Protein 1ITX (pdb70)

Solvent-accessible surface area: 16303 Å² total; per-residue (Å²): 230,160,127,99,125,99,109,97,27,96,82,42,56,6,0,0,6,0,0,8,93,0,7,96,55,48,114,20,41,1,68,73,7,34,15,74,40,11,48,17,0,0,1,0,26,0,5,4,0,44,121,25,80,6,9,5,86,18,122,80,10,107,64,64,62,57,87,54,0,33,32,27,112,49,106,92,52,153,33,80,49,0,17,9,5,5,4,38,11,139,2,1,2,21,75,94,36,90,64,23,87,226,104,48,111,19,9,0,0,1,34,4,1,27,82,15,25,152,85,36,103,143,6,85,0,0,2,0,0,1,1,112,24,26,0,17,81,0,0,19,0,0,27,75,68,70,20,27,58,38,0,0,62,7,0,13,89,11,2,109,114,11,79,3,6,0,0,0,0,3,1,18,50,1,36,46,39,17,10,127,50,11,33,78,78,108,96,0,64,96,23,0,15,81,0,0,45,52,0,33,80,39,2,81,59,4,7,90,114,60,69,74,109,12,26,0,0,0,1,0,6,13,29,67,78,8,32,64,22,5,27,5,50,121,0,2,84,34,1,34,3,0,0,0,21,0,19,59,13,5,0,28,151,25,120,37,0,2,2,0,0,13,9,53,90,16,82,50,10,44,96,35,49,9,72,79,9,90,49,53,5,0,22,34,4,0,63,28,4,38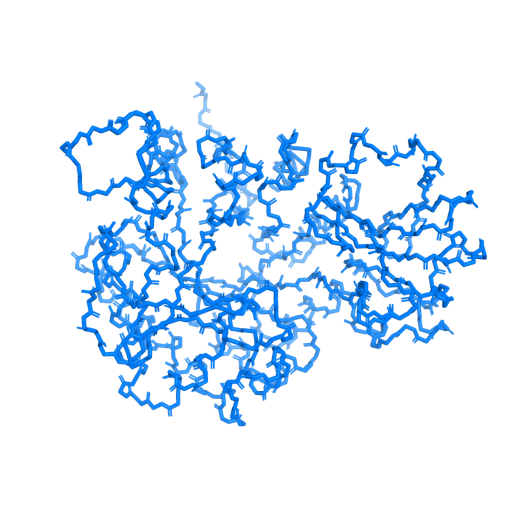,111,42,45,4,67,28,68,54,0,0,0,0,0,0,0,18,0,37,0,0,33,17,0,44,137,42,46,53,0,26,24,40,103,6,100,16,23,4,80,60,22,35,111,105,68,2,19,0,17,6,38,18,0,45,60,68,23,35,95,96,112,48,14,64,67,69,64,12,89,66,0,38,1,0,10,0,9,6,78,112,77,94,23,0,0,1,1,2,16,36,82,0,0,16,74,0,1,49,32,0,93,97,73,39,4,8,0,0,0,0,58,12,0,0,1,1,70,89,74,43,0,4,64,61,0,94,84,26,33

Foldseek 3Di:
DPDDDDDPVVQFFEEFEDELCCVPPVVCALLLDDLVLGLEYEYPAWAWDDPQKTWALQPVDDDNDMGGFDDLCRHGDDAYGLATGGPDSCQQWNDADPPDDPPDDTHHRLVSQVVVCVVVVSYAYEHEYAPLGRLQCVCVQLVDPVSLLNNLVNQLVVCVVSVHQEYEYERQAEADGGRPNHDYDLCSQVSVLVSLQSNLVSQVVSCVVVVHRGFYEYEFEQDPVRLVSHLLQSNLVRGQAYEYAQFCLDFQVAQFAAARAQAAQDVVLVVLVPPPRHQNHQPNSQVSSVVSNRPQLRYAYEDEQKKFKAFAADPPVPRHRGRGPGTACDEDVHGGMYQNVRCVVDEDPHDQWDWDADPRSGFIKTARNVGGMIMHHHFLRSLLVVLVVSVVSVHSAYYYPHCSSCSVCRNSVSRVVSD

CATH classification: 3.20.20.80 (+1 more: 3.10.50.10)

Secondary structure (DSSP, 8-state):
-PPPPP-GGGG-EEEEEEEGGGGTTT---GGG--GGG-SEEEEEEEEE-BTTEEEE--TTSS--EEEE-B-TTS-B----TT-EEESSHIIIIIS--TT--SSSS--HHHHHHHHHHHHSTT-EEEEEEE-SSS-TTHHHHHTSHHHHHHHHHHHHHHHHHHT-SEEEEE-S-SSS-S-TTS---TTHHHHHHHHHHHHHHHHHHHHHHHTSPPEEEEEE--SHHHHHTS-HHHHHHHSSEEEE----SS-TTSSB---SS-SS--HHHHHTT-TTTTT-SHHHHHHHHHHHT--GGGEEEEEESEEEEEES--SGGGGTT-B-SEE-S--SSSTTEEEHHHHHHHTTT-TTEEEEEETTTTEEEEEETTT--EEE---HHHHHHHHHHHHHHT--EEEEE-GGG-TT-HHHHHHHHH-

InterPro domains:
  IPR001223 Glycoside hydrolase family 18, catalytic domain [PF00704] (45-438)
  IPR001223 Glycoside hydrolase family 18, catalytic domain [PS51910] (44-454)
  IPR001579 Glycosyl hydrolase family 18, active site [PS01095] (196-204)
  IPR003610 Carbohydrate binding module family 5/12 [PF02839] (655-697)
  IPR003610 Carbohydrate binding module family 5/12 [SM00495] (653-699)
  IPR003961 Fibronectin type III [PF00041] (467-546)
  IPR003961 Fibronectin type III [PF00041] (562-641)
  IPR003961 Fibronectin type III [PS50853] (467-553)
  IPR003961 Fibronectin type III [PS50853] (562-647)
  IPR003961 Fibronectin type III [SM00060] (465-538)
  IPR003961 Fibronectin type III [SM00060] (560-633)
  IPR003961 Fibronectin type III [cd00063] (465-549)
  IPR003961 Fibronectin type III [cd00063] (560-644)
  IPR011583 Chitinase II/V-like, catalytic domain [SM00636] (44-438)
  IPR013783 Immunoglobulin-like fold [G3DSA:2.60.40.10] (463-549)
  IPR013783 Immunoglobulin-like fold [G3DSA:2.60.40.10] (558-644)
  IPR017853 Glycoside hydrolase superfamily [SSF51445] (34-441)
  IPR029070 Chitinase insertion domain superfamily [G3DSA:3.10.50.10] (337-409)
  IPR029070 Chitinase insertion domain superfamily [SSF54556] (338-409)
  IPR036116 Fibronectin type III superfamily [SSF49265] (464-646)

Nearest PDB structures (foldseek):
  1itx-assembly1_A  TM=1.002E+00  e=1.375E-97  Niallia c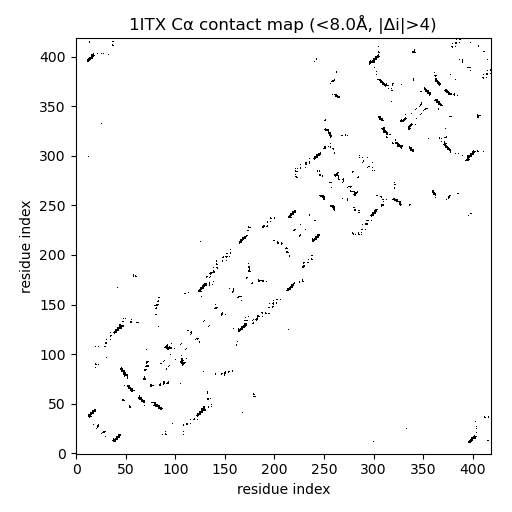irculans
  6kxm-assembly2_B  TM=9.779E-01  e=7.227E-53  Chitiniphilus shinanonensis
  6kxl-assembly2_B  TM=9.780E-01  e=1.338E-52  Chitiniphilus shinanonensis
  6kxn-assembly2_B  TM=9.711E-01  e=2.423E-51  Chitiniphilus shinanonensis
  5gzu-assembly1_A  TM=8.776E-01  e=1.924E-38  Paenibacillus sp. FPU-7

Structure (mmCIF, N/CA/C/O backbone):
data_1ITX
#
_entry.id   1ITX
#
_cell.length_a   43.0073
_cell.length_b   46.8388
_cell.length_c   55.7001
_cell.angle_alpha   109.2931
_cell.angle_beta   95.4547
_cell.angle_gamma   116.6796
#
_symmetry.space_group_name_H-M   'P 1'
#
loop_
_entity.id
_entity.type
_entity.pdbx_description
1 polymer 'Glycosyl Hydrolase'
2 non-polymer GLYCEROL
3 water water
#
loop_
_atom_site.group_PDB
_atom_site.id
_atom_site.type_symbol
_atom_site.label_atom_id
_atom_site.label_alt_id
_atom_site.label_comp_id
_atom_site.label_asym_id
_atom_site.label_entity_id
_atom_site.label_seq_id
_atom_site.pdbx_PDB_ins_code
_atom_site.Cartn_x
_atom_site.Cartn_y
_atom_site.Cartn_z
_atom_site.occupancy
_atom_site.B_iso_or_equiv
_atom_site.auth_seq_id
_atom_site.auth_comp_id
_atom_site.auth_asym_id
_atom_site.auth_atom_id
_atom_site.pdbx_PDB_model_num
ATOM 1 N N A LEU A 1 1 ? -8.499 42.149 22.493 0.50 12.55 33 LEU A N 1
ATOM 2 C CA A LEU A 1 1 ? -8.870 41.148 21.448 0.50 12.59 33 LEU A CA 1
ATOM 3 C C A LEU A 1 1 ? -10.330 40.767 21.567 0.50 12.66 33 LEU A C 1
ATOM 4 O O A LEU A 1 1 ? -10.836 40.586 22.673 0.50 12.89 33 LEU A O 1
ATOM 9 N N A GLN A 1 2 ? -11.032 40.775 20.445 0.50 12.61 34 GLN A N 1
ATOM 10 C CA A GLN A 1 2 ? -12.345 40.147 20.337 0.50 12.12 34 GLN A CA 1
ATOM 11 C C A GLN A 1 2 ? -12.315 38.662 20.724 0.50 12.77 34 GLN A C 1
ATOM 12 O O A GLN A 1 2 ? -11.383 37.947 20.370 0.50 14.15 34 GLN A O 1
ATOM 18 N N A PRO A 1 3 ? -13.348 38.177 21.421 0.50 13.60 35 PRO A N 1
ATOM 19 C CA A PRO A 1 3 ? -13.407 36.758 21.771 0.50 15.08 35 PRO A CA 1
ATOM 20 C C A PRO A 1 3 ? -13.465 35.934 20.508 0.50 17.01 35 PRO A C 1
ATOM 21 O O A PRO A 1 3 ? -14.318 36.181 19.646 0.50 17.15 35 PRO A O 1
ATOM 25 N N A ALA A 1 4 ? -12.562 34.956 20.439 0.50 19.50 36 ALA A N 1
ATOM 26 C CA A ALA A 1 4 ? -12.319 34.136 19.256 0.50 21.75 36 ALA A CA 1
ATOM 27 C C A ALA A 1 4 ? -13.379 33.091 19.013 0.50 23.76 36 ALA A C 1
ATOM 28 O O A ALA A 1 4 ? -13.957 32.535 19.945 0.50 23.96 36 ALA A O 1
ATOM 30 N N A THR A 1 5 ? -13.592 32.811 17.736 0.50 26.14 37 THR A N 1
ATOM 31 C CA A THR A 1 5 ? -14.581 31.849 17.307 0.50 27.90 37 THR A CA 1
ATOM 32 C C A THR A 1 5 ? -14.122 30.466 17.677 0.50 29.11 37 THR A C 1
ATOM 33 O O A THR A 1 5 ? -12.966 30.105 17.445 0.50 29.56 37 THR A O 1
ATOM 37 N N A ALA A 1 6 ? -15.036 29.696 18.256 0.50 30.38 38 ALA A N 1
ATOM 38 C CA A ALA A 1 6 ? -14.752 28.327 18.649 0.50 31.25 38 ALA A CA 1
ATOM 39 C C A ALA A 1 6 ? -14.748 27.416 17.427 0.50 32.03 38 ALA A C 1
ATOM 40 O O A ALA A 1 6 ? -15.606 27.532 16.549 0.50 32.30 38 ALA A O 1
ATOM 42 N N A GLU A 1 7 ? -13.767 26.523 17.368 0.50 32.73 39 GLU A N 1
ATOM 43 C CA A GLU A 1 7 ? -13.705 25.532 16.306 0.50 33.27 39 GLU A CA 1
ATOM 44 C C A GLU A 1 7 ? -13.299 24.188 16.908 0.50 33.24 39 GLU A C 1
ATOM 45 O O A GLU A 1 7 ? -12.616 24.138 17.936 0.50 33.41 39 GLU A O 1
ATOM 51 N N A ALA A 1 8 ? -13.737 23.103 16.278 0.50 33.02 40 ALA A N 1
ATOM 52 C CA A ALA A 1 8 ? -13.419 21.762 16.751 0.50 32.68 40 ALA A CA 1
ATOM 53 C C A ALA A 1 8 ? -11.927 21.643 17.074 0.50 32.24 40 ALA A C 1
ATOM 54 O O A ALA A 1 8 ? -11.534 20.986 18.043 0.50 32.28 40 ALA A O 1
ATOM 56 N N A ALA A 1 9 ? -11.100 22.290 16.263 0.50 31.48 41 ALA A N 1
ATOM 57 C CA A ALA A 1 9 ? -9.650 22.221 16.425 0.50 30.75 41 ALA A CA 1
ATOM 58 C C A ALA A 1 9 ? -9.171 22.827 17.742 0.50 29.99 41 ALA A C 1
ATOM 59 O O A ALA A 1 9 ? -8.166 22.385 18.315 0.50 29.89 41 ALA A O 1
ATOM 61 N N A ASP A 1 10 ? -9.890 23.834 18.227 0.50 28.91 42 ASP A N 1
ATOM 62 C CA A ASP A 1 10 ? -9.519 24.498 19.469 0.50 27.84 42 ASP A CA 1
ATOM 63 C C A ASP A 1 10 ? -9.211 23.460 20.536 0.50 26.27 42 ASP A C 1
ATOM 64 O O A ASP A 1 10 ? -8.571 23.757 21.549 0.50 26.31 42 ASP A O 1
ATOM 69 N N . SER A 1 11 ? -9.656 22.233 20.296 1.00 24.53 43 SER A N 1
ATOM 70 C CA . SER A 1 11 ? -9.561 21.201 21.289 1.00 22.66 43 SER A CA 1
ATOM 71 C C . SER A 1 11 ? -8.479 20.131 21.057 1.00 18.92 43 SER A C 1
ATOM 72 O O . SER A 1 11 ? -8.466 19.181 21.842 1.00 19.48 43 SER A O 1
ATOM 75 N N . TYR A 1 12 ? -7.588 20.243 20.050 1.00 14.44 44 TYR A N 1
ATOM 76 C CA . TYR A 1 12 ? -6.485 19.256 19.955 1.00 10.96 44 TYR A CA 1
ATOM 77 C C . TYR A 1 12 ? -5.534 19.417 21.116 1.00 9.97 44 TYR A C 1
ATOM 78 O O . TYR A 1 12 ? -5.220 20.526 21.549 1.00 12.80 44 TYR A O 1
ATOM 87 N N . LYS A 1 13 ? -5.063 18.296 21.625 1.00 8.15 45 LYS A N 1
ATOM 88 C CA . LYS A 1 13 ? -4.028 18.272 22.615 1.00 7.85 45 LYS A CA 1
ATOM 89 C C . LYS A 1 13 ? -2.658 18.271 21.933 1.00 6.90 45 LYS A C 1
ATOM 90 O O . LYS A 1 13 ? -2.498 17.678 20.878 1.00 7.46 45 LYS A O 1
ATOM 96 N N . ILE A 1 14 ? -1.686 18.920 22.568 1.00 6.04 46 ILE A N 1
ATOM 97 C CA . ILE A 1 14 ? -0.283 18.837 22.186 1.00 6.02 46 ILE A CA 1
ATOM 98 C C . ILE A 1 14 ? 0.458 18.564 23.490 1.00 5.44 46 ILE A C 1
ATOM 99 O O . ILE A 1 14 ? 0.565 19.427 24.371 1.00 5.82 46 ILE A O 1
ATOM 104 N N . VAL A 1 15 ? 0.941 17.333 23.630 1.00 5.18 47 VAL A N 1
ATOM 105 C CA . VAL A 1 15 ? 1.518 16.841 24.875 1.00 4.71 47 VAL A CA 1
ATOM 106 C C . VAL A 1 15 ? 3.021 16.722 24.680 1.00 4.68 47 VAL A C 1
ATOM 107 O O . VAL A 1 15 ? 3.487 15.855 23.928 1.00 5.35 47 VAL A O 1
ATOM 111 N N . GLY A 1 16 ? 3.799 17.605 25.293 1.00 4.86 48 GLY A N 1
ATOM 112 C CA . GLY A 1 16 ? 5.239 17.603 25.136 1.00 4.86 48 GLY A CA 1
ATOM 113 C C . GLY A 1 16 ? 5.922 16.997 26.333 1.00 4.50 48 GLY A C 1
ATOM 114 O O . GLY A 1 16 ? 5.615 17.370 27.470 1.00 5.35 48 GLY A O 1
ATOM 115 N N . TYR A 1 17 ? 6.877 16.114 26.090 1.00 4.77 49 TYR A N 1
ATOM 116 C CA . TYR A 1 17 ? 7.691 15.583 27.179 1.00 4.44 49 TYR A CA 1
ATOM 117 C C . TYR A 1 17 ? 8.858 16.495 27.506 1.00 4.52 49 TYR A C 1
ATOM 118 O O . TYR A 1 17 ? 9.543 17.008 26.636 1.00 5.16 49 TYR A O 1
ATOM 127 N N . TYR A 1 18 ? 9.092 16.631 28.804 1.00 4.71 50 TYR A N 1
ATOM 128 C CA . TYR A 1 18 ? 10.311 17.260 29.326 1.00 5.20 50 TYR A CA 1
ATOM 129 C C . TYR A 1 18 ? 11.077 16.213 30.149 1.00 5.08 50 TYR A C 1
ATOM 130 O O . TYR A 1 18 ? 10.569 15.793 31.190 1.00 4.87 50 TYR A O 1
ATOM 139 N N . PRO A 1 19 ? 12.270 15.778 29.717 1.00 5.24 51 PRO A N 1
ATOM 140 C CA . PRO A 1 19 ? 13.054 14.825 30.505 1.00 5.45 51 PRO A CA 1
ATOM 141 C C . PRO A 1 19 ? 13.855 15.550 31.576 1.00 4.54 51 PRO A C 1
ATOM 142 O O . PRO A 1 19 ? 14.506 16.547 31.284 1.00 5.69 51 PRO A O 1
ATOM 146 N N . SER A 1 20 ? 13.789 15.067 32.801 1.00 5.33 52 SER A N 1
ATOM 147 C CA . SER A 1 20 ? 14.396 15.766 33.934 1.00 5.68 52 SER A CA 1
ATOM 148 C C . SER A 1 20 ? 15.874 16.028 33.719 1.00 5.68 52 SER A C 1
ATOM 149 O O . SER A 1 20 ? 16.416 17.057 34.152 1.00 6.33 52 SER A O 1
ATOM 152 N N . TRP A 1 21 ? 16.522 15.112 33.026 1.00 5.90 53 TRP A N 1
ATOM 153 C CA . TRP A 1 21 ? 17.954 15.181 32.818 1.00 6.72 53 TRP A CA 1
ATOM 154 C C . TRP A 1 21 ? 18.350 16.216 31.775 1.00 7.00 53 TRP A C 1
ATOM 155 O O . TRP A 1 21 ? 19.549 16.509 31.627 1.00 7.47 53 TRP A O 1
ATOM 166 N N . ALA A 1 22 ? 17.396 16.802 31.064 1.00 6.45 54 ALA A N 1
ATOM 167 C CA . ALA A 1 22 ? 17.731 17.895 30.151 1.00 6.84 54 ALA A CA 1
ATOM 168 C C . ALA A 1 22 ? 18.394 19.061 30.885 1.00 6.46 54 ALA A C 1
ATOM 169 O O . ALA A 1 22 ? 19.148 19.851 30.274 1.00 7.36 54 ALA A O 1
ATOM 171 N N . ALA A 1 23 ? 18.105 19.203 32.182 1.00 6.18 55 ALA A N 1
ATOM 172 C CA . ALA A 1 23 ? 18.632 20.281 33.009 1.00 6.90 55 ALA A CA 1
ATOM 173 C C . ALA A 1 23 ? 20.098 20.100 33.399 1.00 7.70 55 ALA A C 1
ATOM 174 O O . ALA A 1 23 ? 20.678 21.007 34.023 1.00 9.41 55 ALA A O 1
ATOM 176 N N . TYR A 1 24 ? 20.701 18.968 33.047 1.00 8.04 56 TYR A N 1
ATOM 177 C CA . TYR A 1 24 ? 22.130 18.753 33.254 1.00 8.79 56 TYR A CA 1
ATOM 178 C C . TYR A 1 24 ? 22.853 19.247 31.993 1.00 9.21 56 TYR A C 1
ATOM 179 O O . TYR A 1 24 ? 22.617 20.383 31.557 1.00 10.12 56 TYR A O 1
ATOM 188 N N . GLY A 1 25 ? 23.739 18.426 31.420 1.00 10.77 57 GLY A N 1
ATOM 189 C CA . GLY A 1 25 ? 24.603 18.884 30.338 1.00 11.92 57 GLY A CA 1
ATOM 190 C C . GLY A 1 25 ? 23.931 19.383 29.081 1.00 10.93 57 GLY A C 1
ATOM 191 O O . GLY A 1 25 ? 24.525 20.174 28.349 1.00 12.09 57 GLY A O 1
ATOM 192 N N . ARG A 1 26 ? 22.727 18.900 28.792 1.00 10.14 58 ARG A N 1
ATOM 193 C CA . ARG A 1 26 ? 21.967 19.389 27.671 1.00 9.41 58 ARG A CA 1
ATOM 194 C C . ARG A 1 26 ? 21.683 20.864 27.829 1.00 9.10 58 ARG A C 1
ATOM 195 O O . ARG A 1 26 ? 21.397 21.509 26.852 1.00 10.73 58 ARG A O 1
ATOM 203 N N . ASN A 1 27 ? 21.722 21.386 29.042 1.00 9.24 59 ASN A N 1
ATOM 204 C CA . ASN A 1 27 ? 21.493 22.806 29.286 1.00 9.98 59 ASN A CA 1
ATOM 205 C C . ASN A 1 27 ? 20.172 23.266 28.703 1.00 10.13 59 ASN A C 1
ATOM 206 O O . ASN A 1 27 ? 20.108 24.348 28.090 1.00 12.77 59 ASN A O 1
ATOM 211 N N . TYR A 1 28 ? 19.116 22.479 28.889 1.00 8.57 60 TYR A N 1
ATOM 212 C CA . TYR A 1 28 ? 17.800 22.876 28.441 1.00 8.54 60 TYR A CA 1
ATOM 213 C C . TYR A 1 28 ? 16.932 22.771 29.683 1.00 7.52 60 TYR A C 1
ATOM 214 O O . TYR A 1 28 ? 16.594 21.666 30.133 1.00 8.10 60 TYR A O 1
ATOM 223 N N . ASN A 1 29 ? 16.596 23.921 30.240 1.00 7.50 61 ASN A N 1
ATOM 224 C CA . ASN A 1 29 ? 15.879 24.025 31.483 1.00 7.18 61 ASN A CA 1
ATOM 225 C C . ASN A 1 29 ? 14.382 24.167 31.259 1.00 6.82 61 ASN A C 1
ATOM 226 O O . ASN A 1 29 ? 13.927 24.561 30.199 1.00 7.21 61 ASN A O 1
ATOM 231 N N . VAL A 1 30 ? 13.616 23.846 32.307 1.00 7.25 62 VAL A N 1
ATOM 232 C CA . VAL A 1 30 ? 12.169 24.035 32.236 1.00 6.38 62 VAL A CA 1
ATOM 233 C C . VAL A 1 30 ? 11.813 25.461 31.854 1.00 6.41 62 VAL A C 1
ATOM 234 O O . VAL A 1 30 ? 10.920 25.685 31.059 1.00 6.88 62 VAL A O 1
ATOM 238 N N . ALA A 1 31 ? 12.571 26.428 32.367 1.00 6.86 63 ALA A N 1
ATOM 239 C CA . ALA A 1 31 ? 12.272 27.823 32.087 1.00 7.80 63 ALA A CA 1
ATOM 240 C C . ALA A 1 31 ? 12.534 28.211 30.624 1.00 7.49 63 ALA A C 1
ATOM 241 O O . ALA A 1 31 ? 12.174 29.314 30.198 1.00 8.91 63 ALA A O 1
ATOM 243 N N . ASP A 1 32 ? 13.214 27.359 29.865 1.00 7.48 64 ASP A N 1
ATOM 244 C CA . ASP A 1 32 ? 13.399 27.549 28.426 1.00 7.96 64 ASP A CA 1
ATOM 245 C C . ASP A 1 32 ? 12.164 27.140 27.622 1.00 8.33 64 ASP A C 1
ATOM 246 O O . ASP A 1 32 ? 12.053 27.496 26.440 1.00 10.16 64 ASP A O 1
ATOM 251 N N . ILE A 1 33 ? 11.235 26.383 28.202 1.00 8.17 65 ILE A N 1
ATOM 252 C CA . ILE A 1 33 ? 10.041 25.947 27.483 1.00 7.81 65 ILE A CA 1
ATOM 253 C C . ILE A 1 33 ? 9.140 27.138 27.180 1.00 8.66 65 ILE A C 1
ATOM 254 O O . ILE A 1 33 ? 8.950 28.009 28.024 1.00 9.92 65 ILE A O 1
ATOM 259 N N . ASP A 1 34 ? 8.604 27.184 25.969 1.00 9.06 66 ASP A N 1
ATOM 260 C CA . ASP A 1 34 ? 7.561 28.135 25.642 1.00 9.05 66 ASP A CA 1
ATOM 261 C C A ASP A 1 34 ? 6.236 27.408 25.828 0.50 9.25 66 ASP A C 1
ATOM 262 C C B ASP A 1 34 ? 6.249 27.412 25.831 0.50 8.80 66 ASP A C 1
ATOM 263 O O A ASP A 1 34 ? 5.850 26.584 25.013 0.50 8.81 66 ASP A O 1
ATOM 264 O O B ASP A 1 34 ? 5.826 26.645 24.976 0.50 8.55 66 ASP A O 1
ATOM 269 N N A PRO A 1 35 ? 5.524 27.714 26.905 0.50 10.33 67 PRO A N 1
ATOM 270 N N B PRO A 1 35 ? 5.589 27.620 26.963 0.50 9.40 67 PRO A N 1
ATOM 271 C CA A PRO A 1 35 ? 4.286 26.988 27.238 0.50 11.16 67 PRO A CA 1
ATOM 272 C CA B PRO A 1 35 ? 4.377 26.846 27.226 0.50 10.08 67 PRO A CA 1
ATOM 273 C C A PRO A 1 35 ? 3.186 27.190 26.210 0.50 11.36 67 PRO A C 1
ATOM 274 C C B PRO A 1 35 ? 3.181 27.257 26.389 0.50 10.60 67 PRO A C 1
ATOM 275 O O A PRO A 1 35 ? 2.266 26.385 26.076 0.50 11.71 67 PRO A O 1
ATOM 276 O O B PRO A 1 35 ? 2.147 26.660 26.640 0.50 11.49 67 PRO A O 1
ATOM 283 N N A THR A 1 36 ? 3.267 28.286 25.466 0.50 11.35 68 THR A N 1
ATOM 284 N N B THR A 1 36 ? 3.302 28.240 25.476 0.50 11.07 68 THR A N 1
ATOM 285 C CA A THR A 1 36 ? 2.258 28.537 24.455 0.50 11.53 68 THR A CA 1
ATOM 286 C CA B THR A 1 36 ? 2.256 28.532 24.474 0.50 11.44 68 THR A CA 1
ATOM 287 C C . THR A 1 36 ? 2.245 27.472 23.367 1.00 10.77 68 THR A C 1
ATOM 288 O O . THR A 1 36 ? 1.310 27.399 22.580 1.00 12.43 68 THR A O 1
ATOM 292 N N . LYS A 1 37 ? 3.274 26.638 23.298 1.00 9.39 69 LYS A N 1
ATOM 293 C CA . LYS A 1 37 ? 3.340 25.666 22.230 1.00 9.30 69 LYS A CA 1
ATOM 294 C C . LYS A 1 37 ? 2.652 24.344 22.549 1.00 8.87 69 LYS A C 1
ATOM 295 O O . LYS A 1 37 ? 2.462 23.527 21.646 1.00 10.58 69 LYS A O 1
ATOM 301 N N . VAL A 1 38 ? 2.297 24.113 23.808 1.00 8.03 70 VAL A N 1
ATOM 302 C CA . VAL A 1 38 ? 1.771 22.834 24.246 1.00 7.67 70 VAL A CA 1
ATOM 303 C C . VAL A 1 38 ? 0.521 23.057 25.078 1.00 7.46 70 VAL A C 1
ATOM 304 O O . VAL A 1 38 ? 0.288 24.155 25.624 1.00 9.77 70 VAL A O 1
ATOM 308 N N . THR A 1 39 ? -0.296 22.011 25.174 1.00 6.58 71 THR A N 1
ATOM 309 C CA . THR A 1 39 ? -1.441 22.025 26.106 1.00 6.46 71 THR A CA 1
ATOM 310 C C . THR A 1 39 ? -1.087 21.327 27.410 1.00 5.85 71 THR A C 1
ATOM 311 O O . THR A 1 39 ? -1.631 21.651 28.468 1.00 6.38 71 THR A O 1
ATOM 315 N N . HIS A 1 40 ? -0.177 20.340 27.350 1.00 5.19 72 HIS A N 1
ATOM 316 C CA . HIS A 1 40 ? 0.210 19.521 28.497 1.00 5.37 72 HIS A CA 1
ATOM 317 C C . HIS A 1 40 ? 1.690 19.283 28.402 1.00 4.73 72 HIS A C 1
ATOM 318 O O . HIS A 1 40 ? 2.218 19.090 27.302 1.00 5.50 72 HIS A O 1
ATOM 325 N N . ILE A 1 41 ? 2.353 19.209 29.554 1.00 5.26 73 ILE A N 1
ATOM 326 C CA . ILE A 1 41 ? 3.730 18.740 29.642 1.00 5.16 73 ILE A CA 1
ATOM 327 C C . ILE A 1 41 ? 3.748 17.491 30.496 1.00 4.69 73 ILE A C 1
ATOM 328 O O . ILE A 1 41 ? 3.221 17.506 31.621 1.00 5.40 73 ILE A O 1
ATOM 333 N N . ASN A 1 42 ? 4.335 16.427 29.957 1.00 4.54 74 ASN A N 1
ATOM 334 C CA . ASN A 1 42 ? 4.617 15.229 30.719 1.00 4.21 74 ASN A CA 1
ATOM 335 C C . ASN A 1 42 ? 6.050 15.340 31.229 1.00 4.61 74 ASN A C 1
ATOM 336 O O . ASN A 1 42 ? 6.995 15.448 30.429 1.00 5.10 74 ASN A O 1
ATOM 341 N N . TYR A 1 43 ? 6.232 15.273 32.541 1.00 4.31 75 TYR A N 1
ATOM 342 C CA . TYR A 1 43 ? 7.559 15.327 33.158 1.00 4.77 75 TYR A CA 1
ATOM 343 C C . TYR A 1 43 ? 8.083 13.921 33.314 1.00 4.70 75 TYR A C 1
ATOM 344 O O . TYR A 1 43 ? 7.470 13.070 33.996 1.00 4.97 75 TYR A O 1
ATOM 353 N N . ALA A 1 44 ? 9.220 13.643 32.676 1.00 4.66 76 ALA A N 1
ATOM 354 C CA . ALA A 1 44 ? 9.799 12.300 32.628 1.00 4.80 76 ALA A CA 1
ATOM 355 C C . ALA A 1 44 ? 11.031 12.272 33.504 1.00 4.59 76 ALA A C 1
ATOM 356 O O . ALA A 1 44 ? 12.008 12.973 33.196 1.00 5.90 76 ALA A O 1
ATOM 358 N N . PHE A 1 45 ? 11.087 11.514 34.596 1.00 4.94 77 PHE A N 1
ATOM 359 C CA . PHE A 1 45 ? 10.107 10.574 35.081 1.00 4.69 77 PHE A CA 1
ATOM 360 C C . PHE A 1 45 ? 10.135 10.540 36.597 1.00 5.05 77 PHE A C 1
ATOM 361 O O . PHE A 1 45 ? 11.136 10.935 37.247 1.00 4.93 77 PHE A O 1
ATOM 369 N N . ALA A 1 46 ? 9.061 10.016 37.172 1.00 4.96 78 ALA A N 1
ATOM 370 C CA . ALA A 1 46 ? 9.060 9.477 38.531 1.00 4.92 78 ALA A CA 1
ATOM 371 C C . ALA A 1 46 ? 9.287 7.953 38.436 1.00 4.93 78 ALA A C 1
ATOM 372 O O . ALA A 1 46 ? 9.161 7.329 37.369 1.00 5.53 78 ALA A O 1
ATOM 374 N N . ASP A 1 47 ? 9.693 7.374 39.568 1.00 5.11 79 ASP A N 1
ATOM 375 C CA . ASP A 1 47 ? 10.046 5.956 39.647 1.00 5.17 79 ASP A CA 1
ATOM 376 C C . ASP A 1 47 ? 9.211 5.254 40.714 1.00 5.23 79 ASP A C 1
ATOM 377 O O . ASP A 1 47 ? 8.368 5.877 41.348 1.00 5.58 79 ASP A O 1
ATOM 382 N N . ILE A 1 48 ? 9.488 3.971 40.932 1.00 5.47 80 ILE A N 1
ATOM 383 C CA . ILE A 1 48 ? 8.753 3.153 41.873 1.00 5.49 80 ILE A CA 1
ATOM 384 C C . ILE A 1 48 ? 9.726 2.622 42.935 1.00 5.01 80 ILE A C 1
ATOM 385 O O . ILE A 1 48 ? 10.737 2.045 42.593 1.00 5.96 80 ILE A O 1
ATOM 390 N N . CYS A 1 49 ? 9.398 2.812 44.203 1.00 5.25 81 CYS A N 1
ATOM 391 C CA . CYS A 1 49 ? 10.231 2.322 45.263 1.00 5.46 81 CYS A CA 1
ATOM 392 C C . CYS A 1 49 ? 9.998 0.835 45.479 1.00 6.05 81 CYS A C 1
ATOM 393 O O . CYS A 1 49 ? 8.867 0.359 45.491 1.00 6.33 81 CYS A O 1
ATOM 396 N N . TRP A 1 50 ? 11.083 0.103 45.713 1.00 6.12 82 TRP A N 1
ATOM 397 C CA . TRP A 1 50 ? 11.011 -1.299 46.091 1.00 6.74 82 TRP A CA 1
ATOM 398 C C . TRP A 1 50 ? 12.121 -1.580 47.083 1.00 6.65 82 TRP A C 1
ATOM 399 O O . TRP A 1 50 ? 13.285 -1.334 46.789 1.00 7.16 82 TRP A O 1
ATOM 410 N N . ASN A 1 51 ? 11.762 -2.029 48.273 1.00 6.93 83 ASN A N 1
ATOM 411 C CA . ASN A 1 51 ? 12.714 -2.285 49.341 1.00 7.30 83 ASN A CA 1
ATOM 412 C C . ASN A 1 51 ? 13.583 -1.081 49.660 1.00 7.81 83 ASN A C 1
ATOM 413 O O . ASN A 1 51 ? 14.757 -1.197 49.982 1.00 8.11 83 ASN A O 1
ATOM 418 N N . GLY A 1 52 ? 12.981 0.108 49.589 1.00 7.51 84 GLY A N 1
ATOM 419 C CA . GLY A 1 52 ? 13.657 1.319 50.001 1.00 8.23 84 GLY A CA 1
ATOM 420 C C . GLY A 1 52 ? 14.590 1.945 48.993 1.00 7.42 84 GLY A C 1
ATOM 421 O O . GLY A 1 52 ? 15.206 2.967 49.298 1.00 8.25 84 GLY A O 1
ATOM 422 N N . ILE A 1 53 ? 14.715 1.340 47.816 1.00 7.40 85 ILE A N 1
ATOM 423 C CA . ILE A 1 53 ? 15.555 1.875 46.753 1.00 7.20 85 ILE A CA 1
ATOM 424 C C . ILE A 1 53 ? 14.716 1.939 45.468 1.00 5.99 85 ILE A C 1
ATOM 425 O O . ILE A 1 53 ? 13.609 1.406 45.373 1.00 6.78 85 ILE A O 1
ATOM 430 N N . HIS A 1 54 ? 15.260 2.588 44.453 1.00 6.05 86 HIS A N 1
ATOM 431 C CA . HIS A 1 54 ? 14.588 2.660 43.179 1.00 6.16 86 HIS A CA 1
ATOM 432 C C . HIS A 1 54 ? 15.639 2.711 42.094 1.00 6.20 86 HIS A C 1
ATOM 433 O O . HIS A 1 54 ? 16.780 3.144 42.302 1.00 7.37 86 HIS A O 1
ATOM 440 N N . GLY A 1 55 ? 15.221 2.341 40.895 1.00 6.43 87 GLY A N 1
ATOM 441 C CA . GLY A 1 55 ? 16.025 2.391 39.696 1.00 6.37 87 GLY A CA 1
ATOM 442 C C . GLY A 1 55 ? 16.099 1.046 39.040 1.00 6.15 87 GLY A C 1
ATOM 443 O O . GLY A 1 55 ? 15.326 0.153 39.337 1.00 7.16 87 GLY A O 1
ATOM 444 N N . ASN A 1 56 ? 17.075 0.880 38.162 1.00 7.08 88 ASN A N 1
ATOM 445 C CA . ASN A 1 56 ? 17.181 -0.319 37.367 1.00 7.02 88 ASN A CA 1
ATOM 446 C C . ASN A 1 56 ? 18.664 -0.598 37.046 1.00 7.47 88 ASN A C 1
ATOM 447 O O . ASN A 1 56 ? 19.274 0.103 36.264 1.00 7.69 88 ASN A O 1
ATOM 452 N N . PRO A 1 57 ? 19.257 -1.630 37.657 1.00 8.74 89 PRO A N 1
ATOM 453 C CA . PRO A 1 57 ? 20.656 -1.981 37.386 1.00 9.25 89 PRO A CA 1
ATOM 454 C C . PRO A 1 57 ? 20.880 -2.777 36.112 1.00 9.48 89 PRO A C 1
ATOM 455 O O . PRO A 1 57 ? 22.026 -3.129 35.824 1.00 9.94 89 PRO A O 1
ATOM 459 N N . ASP A 1 58 ? 19.859 -3.021 35.316 1.00 8.70 90 ASP A N 1
ATOM 460 C CA . ASP A 1 58 ? 20.040 -3.823 34.114 1.00 9.14 90 ASP A CA 1
ATOM 461 C C . ASP A 1 58 ? 21.097 -3.211 33.218 1.00 9.02 90 ASP A C 1
ATOM 462 O O . ASP A 1 58 ? 20.924 -2.103 32.742 1.00 8.68 90 ASP A O 1
ATOM 467 N N . PRO A 1 59 ? 22.205 -3.914 32.962 1.00 9.27 91 PRO A N 1
ATOM 468 C CA . PRO A 1 59 ? 23.301 -3.304 32.200 1.00 9.56 91 PRO A CA 1
ATOM 469 C C . PRO A 1 59 ? 23.052 -3.130 30.725 1.00 10.26 91 PRO A C 1
ATOM 470 O O . PRO A 1 59 ? 23.867 -2.521 30.040 1.00 11.78 91 PRO A O 1
ATOM 474 N N . SER A 1 60 ? 21.924 -3.639 30.240 1.00 10.24 92 SER A N 1
ATOM 475 C CA . SER A 1 60 ? 21.560 -3.433 28.853 1.00 11.02 92 SER A CA 1
ATOM 476 C C . SER A 1 60 ? 20.834 -2.112 28.652 1.00 11.78 92 SER A C 1
ATOM 477 O O . SER A 1 60 ? 20.541 -1.734 27.527 1.00 13.11 92 SER A O 1
ATOM 480 N N . GLY A 1 61 ? 20.522 -1.431 29.741 1.00 11.34 93 GLY A N 1
ATOM 481 C CA . GLY A 1 61 ? 19.958 -0.089 29.659 1.00 12.21 93 GLY A CA 1
ATOM 482 C C . GLY A 1 61 ? 21.028 0.987 29.774 1.00 12.24 93 GLY A C 1
ATOM 483 O O . GLY A 1 61 ? 22.149 0.719 30.177 1.00 12.38 93 GLY A O 1
ATOM 484 N N . PRO A 1 62 ? 20.690 2.224 29.414 1.00 13.88 94 PRO A N 1
ATOM 485 C CA . PRO A 1 62 ? 21.647 3.339 29.444 1.00 14.57 94 PRO A CA 1
ATOM 486 C C . PRO A 1 62 ? 21.960 3.929 30.820 1.00 14.16 94 PRO A C 1
ATOM 487 O O . PRO A 1 62 ? 22.896 4.732 30.890 1.00 15.69 94 PRO A O 1
ATOM 491 N N . ASN A 1 63 ? 21.233 3.591 31.881 1.00 13.23 95 ASN A N 1
ATOM 492 C CA . ASN A 1 63 ? 21.480 4.189 33.202 1.00 12.25 95 ASN A CA 1
ATOM 493 C C . ASN A 1 63 ? 21.322 3.115 34.280 1.00 11.24 95 ASN A C 1
ATOM 494 O O . ASN A 1 63 ? 20.343 3.116 35.046 1.00 11.58 95 ASN A O 1
ATOM 499 N N . PRO A 1 64 ? 22.276 2.185 34.343 1.00 11.10 96 PRO A N 1
ATOM 500 C CA . PRO A 1 64 ? 22.179 1.033 35.246 1.00 11.41 96 PRO A CA 1
ATOM 501 C C . PRO A 1 64 ? 22.575 1.336 36.688 1.00 11.97 96 PRO A C 1
ATOM 502 O O . PRO A 1 64 ? 23.586 0.863 37.202 1.00 14.25 96 PRO A O 1
ATOM 506 N N . VAL A 1 65 ? 21.740 2.125 37.360 1.00 10.92 97 VAL A N 1
ATOM 507 C CA . VAL A 1 65 ? 22.050 2.685 38.671 1.00 10.87 97 VAL A CA 1
ATOM 508 C C . VAL A 1 65 ? 20.794 2.656 39.534 1.00 9.41 97 VAL A C 1
ATOM 509 O O . VAL A 1 65 ? 19.685 2.832 39.012 1.00 9.14 97 VAL A O 1
ATOM 513 N N . THR A 1 66 ? 20.979 2.416 40.828 1.00 9.37 98 THR A N 1
ATOM 514 C CA . THR A 1 66 ? 19.900 2.553 41.801 1.00 9.02 98 THR A CA 1
ATOM 515 C C . THR A 1 66 ? 20.271 3.573 42.870 1.00 8.83 98 THR A C 1
ATOM 516 O O . THR A 1 66 ? 21.463 3.890 43.060 1.00 10.13 98 THR A O 1
ATOM 520 N N . TRP A 1 67 ? 19.264 4.072 43.569 1.00 7.91 99 TRP A N 1
ATOM 521 C CA . TRP A 1 67 ? 19.410 5.097 44.599 1.00 7.63 99 TRP A CA 1
ATOM 522 C C . TRP A 1 67 ? 18.414 4.814 45.691 1.00 7.72 99 TRP A C 1
ATOM 523 O O . TRP A 1 67 ? 17.419 4.144 45.464 1.00 8.14 99 TRP A O 1
ATOM 534 N N . THR A 1 68 ? 18.608 5.357 46.889 1.00 8.17 100 THR A N 1
ATOM 535 C CA . THR A 1 68 ? 17.560 5.225 47.883 1.00 8.36 100 THR A CA 1
ATOM 536 C C . THR A 1 68 ? 16.338 6.053 47.476 1.00 6.74 100 THR A C 1
ATOM 537 O O . THR A 1 68 ? 16.427 7.079 46.788 1.00 7.55 100 THR A O 1
ATOM 541 N N . CYS A 1 69 ? 15.186 5.616 47.946 1.00 7.00 101 CYS A N 1
ATOM 542 C CA . CYS A 1 69 ? 13.962 6.396 47.804 1.00 6.59 101 CYS A CA 1
ATOM 543 C C . CYS A 1 69 ? 14.058 7.596 48.732 1.00 6.84 101 CYS A C 1
ATOM 544 O O . CYS A 1 69 ? 14.410 7.412 49.914 1.00 8.13 101 CYS A O 1
ATOM 547 N N . GLN A 1 70 ? 13.754 8.780 48.198 1.00 6.82 102 GLN A N 1
ATOM 548 C CA . GLN A 1 70 ? 14.007 10.017 48.902 1.00 7.26 102 GLN A CA 1
ATOM 549 C C . GLN A 1 70 ? 12.848 10.964 48.760 1.00 7.03 102 GLN A C 1
ATOM 550 O O . GLN A 1 70 ? 12.019 10.847 47.842 1.00 7.00 102 GLN A O 1
ATOM 556 N N . ASN A 1 71 ? 12.800 11.926 49.684 1.00 7.47 103 ASN A N 1
ATOM 557 C CA . ASN A 1 71 ? 11.873 13.032 49.608 1.00 8.18 103 ASN A CA 1
ATOM 558 C C . ASN A 1 71 ? 12.481 14.196 48.818 1.00 6.90 103 ASN A C 1
ATOM 559 O O . ASN A 1 71 ? 13.529 14.077 48.194 1.00 7.63 103 ASN A O 1
ATOM 564 N N . GLU A 1 72 ? 11.761 15.312 48.812 1.00 7.89 104 GLU A N 1
ATOM 565 C CA . GLU A 1 72 ? 12.092 16.439 47.970 1.00 7.80 104 GLU A CA 1
ATOM 566 C C . GLU A 1 72 ? 13.390 17.134 48.383 1.00 8.56 104 GLU A C 1
ATOM 567 O O . GLU A 1 72 ? 13.941 17.935 47.616 1.00 9.33 104 GLU A O 1
ATOM 573 N N . LYS A 1 73 ? 13.872 16.821 49.581 1.00 8.95 105 LYS A N 1
ATOM 574 C CA . LYS A 1 73 ? 15.126 17.342 50.104 1.00 9.62 105 LYS A CA 1
ATOM 575 C C . LYS A 1 73 ? 16.274 16.349 49.946 1.00 9.72 105 LYS A C 1
ATOM 576 O O . LYS A 1 73 ? 17.359 16.571 50.509 1.00 11.93 105 LYS A O 1
ATOM 582 N N . SER A 1 74 ? 16.062 15.281 49.189 1.00 8.94 106 SER A N 1
ATOM 583 C CA . SER A 1 74 ? 17.091 14.278 48.939 1.00 9.06 106 SER A CA 1
ATOM 584 C C . SER A 1 74 ? 17.433 13.499 50.214 1.00 9.52 106 SER A C 1
ATOM 585 O O . SER A 1 74 ? 18.509 12.913 50.326 1.00 11.12 106 SER A O 1
ATOM 588 N N . GLN A 1 75 ? 16.480 13.429 51.125 1.00 9.21 107 GLN A N 1
ATOM 589 C CA . GLN A 1 75 ? 16.647 12.624 52.329 1.00 9.82 107 GLN A CA 1
ATOM 590 C C . GLN A 1 75 ? 15.942 11.287 52.149 1.00 9.86 107 GLN A C 1
ATOM 591 O O . GLN A 1 75 ? 14.812 11.194 51.625 1.00 10.12 107 GLN A O 1
ATOM 597 N N . THR A 1 76 ? 16.601 10.224 52.587 1.00 10.27 108 THR A N 1
ATOM 598 C CA . THR A 1 76 ? 16.053 8.897 52.451 1.00 11.37 108 THR A CA 1
ATOM 599 C C . THR A 1 76 ? 14.758 8.747 53.246 1.00 11.29 108 THR A C 1
ATOM 600 O O . THR A 1 76 ? 14.688 9.157 54.415 1.00 13.17 108 THR A O 1
ATOM 604 N N . ILE A 1 77 ? 13.752 8.115 52.638 1.00 10.93 109 ILE A N 1
ATOM 605 C CA . ILE A 1 77 ? 12.461 7.855 53.251 1.00 11.09 109 ILE A CA 1
ATOM 606 C C . ILE A 1 77 ? 12.147 6.352 53.218 1.00 10.93 109 ILE A C 1
ATOM 607 O O . ILE A 1 77 ? 12.631 5.608 52.362 1.00 12.97 109 ILE A O 1
ATOM 612 N N . ASN A 1 78 ? 11.346 5.936 54.188 1.00 10.28 110 ASN A N 1
ATOM 613 C CA . ASN A 1 78 ? 10.872 4.556 54.284 1.00 10.47 110 ASN A CA 1
ATOM 614 C C . ASN A 1 78 ? 9.423 4.530 53.837 1.00 10.15 110 ASN A C 1
ATOM 615 O O . ASN A 1 78 ? 8.527 4.977 54.560 1.00 13.22 110 ASN A O 1
ATOM 620 N N . VAL A 1 79 ? 9.197 4.059 52.615 1.00 8.75 111 VAL A N 1
ATOM 621 C CA . VAL A 1 79 ? 7.851 3.992 52.034 1.00 7.84 111 VAL A CA 1
ATOM 622 C C . VAL A 1 79 ? 7.584 2.574 51.575 1.00 7.37 111 VAL A C 1
ATOM 623 O O . VAL A 1 79 ? 8.501 1.823 51.281 1.00 7.86 111 VAL A O 1
ATOM 627 N N . PRO A 1 80 ? 6.331 2.174 51.510 1.00 7.25 112 PRO A N 1
ATOM 628 C CA . PRO A 1 80 ? 6.026 0.803 51.114 1.00 7.55 112 PRO A CA 1
ATOM 629 C C . PRO A 1 80 ? 6.334 0.533 49.668 1.00 6.75 112 PRO A C 1
ATOM 630 O O . PRO A 1 80 ? 6.223 1.382 48.782 1.00 6.68 112 PRO A O 1
ATOM 634 N N . ASN A 1 81 ? 6.651 -0.719 49.396 1.00 6.29 113 ASN A N 1
ATOM 635 C CA . ASN A 1 81 ? 6.873 -1.166 48.026 1.00 6.57 113 ASN A CA 1
ATOM 636 C C . ASN A 1 81 ? 5.705 -0.765 47.137 1.00 6.70 113 ASN A C 1
ATOM 637 O O . ASN A 1 81 ? 4.536 -1.020 47.460 1.00 6.98 113 ASN A O 1
ATOM 642 N N . GLY A 1 82 ? 6.025 -0.180 45.976 1.00 6.39 114 GLY A N 1
ATOM 643 C CA . GLY A 1 82 ? 5.032 0.295 45.036 1.00 6.44 114 GLY A CA 1
ATOM 644 C C . GLY A 1 82 ? 4.771 1.779 45.076 1.00 5.68 114 GLY A C 1
ATOM 645 O O . GLY A 1 82 ? 4.043 2.302 44.234 1.00 6.52 114 GLY A O 1
ATOM 646 N N . THR A 1 83 ? 5.384 2.488 46.028 1.00 5.89 115 THR A N 1
ATOM 647 C CA . THR A 1 83 ? 5.219 3.927 46.140 1.00 5.59 115 THR A CA 1
ATOM 648 C C . THR A 1 83 ? 5.916 4.653 45.012 1.00 5.28 115 THR A C 1
ATOM 649 O O . THR A 1 83 ? 7.082 4.401 44.728 1.00 6.31 115 THR A O 1
ATOM 653 N N . ILE A 1 84 ? 5.214 5.576 44.368 1.00 5.15 116 ILE A N 1
ATOM 654 C CA . ILE A 1 84 ? 5.841 6.451 43.393 1.00 5.14 116 ILE A CA 1
ATOM 655 C C . ILE A 1 84 ? 6.751 7.442 44.119 1.00 5.17 116 ILE A C 1
ATOM 656 O O . ILE A 1 84 ? 6.302 8.085 45.081 1.00 5.87 116 ILE A O 1
ATOM 661 N N . VAL A 1 85 ? 7.991 7.536 43.665 1.00 5.17 117 VAL A N 1
ATOM 662 C CA . VAL A 1 85 ? 8.992 8.398 44.259 1.00 5.25 117 VAL A CA 1
ATOM 663 C C . VAL A 1 85 ? 9.590 9.288 43.207 1.00 5.11 117 VAL A C 1
ATOM 664 O O . VAL A 1 85 ? 9.619 8.987 42.001 1.00 5.50 117 VAL A O 1
ATOM 668 N N . LEU A 1 86 ? 10.114 10.425 43.658 1.00 5.17 118 LEU A N 1
ATOM 669 C CA . LEU A 1 86 ? 10.900 11.282 42.787 1.00 5.33 118 LEU A CA 1
ATOM 670 C C . LEU A 1 86 ? 11.996 10.481 42.137 1.00 4.69 118 LEU A C 1
ATOM 671 O O . LEU A 1 86 ? 12.762 9.763 42.788 1.00 5.96 118 LEU A O 1
ATOM 676 N N . GLY A 1 87 ? 12.143 10.638 40.833 1.00 5.24 119 GLY A N 1
ATOM 677 C CA . GLY A 1 87 ? 13.177 9.947 40.110 1.00 5.84 119 GLY A CA 1
ATOM 678 C C . GLY A 1 87 ? 14.579 10.472 40.357 1.00 5.49 119 GLY A C 1
ATOM 679 O O . GLY A 1 87 ? 15.547 9.714 40.369 1.00 6.39 119 GLY A O 1
ATOM 680 N N . ASP A 1 88 ? 14.689 11.780 40.559 1.00 6.34 120 ASP A N 1
ATOM 681 C CA . ASP A 1 88 ? 15.968 12.462 40.738 1.00 6.40 120 ASP A CA 1
ATOM 682 C C . ASP A 1 88 ? 15.690 13.659 41.625 1.00 6.01 120 ASP A C 1
ATOM 683 O O . ASP A 1 88 ? 15.528 14.777 41.110 1.00 6.59 120 ASP A O 1
ATOM 688 N N . PRO A 1 89 ? 15.582 13.467 42.931 1.00 6.63 121 PRO A N 1
ATOM 689 C CA . PRO A 1 89 ? 15.200 14.563 43.817 1.00 7.38 121 PRO A CA 1
ATOM 690 C C . PRO A 1 89 ? 15.962 15.859 43.592 1.00 6.74 121 PRO A C 1
ATOM 691 O O . PRO A 1 89 ? 15.397 16.937 43.607 1.00 7.34 121 PRO A O 1
ATOM 695 N N . TRP A 1 90 ? 17.265 15.791 43.476 1.00 7.00 122 TRP A N 1
ATOM 696 C CA . TRP A 1 90 ? 18.028 17.029 43.348 1.00 7.77 122 TRP A CA 1
ATOM 697 C C . TRP A 1 90 ? 17.521 17.890 42.193 1.00 6.67 122 TRP A C 1
ATOM 698 O O . TRP A 1 90 ? 17.219 19.071 42.376 1.00 7.45 122 TRP A O 1
ATOM 709 N N . ILE A 1 91 ? 17.433 17.325 40.996 1.00 6.25 123 ILE A N 1
ATOM 710 C CA . ILE A 1 91 ? 17.002 18.128 39.872 1.00 6.35 123 ILE A CA 1
ATOM 711 C C . ILE A 1 91 ? 15.504 18.352 39.870 1.00 5.67 123 ILE A C 1
ATOM 712 O O . ILE A 1 91 ? 15.006 19.372 39.342 1.00 6.34 123 ILE A O 1
ATOM 717 N N . ASP A 1 92 ? 14.750 17.395 40.401 1.00 5.57 124 ASP A N 1
ATOM 718 C CA . ASP A 1 92 ? 13.305 17.482 40.381 1.00 5.64 124 ASP A CA 1
ATOM 719 C C . ASP A 1 92 ? 12.789 18.589 41.329 1.00 5.39 124 ASP A C 1
ATOM 720 O O . ASP A 1 92 ? 11.858 19.314 40.978 1.00 5.72 124 ASP A O 1
ATOM 725 N N . THR A 1 93 ? 13.358 18.665 42.538 1.00 5.76 125 THR A N 1
ATOM 726 C CA . THR A 1 93 ? 12.823 19.536 43.576 1.00 5.98 125 THR A CA 1
ATOM 727 C C . THR A 1 93 ? 13.863 20.298 44.375 1.00 5.92 125 THR A C 1
ATOM 728 O O . THR A 1 93 ? 13.478 21.164 45.160 1.00 7.32 125 THR A O 1
ATOM 732 N N . GLY A 1 94 ? 15.142 19.984 44.214 1.00 6.81 126 GLY A N 1
ATOM 733 C CA . GLY A 1 94 ? 16.160 20.609 45.065 1.00 7.20 126 GLY A CA 1
ATOM 734 C C . GLY A 1 94 ? 16.865 21.823 44.514 1.00 7.21 126 GLY A C 1
ATOM 735 O O . GLY A 1 94 ? 16.936 22.854 45.188 1.00 8.98 126 GLY A O 1
ATOM 736 N N A LYS A 1 95 ? 17.262 21.834 43.243 0.50 6.54 127 LYS A N 1
ATOM 737 N N B LYS A 1 95 ? 17.535 21.627 43.387 0.50 7.91 127 LYS A N 1
ATOM 738 C CA A LYS A 1 95 ? 18.007 22.957 42.637 0.50 5.91 127 LYS A CA 1
ATOM 739 C CA B LYS A 1 95 ? 18.317 22.677 42.779 0.50 7.90 127 LYS A CA 1
ATOM 740 C C A LYS A 1 95 ? 17.177 24.221 42.510 0.50 5.96 127 LYS A C 1
ATOM 741 C C B LYS A 1 95 ? 17.463 23.917 42.703 0.50 7.95 127 LYS A C 1
ATOM 742 O O A LYS A 1 95 ? 16.051 24.179 42.037 0.50 6.16 127 LYS A O 1
ATOM 743 O O B LYS A 1 95 ? 16.323 23.869 42.240 0.50 8.25 127 LYS A O 1
ATOM 754 N N A THR A 1 96 ? 17.740 25.359 42.907 0.50 5.96 128 THR A N 1
ATOM 755 N N B THR A 1 96 ? 18.012 25.047 43.131 0.50 8.12 128 THR A N 1
ATOM 756 C CA A THR A 1 96 ? 16.985 26.597 42.773 0.50 5.78 128 THR A CA 1
ATOM 757 C CA B THR A 1 96 ? 17.288 26.298 43.000 0.50 9.41 128 THR A CA 1
ATOM 758 C C A THR A 1 96 ? 17.233 27.294 41.446 0.50 5.59 128 THR A C 1
ATOM 759 C C B THR A 1 96 ? 17.436 26.857 41.590 0.50 10.18 128 THR A C 1
ATOM 760 O O A THR A 1 96 ? 18.302 27.166 40.812 0.50 6.12 128 THR A O 1
ATOM 761 O O B THR A 1 96 ? 18.529 26.878 41.005 0.50 10.40 128 THR A O 1
ATOM 768 N N A PHE A 1 97 ? 16.207 28.026 41.033 0.50 5.88 129 PHE A N 1
ATOM 769 N N B PHE A 1 97 ? 16.299 27.270 41.048 0.50 11.50 129 PHE A N 1
ATOM 770 C CA A PHE A 1 97 ? 16.162 28.726 39.767 0.50 5.49 129 PHE A CA 1
ATOM 771 C CA B PHE A 1 97 ? 16.186 27.767 39.687 0.50 12.25 129 PHE A CA 1
ATOM 772 C C A PHE A 1 97 ? 15.607 30.133 40.019 0.50 6.41 129 PHE A C 1
ATOM 773 C C B PHE A 1 97 ? 15.599 29.161 39.691 0.50 12.33 129 PHE A C 1
ATOM 774 O O A PHE A 1 97 ? 15.095 30.446 41.106 0.50 6.47 129 PHE A O 1
ATOM 775 O O B PHE A 1 97 ? 15.506 29.803 40.730 0.50 12.77 129 PHE A O 1
ATOM 790 N N A ALA A 1 98 ? 15.683 30.975 39.002 0.50 6.06 130 ALA A N 1
ATOM 791 N N B ALA A 1 98 ? 15.184 29.617 38.518 0.50 12.74 130 ALA A N 1
ATOM 792 C CA A ALA A 1 98 ? 15.218 32.364 39.119 0.50 7.08 130 ALA A CA 1
ATOM 793 C CA B ALA A 1 98 ? 14.739 31.003 38.342 0.50 12.73 130 ALA A CA 1
ATOM 794 C C A ALA A 1 98 ? 13.797 32.398 39.621 0.50 7.57 130 ALA A C 1
ATOM 795 C C B ALA A 1 98 ? 13.695 31.496 39.325 0.50 12.66 130 ALA A C 1
ATOM 796 O O A ALA A 1 98 ? 12.951 31.707 39.097 0.50 8.04 130 ALA A O 1
ATOM 797 O O B ALA A 1 98 ? 12.573 30.999 39.383 0.50 13.92 130 ALA A O 1
ATOM 800 N N A GLY A 1 99 ? 13.557 33.178 40.671 0.50 7.71 131 GLY A N 1
ATOM 801 N N B GLY A 1 99 ? 14.089 32.504 40.103 0.50 12.74 131 GLY A N 1
ATOM 802 C CA A GLY A 1 99 ? 12.235 33.323 41.254 0.50 8.08 131 GLY A CA 1
ATOM 803 C CA B GLY A 1 99 ? 13.187 33.193 41.014 0.50 12.25 131 GLY A CA 1
ATOM 804 C C A GLY A 1 99 ? 12.040 32.534 42.540 0.50 7.64 131 GLY A C 1
ATOM 805 C C B GLY A 1 99 ? 12.939 32.537 42.362 0.50 11.88 131 GLY A C 1
ATOM 806 O O A GLY A 1 99 ? 11.112 32.810 43.318 0.50 8.30 131 GLY A O 1
ATOM 807 O O B GLY A 1 99 ? 12.171 33.050 43.173 0.50 12.39 131 GLY A O 1
ATOM 808 N N A ASP A 1 100 ? 12.891 31.538 42.757 0.50 6.98 132 ASP A N 1
ATOM 809 N N B ASP A 1 100 ? 13.564 31.391 42.607 0.50 11.70 132 ASP A N 1
ATOM 810 C CA A ASP A 1 100 ? 12.831 30.747 43.946 0.50 6.93 132 ASP A CA 1
ATOM 811 C CA B ASP A 1 100 ? 13.325 30.648 43.839 0.50 10.70 132 ASP A CA 1
ATOM 812 C C A ASP A 1 100 ? 13.404 31.554 45.105 0.50 8.23 132 ASP A C 1
ATOM 813 C C B ASP A 1 100 ? 13.792 31.410 45.064 0.50 10.69 132 ASP A C 1
ATOM 814 O O A ASP A 1 100 ? 14.316 32.375 44.933 0.50 8.57 132 ASP A O 1
ATOM 815 O O B ASP A 1 100 ? 14.845 32.073 45.022 0.50 9.74 132 ASP A O 1
ATOM 824 N N A THR A 1 101 ? 12.839 31.383 46.286 0.50 9.15 133 THR A N 1
ATOM 825 N N B THR A 1 101 ? 12.973 31.351 46.120 0.50 11.23 133 THR A N 1
ATOM 826 C CA A THR A 1 101 ? 13.531 31.882 47.458 0.50 10.35 133 THR A CA 1
ATOM 827 C CA B THR A 1 101 ? 13.282 31.926 47.430 0.50 11.89 133 THR A CA 1
ATOM 828 C C A THR A 1 101 ? 13.561 30.781 48.497 0.50 10.22 133 THR A C 1
ATOM 829 C C B THR A 1 101 ? 13.524 30.782 48.442 0.50 11.65 133 THR A C 1
ATOM 830 O O A THR A 1 101 ? 13.004 29.692 48.318 0.50 10.28 133 THR A O 1
ATOM 831 O O B THR A 1 101 ? 13.154 29.630 48.200 0.50 11.75 133 THR A O 1
ATOM 838 N N A TRP A 1 102 ? 14.207 31.081 49.607 0.30 10.73 134 TRP A N 1
ATOM 839 N N B TRP A 1 102 ? 14.165 31.095 49.565 0.50 11.73 134 TRP A N 1
ATOM 840 N N C TRP A 1 102 ? 14.131 31.145 49.615 0.20 13.02 134 TRP A N 1
ATOM 841 C CA A TRP A 1 102 ? 14.424 30.075 50.610 0.50 11.91 134 TRP A CA 1
ATOM 842 C CA B TRP A 1 102 ? 14.427 30.101 50.603 0.30 13.07 134 TRP A CA 1
ATOM 843 C CA C TRP A 1 102 ? 14.393 30.042 50.529 0.20 13.65 134 TRP A CA 1
ATOM 844 C C A TRP A 1 102 ? 13.064 29.615 51.165 0.50 13.52 134 TRP A C 1
ATOM 845 C C B TRP A 1 102 ? 13.076 29.630 51.194 0.30 13.92 134 TRP A C 1
ATOM 846 C C C TRP A 1 102 ? 13.098 29.660 51.274 0.20 14.18 134 TRP A C 1
ATOM 847 O O A TRP A 1 102 ? 12.868 28.427 51.426 0.5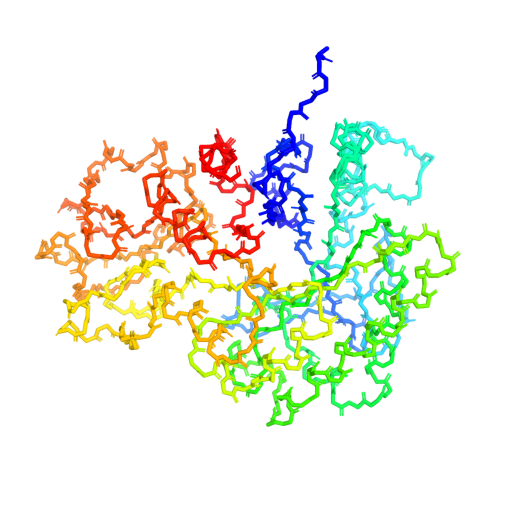0 14.34 134 TRP A O 1
ATOM 848 O O B TRP A 1 102 ? 12.898 28.463 51.534 0.30 14.60 134 TRP A O 1
ATOM 849 O O C TRP A 1 102 ? 13.027 28.612 51.904 0.20 14.94 134 TRP A O 1
ATOM 880 N N . ASP A 1 103 ? 12.109 30.537 51.184 1.00 14.71 135 ASP A N 1
ATOM 881 C CA . ASP A 1 103 ? 10.781 30.335 51.774 1.00 16.75 135 ASP A CA 1
ATOM 882 C C . ASP A 1 103 ? 9.750 29.736 50.879 1.00 16.36 135 ASP A C 1
ATOM 883 O O . ASP A 1 103 ? 8.717 30.380 50.592 1.00 18.66 135 ASP A O 1
ATOM 888 N N . GLN A 1 104 ? 10.077 28.575 50.331 1.00 13.82 136 GLN A N 1
ATOM 889 C CA . GLN A 1 104 ? 9.112 27.816 49.550 1.00 12.82 136 GLN A CA 1
ATOM 890 C C . GLN A 1 104 ? 9.380 26.321 49.720 1.00 12.15 136 GLN A C 1
ATOM 891 O O . GLN A 1 104 ? 10.514 25.909 49.942 1.00 12.82 136 GLN A O 1
ATOM 897 N N . PRO A 1 105 ? 8.330 25.509 49.687 1.00 10.19 137 PRO A N 1
ATOM 898 C CA . PRO A 1 105 ? 8.454 24.077 49.924 1.00 10.86 137 PRO A CA 1
ATOM 899 C C . PRO A 1 105 ? 9.296 23.300 48.963 1.00 10.54 137 PRO A C 1
ATOM 900 O O . PRO A 1 105 ? 10.007 22.399 49.404 1.00 12.09 137 PRO A O 1
ATOM 904 N N . ILE A 1 106 ? 9.227 23.629 47.680 1.00 9.12 138 ILE A N 1
ATOM 905 C CA . ILE A 1 106 ? 10.001 22.887 46.681 1.00 10.29 138 ILE A CA 1
ATOM 906 C C . ILE A 1 106 ? 10.548 23.819 45.661 1.00 9.06 138 ILE A C 1
ATOM 907 O O . ILE A 1 106 ? 9.986 24.898 45.399 1.00 9.32 138 ILE A O 1
ATOM 912 N N . ALA A 1 107 ? 11.665 23.411 45.098 1.00 8.65 139 ALA A N 1
ATOM 913 C CA . ALA A 1 107 ? 12.303 24.123 44.008 1.00 7.78 139 ALA A CA 1
ATOM 914 C C . ALA A 1 107 ? 12.443 23.131 42.831 1.00 6.57 139 ALA A C 1
ATOM 915 O O . ALA A 1 107 ? 11.492 22.413 42.530 1.00 6.24 139 ALA A O 1
ATOM 917 N N . GLY A 1 108 ? 13.601 23.106 42.175 1.00 6.16 140 GLY A N 1
ATOM 918 C CA . GLY A 1 108 ? 13.840 22.190 41.080 1.00 5.96 140 GLY A CA 1
ATOM 919 C C . GLY A 1 108 ? 13.015 22.400 39.842 1.00 5.56 140 GLY A C 1
ATOM 920 O O . GLY A 1 108 ? 12.294 23.382 39.688 1.00 5.76 140 GLY A O 1
ATOM 921 N N . ASN A 1 109 ? 13.129 21.423 38.955 1.00 5.69 141 ASN A N 1
ATOM 922 C CA . ASN A 1 109 ? 12.378 21.445 37.719 1.00 5.18 141 ASN A CA 1
ATOM 923 C C . ASN A 1 109 ? 10.864 21.475 37.977 1.00 5.37 141 ASN A C 1
ATOM 924 O O . ASN A 1 109 ? 10.119 22.114 37.233 1.00 5.67 141 ASN A O 1
ATOM 929 N N . ILE A 1 110 ? 10.404 20.742 38.994 1.00 5.45 142 ILE A N 1
ATOM 930 C CA . ILE A 1 110 ? 8.965 20.651 39.229 1.00 5.94 142 ILE A CA 1
ATOM 931 C C . ILE A 1 110 ? 8.372 22.008 39.622 1.00 5.60 142 ILE A C 1
ATOM 932 O O . ILE A 1 110 ? 7.314 22.409 39.122 1.00 5.85 142 ILE A O 1
ATOM 937 N N . ASN A 1 111 ? 9.041 22.742 40.511 1.00 5.50 143 ASN A N 1
ATOM 938 C CA . ASN A 1 111 ? 8.534 24.060 40.825 1.00 5.84 143 ASN A CA 1
ATOM 939 C C . ASN A 1 111 ? 8.555 24.936 39.580 1.00 6.34 143 ASN A C 1
ATOM 940 O O . ASN A 1 111 ? 7.658 25.755 39.398 1.00 6.97 143 ASN A O 1
ATOM 945 N N . GLN A 1 112 ? 9.555 24.793 38.694 1.00 6.11 144 GLN A N 1
ATOM 946 C CA . GLN A 1 112 ? 9.574 25.558 37.473 1.00 6.49 144 GLN A CA 1
ATOM 947 C C . GLN A 1 112 ? 8.406 25.192 36.570 1.00 5.82 144 GLN A C 1
ATOM 948 O O . GLN A 1 112 ? 7.894 26.058 35.846 1.00 7.03 144 GLN A O 1
ATOM 954 N N . LEU A 1 113 ? 7.965 23.948 36.552 1.00 6.00 145 LEU A N 1
ATOM 955 C CA . LEU A 1 113 ? 6.772 23.593 35.783 1.00 6.77 145 LEU A CA 1
ATOM 956 C C . LEU A 1 113 ? 5.569 24.328 36.314 1.00 7.27 145 LEU A C 1
ATOM 957 O O . LEU A 1 113 ? 4.733 24.803 35.537 1.00 7.85 145 LEU A O 1
ATOM 962 N N . ASN A 1 114 ? 5.457 24.409 37.629 1.00 6.61 146 ASN A N 1
ATOM 963 C CA . ASN A 1 114 ? 4.348 25.134 38.214 1.00 7.71 146 ASN A CA 1
ATOM 964 C C . ASN A 1 114 ? 4.450 26.619 37.912 1.00 8.23 146 ASN A C 1
ATOM 965 O O . ASN A 1 114 ? 3.411 27.268 37.696 1.00 10.34 146 ASN A O 1
ATOM 970 N N . LYS A 1 115 ? 5.652 27.168 37.807 1.00 8.05 147 LYS A N 1
ATOM 971 C CA . LYS A 1 115 ? 5.828 28.563 37.387 1.00 8.37 147 LYS A CA 1
ATOM 972 C C . LYS A 1 115 ? 5.332 28.781 35.972 1.00 8.27 147 LYS A C 1
ATOM 973 O O . LYS A 1 115 ? 4.755 29.848 35.682 1.00 9.77 147 LYS A O 1
ATOM 979 N N . LEU A 1 116 ? 5.532 27.826 35.080 1.00 8.09 148 LEU A N 1
ATOM 980 C CA . LEU A 1 116 ? 5.044 27.994 33.715 1.00 8.64 148 LEU A CA 1
ATOM 981 C C . LEU A 1 116 ? 3.535 28.165 33.702 1.00 9.12 148 LEU A C 1
ATOM 982 O O . LEU A 1 116 ? 2.999 28.826 32.804 1.00 10.56 148 LEU A O 1
ATOM 987 N N . LYS A 1 117 ? 2.848 27.553 34.658 1.00 9.33 149 LYS A N 1
ATOM 988 C CA . LYS A 1 117 ? 1.390 27.654 34.754 1.00 11.43 149 LYS A CA 1
ATOM 989 C C A LYS A 1 117 ? 0.970 29.026 35.233 0.50 12.32 149 LYS A C 1
ATOM 990 C C B LYS A 1 117 ? 0.960 29.100 35.150 0.50 12.21 149 LYS A C 1
ATOM 991 O O A LYS A 1 117 ? 0.060 29.672 34.641 0.50 12.02 149 LYS A O 1
ATOM 992 O O B LYS A 1 117 ? -0.243 29.287 35.365 0.50 12.09 149 LYS A O 1
ATOM 998 N N A GLN A 1 118 ? 1.663 29.485 36.269 0.50 12.72 150 GLN A N 1
ATOM 999 N N B GLN A 1 118 ? 1.913 30.077 35.193 0.50 12.13 150 GLN A N 1
ATOM 1000 C CA A GLN A 1 118 ? 1.383 30.794 36.829 0.50 14.07 150 GLN A CA 1
ATOM 1001 C CA B GLN A 1 118 ? 1.672 31.530 35.366 0.50 13.49 150 GLN A CA 1
ATOM 1002 C C A GLN A 1 118 ? 1.428 31.802 35.691 0.50 13.86 150 GLN A C 1
ATOM 1003 C C B GLN A 1 118 ? 1.653 32.224 33.996 0.50 13.99 150 GLN A C 1
ATOM 1004 O O A GLN A 1 118 ? 0.541 32.647 35.568 0.50 14.90 150 GLN A O 1
ATOM 1005 O O B GLN A 1 118 ? 1.027 33.275 33.839 0.50 15.55 150 GLN A O 1
ATOM 1016 N N A THR A 1 119 ? 2.431 31.688 34.828 0.50 14.10 151 THR A N 1
ATOM 1017 N N B THR A 1 119 ? 2.362 31.661 33.019 0.50 14.22 151 THR A N 1
ATOM 1018 C CA A THR A 1 119 ? 2.604 32.624 33.720 0.50 14.17 151 THR A CA 1
ATOM 1019 C CA B THR A 1 119 ? 2.354 32.200 31.660 0.50 14.43 151 THR A CA 1
ATOM 1020 C C A THR A 1 119 ? 1.720 32.289 32.525 0.50 13.03 151 THR A C 1
ATOM 1021 C C B THR A 1 119 ? 1.217 31.606 30.820 0.50 13.77 151 THR A C 1
ATOM 1022 O O A THR A 1 119 ? 1.368 33.173 31.738 0.50 13.08 151 THR A O 1
ATOM 1023 O O B THR A 1 119 ? 0.451 32.357 30.199 0.50 15.10 151 THR A O 1
ATOM 1030 N N A ASN A 1 120 ? 1.368 31.012 32.387 0.50 11.76 152 ASN A N 1
ATOM 1031 N N B ASN A 1 120 ? 1.127 30.271 30.771 0.50 12.63 152 ASN A N 1
ATOM 1032 C CA A ASN A 1 120 ? 0.544 30.520 31.288 0.50 11.13 152 ASN A CA 1
ATOM 1033 C CA B ASN A 1 120 ? 0.009 29.574 30.113 0.50 11.84 152 ASN A CA 1
ATOM 1034 C C A ASN A 1 120 ? -0.553 29.622 31.860 0.50 10.27 152 ASN A C 1
ATOM 1035 C C B ASN A 1 120 ? -0.878 29.025 31.241 0.50 11.64 152 ASN A C 1
ATOM 1036 O O A ASN A 1 120 ? -0.457 28.373 31.865 0.50 10.45 152 ASN A O 1
ATOM 1037 O O B ASN A 1 120 ? -0.640 27.931 31.763 0.50 10.16 152 ASN A O 1
ATOM 1046 N N A PRO A 1 121 ? -1.581 30.257 32.411 0.50 10.39 153 PRO A N 1
ATOM 1047 N N B PRO A 1 121 ? -1.940 29.737 31.607 0.50 12.17 153 PRO A N 1
ATOM 1048 C CA A PRO A 1 121 ? -2.592 29.524 33.171 0.50 10.67 153 PRO A CA 1
ATOM 1049 C CA B PRO A 1 121 ? -2.726 29.367 32.786 0.50 12.71 153 PRO A CA 1
ATOM 1050 C C A PRO A 1 121 ? -3.394 28.452 32.444 0.50 10.08 153 PRO A C 1
ATOM 1051 C C B PRO A 1 121 ? -3.575 28.104 32.581 0.50 12.14 153 PRO A C 1
ATOM 1052 O O A PRO A 1 121 ? -4.076 27.707 33.125 0.50 9.93 153 PRO A O 1
ATOM 1053 O O B PRO A 1 121 ? -4.028 27.464 33.536 0.50 13.11 153 PRO A O 1
ATOM 1060 N N A ASN A 1 122 ? -3.339 28.346 31.126 0.50 9.20 154 ASN A N 1
ATOM 1061 N N B ASN A 1 122 ? -3.766 27.746 31.319 0.50 10.99 154 ASN A N 1
ATOM 1062 C CA A ASN A 1 122 ? -4.039 27.241 30.479 0.50 9.38 154 ASN A CA 1
ATOM 1063 C CA B ASN A 1 122 ? -4.468 26.527 30.930 0.50 10.50 154 ASN A CA 1
ATOM 1064 C C A ASN A 1 122 ? -3.277 25.887 30.520 0.50 8.69 154 ASN A C 1
ATOM 1065 C C B ASN A 1 122 ? -3.541 25.322 30.821 0.50 9.13 154 ASN A C 1
ATOM 1066 O O A ASN A 1 122 ? -3.867 24.842 30.287 0.50 8.79 154 ASN A O 1
ATOM 1067 O O B ASN A 1 122 ? -4.012 24.176 30.691 0.50 9.22 154 ASN A O 1
ATOM 1076 N N A LEU A 1 123 ? -1.969 25.901 30.800 0.50 8.73 155 LEU A N 1
ATOM 1077 N N B LEU A 1 123 ? -2.239 25.601 30.886 0.50 9.16 155 LEU A N 1
ATOM 1078 C CA A LEU A 1 123 ? -1.158 24.666 30.790 0.50 8.76 155 LEU A CA 1
ATOM 1079 C CA B LEU A 1 123 ? -1.200 24.599 30.790 0.50 8.77 155 LEU A CA 1
ATOM 1080 C C A LEU A 1 123 ? -1.483 23.644 31.889 0.50 8.15 155 LEU A C 1
ATOM 1081 C C B LEU A 1 123 ? -1.425 23.630 31.907 0.50 8.26 155 LEU A C 1
ATOM 1082 O O A LEU A 1 123 ? -1.794 24.023 33.022 0.50 9.09 155 LEU A O 1
ATOM 1083 O O B LEU A 1 123 ? -1.621 24.027 33.064 0.50 8.98 155 LEU A O 1
ATOM 1092 N N . LYS A 1 124 ? -1.403 22.351 31.559 1.00 8.45 156 LYS A N 1
ATOM 1093 C CA . LYS A 1 124 ? -1.537 21.283 32.545 1.00 8.55 156 LYS A CA 1
ATOM 1094 C C . LYS A 1 124 ? -0.229 20.486 32.597 1.00 7.40 156 LYS A C 1
ATOM 1095 O O . LYS A 1 124 ? 0.438 20.312 31.556 1.00 9.34 156 LYS A O 1
ATOM 1101 N N . THR A 1 125 ? 0.153 20.000 33.771 1.00 5.49 157 THR A N 1
ATOM 1102 C CA . THR A 1 125 ? 1.349 19.189 33.941 1.00 5.53 157 THR A CA 1
ATOM 1103 C C . THR A 1 125 ? 0.961 17.800 34.397 1.00 5.19 157 THR A C 1
ATOM 1104 O O . THR A 1 125 ? 0.029 17.615 35.202 1.00 5.54 157 THR A O 1
ATOM 1108 N N . ILE A 1 126 ? 1.703 16.815 33.906 1.00 4.93 158 ILE A N 1
ATOM 1109 C CA . ILE A 1 126 ? 1.429 15.415 34.178 1.00 4.98 158 ILE A CA 1
ATOM 1110 C C . ILE A 1 126 ? 2.746 14.761 34.552 1.00 4.84 158 ILE A C 1
ATOM 1111 O O . ILE A 1 126 ? 3.758 14.993 33.879 1.00 5.77 158 ILE A O 1
ATOM 1116 N N . ILE A 1 127 ? 2.758 13.953 35.601 1.00 4.66 159 ILE A N 1
ATOM 1117 C CA . ILE A 1 127 ? 3.976 13.219 35.961 1.00 4.35 159 ILE A CA 1
ATOM 1118 C C . ILE A 1 127 ? 3.951 11.885 35.248 1.00 4.15 159 ILE A C 1
ATOM 1119 O O . ILE A 1 127 ? 3.000 11.112 35.384 1.00 4.91 159 ILE A O 1
ATOM 1124 N N . SER A 1 128 ? 5.003 11.586 34.481 1.00 4.50 160 SER A N 1
ATOM 1125 C CA . SER A 1 128 ? 5.150 10.286 33.839 1.00 3.93 160 SER A CA 1
ATOM 1126 C C . SER A 1 128 ? 5.953 9.357 34.728 1.00 4.09 160 SER A C 1
ATOM 1127 O O . SER A 1 128 ? 7.061 9.709 35.177 1.00 5.34 160 SER A O 1
ATOM 1130 N N . VAL A 1 129 ? 5.431 8.164 34.957 1.00 4.77 161 VAL A N 1
ATOM 1131 C CA . VAL A 1 129 ? 6.103 7.153 35.746 1.00 4.90 161 VAL A CA 1
ATOM 1132 C C . VAL A 1 129 ? 6.653 6.088 34.808 1.00 5.03 161 VAL A C 1
ATOM 1133 O O . VAL A 1 129 ? 5.907 5.573 33.954 1.00 5.65 161 VAL A O 1
ATOM 1137 N N . GLY A 1 130 ? 7.913 5.730 34.954 1.00 5.57 162 GLY A N 1
ATOM 1138 C CA . GLY A 1 130 ? 8.473 4.605 34.232 1.00 6.06 162 GLY A CA 1
ATOM 1139 C C . GLY A 1 130 ? 9.365 4.967 33.065 1.00 6.28 162 GLY A C 1
ATOM 1140 O O . GLY A 1 130 ? 10.434 5.548 33.239 1.00 6.83 162 GLY A O 1
ATOM 1141 N N . GLY A 1 131 ? 8.935 4.588 31.864 1.00 6.21 163 GLY A N 1
ATOM 1142 C CA . GLY A 1 131 ? 9.730 4.734 30.671 1.00 7.24 163 GLY A CA 1
ATOM 1143 C C . GLY A 1 131 ? 10.595 3.520 30.405 1.00 6.59 163 GLY A C 1
ATOM 1144 O O . GLY A 1 131 ? 10.465 2.478 31.067 1.00 6.76 163 GLY A O 1
ATOM 1145 N N . TRP A 1 132 ? 11.488 3.636 29.440 1.00 7.11 164 TRP A N 1
ATOM 1146 C CA . TRP A 1 132 ? 12.291 2.492 29.021 1.00 6.66 164 TRP A CA 1
ATOM 1147 C C . TRP A 1 132 ? 13.141 1.923 30.152 1.00 5.90 164 TRP A C 1
ATOM 1148 O O . TRP A 1 132 ? 13.309 0.702 30.257 1.00 6.59 164 TRP A O 1
ATOM 1159 N N . THR A 1 133 ? 13.748 2.799 30.944 1.00 6.27 165 THR A N 1
ATOM 1160 C CA . THR A 1 133 ? 14.702 2.399 31.988 1.00 6.70 165 THR A CA 1
ATOM 1161 C C . THR A 1 133 ? 14.054 2.037 33.316 1.00 5.85 165 THR A C 1
ATOM 1162 O O . THR A 1 133 ? 14.627 1.272 34.074 1.00 6.56 165 THR A O 1
ATOM 1166 N N . TRP A 1 134 ? 12.888 2.615 33.615 1.00 5.45 166 TRP A N 1
ATOM 1167 C CA . TRP A 1 134 ? 12.223 2.410 34.910 1.00 5.60 166 TRP A CA 1
ATOM 1168 C C . TRP A 1 134 ? 10.886 1.711 34.790 1.00 5.55 166 TRP A C 1
ATOM 1169 O O . TRP A 1 134 ? 9.918 2.057 35.458 1.00 5.72 166 TRP A O 1
ATOM 1180 N N . SER A 1 135 ? 10.837 0.704 33.934 1.00 5.47 167 SER A N 1
ATOM 1181 C CA . SER A 1 135 ? 9.641 -0.127 33.798 1.00 5.52 167 SER A CA 1
ATOM 1182 C C . SER A 1 135 ? 9.790 -1.489 34.493 1.00 6.33 167 SER A C 1
ATOM 1183 O O . SER A 1 135 ? 8.889 -2.332 34.410 1.00 7.42 167 SER A O 1
ATOM 1186 N N . ASN A 1 136 ? 10.903 -1.679 35.187 1.00 5.86 168 ASN A N 1
ATOM 1187 C CA . ASN A 1 136 ? 11.254 -2.965 35.760 1.00 6.42 168 ASN A CA 1
ATOM 1188 C C . ASN A 1 136 ? 10.412 -3.423 36.922 1.00 6.79 168 ASN A C 1
ATOM 1189 O O . ASN A 1 136 ? 10.429 -4.640 37.218 1.00 6.83 168 ASN A O 1
ATOM 1194 N N . ARG A 1 137 ? 9.653 -2.546 37.570 1.00 6.20 169 ARG A N 1
ATOM 1195 C CA . ARG A 1 137 ? 8.806 -2.920 38.718 1.00 6.11 169 ARG A CA 1
ATOM 1196 C C . ARG A 1 137 ? 7.305 -2.821 38.428 1.00 5.82 169 ARG A C 1
ATOM 1197 O O . ARG A 1 137 ? 6.506 -3.182 39.298 1.00 6.26 169 ARG A O 1
ATOM 1205 N N . PHE A 1 138 ? 6.868 -2.349 37.243 1.00 5.75 170 PHE A N 1
ATOM 1206 C CA . PHE A 1 138 ? 5.417 -2.252 37.001 1.00 5.71 170 PHE A CA 1
ATOM 1207 C C . PHE A 1 138 ? 4.719 -3.590 37.192 1.00 5.87 170 PHE A C 1
ATOM 1208 O O . PHE A 1 138 ? 3.634 -3.630 37.749 1.00 5.83 170 PHE A O 1
ATOM 1216 N N . SER A 1 139 ? 5.296 -4.676 36.683 1.00 5.62 171 SER A N 1
ATOM 1217 C CA . SER A 1 139 ? 4.637 -5.961 36.769 1.00 5.74 171 SER A CA 1
ATOM 1218 C C . SER A 1 139 ? 4.419 -6.350 38.236 1.00 6.16 171 SER A C 1
ATOM 1219 O O . SER A 1 139 ? 3.381 -6.882 38.613 1.00 6.40 171 SER A O 1
ATOM 1222 N N . ASP A 1 140 ? 5.442 -6.113 39.052 1.00 6.09 172 ASP A N 1
ATOM 1223 C CA . ASP A 1 140 ? 5.362 -6.410 40.479 1.00 6.88 172 ASP A CA 1
ATOM 1224 C C . ASP A 1 140 ? 4.306 -5.551 41.161 1.00 7.15 172 ASP A C 1
ATOM 1225 O O . ASP A 1 140 ? 3.511 -6.045 41.963 1.00 8.36 172 ASP A O 1
ATOM 1230 N N . VAL A 1 141 ? 4.229 -4.262 40.835 1.00 6.38 173 VAL A N 1
ATOM 1231 C CA . VAL A 1 141 ? 3.182 -3.405 41.396 1.00 6.75 173 VAL A CA 1
ATOM 1232 C C . VAL A 1 141 ? 1.807 -3.908 40.981 1.00 6.23 173 VAL A C 1
ATOM 1233 O O . VAL A 1 141 ? 0.886 -3.937 41.804 1.00 6.89 173 VAL A O 1
ATOM 1237 N N . ALA A 1 142 ? 1.636 -4.206 39.696 1.00 6.41 174 ALA A N 1
ATOM 1238 C CA . ALA A 1 142 ? 0.291 -4.521 39.186 1.00 5.96 174 ALA A CA 1
ATOM 1239 C C . ALA A 1 142 ? -0.188 -5.904 39.627 1.00 6.42 174 ALA A C 1
ATOM 1240 O O . ALA A 1 142 ? -1.358 -6.233 39.487 1.00 6.64 174 ALA A O 1
ATOM 1242 N N . ALA A 1 143 ? 0.731 -6.716 40.156 1.00 6.45 175 ALA A N 1
ATOM 1243 C CA . ALA A 1 143 ? 0.430 -8.129 40.394 1.00 7.63 175 ALA A CA 1
ATOM 1244 C C . ALA A 1 143 ? -0.499 -8.427 41.537 1.00 7.62 175 ALA A C 1
ATOM 1245 O O . ALA A 1 143 ? -1.132 -9.501 41.540 1.00 9.86 175 ALA A O 1
ATOM 1247 N N . THR A 1 144 ? -0.600 -7.545 42.526 1.00 7.62 176 THR A N 1
ATOM 1248 C CA . THR A 1 144 ? -1.502 -7.828 43.652 1.00 8.74 176 THR A CA 1
ATOM 1249 C C . THR A 1 144 ? -2.272 -6.588 44.066 1.00 7.61 176 THR A C 1
ATOM 1250 O O . THR A 1 144 ? -1.875 -5.441 43.769 1.00 7.42 176 THR A O 1
ATOM 1254 N N . ALA A 1 145 ? -3.383 -6.815 44.750 1.00 7.85 177 ALA A N 1
ATOM 1255 C CA . ALA A 1 145 ? -4.241 -5.727 45.171 1.00 7.58 177 ALA A CA 1
ATOM 1256 C C . ALA A 1 145 ? -3.501 -4.759 46.057 1.00 6.80 177 ALA A C 1
ATOM 1257 O O . ALA A 1 145 ? -3.685 -3.531 45.937 1.00 6.96 177 ALA A O 1
ATOM 1259 N N . ALA A 1 146 ? -2.668 -5.262 46.961 1.00 6.92 178 ALA A N 1
ATOM 1260 C CA . ALA A 1 146 ? -2.029 -4.392 47.934 1.00 6.68 178 ALA A CA 1
ATOM 1261 C C . ALA A 1 146 ? -1.091 -3.393 47.285 1.00 6.67 178 ALA A C 1
ATOM 1262 O O . ALA A 1 146 ? -1.075 -2.224 47.652 1.00 7.13 178 ALA A O 1
ATOM 1264 N N . THR A 1 147 ? -0.285 -3.845 46.320 1.00 6.50 179 THR A N 1
ATOM 1265 C CA . THR A 1 147 ? 0.643 -2.912 45.668 1.00 6.71 179 THR A CA 1
ATOM 1266 C C . THR A 1 147 ? -0.069 -2.021 44.669 1.00 5.79 179 THR A C 1
ATOM 1267 O O . THR A 1 147 ? 0.358 -0.873 44.485 1.00 6.37 179 THR A O 1
ATOM 1271 N N . ARG A 1 148 ? -1.156 -2.479 44.054 1.00 6.10 180 ARG A N 1
ATOM 1272 C CA . ARG A 1 148 ? -1.950 -1.577 43.207 1.00 6.19 180 ARG A CA 1
ATOM 1273 C C . ARG A 1 148 ? -2.516 -0.457 44.078 1.00 5.86 180 ARG A C 1
ATOM 1274 O O . ARG A 1 148 ? -2.519 0.705 43.638 1.00 6.64 180 ARG A O 1
ATOM 1282 N N . GLU A 1 149 ? -2.961 -0.766 45.286 1.00 6.34 181 GLU A N 1
ATOM 1283 C CA . GLU A 1 149 ? -3.493 0.216 46.191 1.00 6.67 181 GLU A CA 1
ATOM 1284 C C . GLU A 1 149 ? -2.419 1.220 46.618 1.00 5.80 181 GLU A C 1
ATOM 1285 O O . GLU A 1 149 ? -2.641 2.427 46.625 1.00 6.36 181 GLU A O 1
ATOM 1291 N N . VAL A 1 150 ? -1.260 0.720 47.006 1.00 5.89 182 VAL A N 1
ATOM 1292 C CA . VAL A 1 150 ? -0.156 1.598 47.381 1.00 6.01 182 VAL A CA 1
ATOM 1293 C C . VAL A 1 150 ? 0.186 2.538 46.237 1.00 5.54 182 VAL A C 1
ATOM 1294 O O . VAL A 1 150 ? 0.353 3.753 46.432 1.00 5.57 182 VAL A O 1
ATOM 1298 N N . PHE A 1 151 ? 0.335 1.998 45.038 1.00 5.57 183 PHE A N 1
ATOM 1299 C CA . PHE A 1 151 ? 0.723 2.821 43.900 1.00 5.50 183 PHE A CA 1
ATOM 1300 C C . PHE A 1 151 ? -0.333 3.895 43.634 1.00 5.15 183 PHE A C 1
ATOM 1301 O O . PHE A 1 151 ? 0.001 5.068 43.477 1.00 5.06 183 PHE A O 1
ATOM 1309 N N . ALA A 1 152 ? -1.597 3.500 43.596 1.00 5.25 184 ALA A N 1
ATOM 1310 C CA . ALA A 1 152 ? -2.691 4.435 43.320 1.00 5.53 184 ALA A CA 1
ATOM 1311 C C . ALA A 1 152 ? -2.771 5.544 44.369 1.00 5.30 184 ALA A C 1
ATOM 1312 O O . ALA A 1 152 ? -2.886 6.724 44.026 1.00 5.95 184 ALA A O 1
ATOM 1314 N N . ASN A 1 153 ? -2.707 5.184 45.652 1.00 5.13 185 ASN A N 1
ATOM 1315 C CA . ASN A 1 153 ? -2.722 6.215 46.673 1.00 5.72 185 ASN A CA 1
ATOM 1316 C C . ASN A 1 153 ? -1.477 7.116 46.553 1.00 5.89 185 ASN A C 1
ATOM 1317 O O . ASN A 1 153 ? -1.546 8.321 46.792 1.00 6.07 185 ASN A O 1
ATOM 1322 N N . SER A 1 154 ? -0.331 6.550 46.198 1.00 5.62 186 SER A N 1
ATOM 1323 C CA . SER A 1 154 ? 0.883 7.351 46.077 1.00 5.51 186 SER A CA 1
ATOM 1324 C C . SER A 1 154 ? 0.834 8.296 44.882 1.00 5.05 186 SER A C 1
ATOM 1325 O O . SER A 1 154 ? 1.487 9.327 44.917 1.00 5.33 186 SER A O 1
ATOM 1328 N N . ALA A 1 155 ? 0.041 7.975 43.862 1.00 5.05 187 ALA A N 1
ATOM 1329 C CA . ALA A 1 155 ? -0.133 8.872 42.732 1.00 5.07 187 ALA A CA 1
ATOM 1330 C C . ALA A 1 155 ? -0.906 10.104 43.198 1.00 5.04 187 ALA A C 1
ATOM 1331 O O . ALA A 1 155 ? -0.550 11.229 42.875 1.00 4.95 187 ALA A O 1
ATOM 1333 N N . VAL A 1 156 ? -1.961 9.893 43.976 1.00 5.05 188 VAL A N 1
ATOM 1334 C CA . VAL A 1 156 ? -2.670 11.022 44.579 1.00 5.72 188 VAL A CA 1
ATOM 1335 C C . VAL A 1 156 ? -1.724 11.846 45.438 1.00 5.33 188 VAL A C 1
ATOM 1336 O O . VAL A 1 156 ? -1.711 13.067 45.362 1.00 5.59 188 VAL A O 1
ATOM 1340 N N . ASP A 1 157 ? -0.942 11.186 46.293 1.00 5.36 189 ASP A N 1
ATOM 1341 C CA . ASP A 1 157 ? -0.016 11.904 47.149 1.00 5.88 189 ASP A CA 1
ATOM 1342 C C . ASP A 1 157 ? 0.925 12.805 46.326 1.00 5.19 189 ASP A C 1
ATOM 1343 O O . ASP A 1 157 ? 1.182 13.951 46.696 1.00 5.82 189 ASP A O 1
ATOM 1348 N N . PHE A 1 158 ? 1.496 12.252 45.262 1.00 5.32 190 PHE A N 1
ATOM 1349 C CA . PHE A 1 158 ? 2.448 12.965 44.428 1.00 5.43 190 PHE A CA 1
ATOM 1350 C C . PHE A 1 158 ? 1.791 14.167 43.729 1.00 4.70 190 PHE A C 1
ATOM 1351 O O . PHE A 1 158 ? 2.340 15.271 43.720 1.00 5.27 190 PHE A O 1
ATOM 1359 N N . LEU A 1 159 ? 0.625 13.933 43.129 1.00 4.76 191 LEU A N 1
ATOM 1360 C CA . LEU A 1 159 ? -0.083 15.006 42.451 1.00 4.71 191 LEU A CA 1
ATOM 1361 C C . LEU A 1 159 ? -0.412 16.142 43.412 1.00 4.75 191 LEU A C 1
ATOM 1362 O O . LEU A 1 159 ? -0.229 17.332 43.101 1.00 5.39 191 LEU A O 1
ATOM 1367 N N . ARG A 1 160 ? -0.860 15.778 44.606 1.00 5.49 192 ARG A N 1
ATOM 1368 C CA . ARG A 1 160 ? -1.233 16.763 45.606 1.00 5.70 192 ARG A CA 1
ATOM 1369 C C . ARG A 1 160 ? -0.041 17.529 46.137 1.00 5.41 192 ARG A C 1
ATOM 1370 O O . ARG A 1 160 ? -0.113 18.732 46.368 1.00 6.98 192 ARG A O 1
ATOM 1378 N N . LYS A 1 161 ? 1.064 16.853 46.405 1.00 5.70 193 LYS A N 1
ATOM 1379 C CA . LYS A 1 161 ? 2.232 17.508 46.953 1.00 6.35 193 LYS A CA 1
ATOM 1380 C C . LYS A 1 161 ? 2.874 18.444 45.972 1.00 6.25 193 LYS A C 1
ATOM 1381 O O . LYS A 1 161 ? 3.281 19.554 46.345 1.00 7.33 193 LYS A O 1
ATOM 1387 N N . TYR A 1 162 ? 2.978 18.012 44.713 1.00 6.02 194 TYR A N 1
ATOM 1388 C CA . TYR A 1 162 ? 3.774 18.717 43.706 1.00 6.66 194 TYR A CA 1
ATOM 1389 C C . TYR A 1 162 ? 2.926 19.486 42.695 1.00 6.17 194 TYR A C 1
ATOM 1390 O O . TYR A 1 162 ? 3.457 20.082 41.775 1.00 7.08 194 TYR A O 1
ATOM 1399 N N . ASN A 1 163 ? 1.609 19.546 42.914 1.00 5.71 195 ASN A N 1
ATOM 1400 C CA . ASN A 1 163 ? 0.678 20.269 42.062 1.00 5.68 195 ASN A CA 1
ATOM 1401 C C . ASN A 1 163 ? 0.736 19.801 40.607 1.00 5.73 195 ASN A C 1
ATOM 1402 O O . ASN A 1 163 ? 0.684 20.620 39.666 1.00 7.51 195 ASN A O 1
ATOM 1407 N N . PHE A 1 164 ? 0.774 18.496 40.387 1.00 5.17 196 PHE A N 1
ATOM 1408 C CA . PHE A 1 164 ? 0.539 17.961 39.054 1.00 5.45 196 PHE A CA 1
ATOM 1409 C C . PHE A 1 164 ? -0.961 17.846 38.803 1.00 5.37 196 PHE A C 1
ATOM 1410 O O . PHE A 1 164 ? -1.776 17.631 39.727 1.00 6.36 196 PHE A O 1
ATOM 1418 N N . ASP A 1 165 ? -1.323 17.993 37.542 1.00 5.13 197 ASP A N 1
ATOM 1419 C CA . ASP A 1 165 ? -2.698 17.850 37.078 1.00 5.87 197 ASP A CA 1
ATOM 1420 C C . ASP A 1 165 ? -3.084 16.429 36.716 1.00 5.78 197 ASP A C 1
ATOM 1421 O O . ASP A 1 165 ? -4.264 16.142 36.509 1.00 7.03 197 ASP A O 1
ATOM 1430 N N . GLY A 1 166 ? -2.112 15.529 36.621 1.00 5.51 198 GLY A N 1
ATOM 1431 C CA . GLY A 1 166 ? -2.397 14.161 36.236 1.00 5.42 198 GLY A CA 1
ATOM 1432 C C . GLY A 1 166 ? -1.165 13.290 36.379 1.00 4.62 198 GLY A C 1
ATOM 1433 O O . GLY A 1 166 ? -0.063 13.778 36.663 1.00 4.92 198 GLY A O 1
ATOM 1434 N N . VAL A 1 167 ? -1.387 12.006 36.131 1.00 5.25 199 VAL A N 1
ATOM 1435 C CA . VAL A 1 167 ? -0.361 10.976 36.169 1.00 4.93 199 VAL A CA 1
ATOM 1436 C C . VAL A 1 167 ? -0.443 10.159 34.881 1.00 4.97 199 VAL A C 1
ATOM 1437 O O . VAL A 1 167 ? -1.527 9.886 34.361 1.00 4.94 199 VAL A O 1
ATOM 1441 N N . ASP A 1 168 ? 0.721 9.783 34.380 1.00 4.93 200 ASP A N 1
ATOM 1442 C CA . ASP A 1 168 ? 0.884 9.051 33.120 1.00 4.87 200 ASP A CA 1
ATOM 1443 C C . ASP A 1 168 ? 1.751 7.844 33.396 1.00 4.32 200 ASP A C 1
ATOM 1444 O O . ASP A 1 168 ? 2.808 7.964 33.987 1.00 5.87 200 ASP A O 1
ATOM 1449 N N . LEU A 1 169 ? 1.295 6.672 32.973 1.00 4.15 201 LEU A N 1
ATOM 1450 C CA . LEU A 1 169 ? 2.075 5.443 33.156 1.00 4.50 201 LEU A CA 1
ATOM 1451 C C . LEU A 1 169 ? 2.723 5.025 31.852 1.00 4.82 201 LEU A C 1
ATOM 1452 O O . LEU A 1 169 ? 2.006 4.744 30.869 1.00 5.06 201 LEU A O 1
ATOM 1457 N N . ASP A 1 170 ? 4.054 4.963 31.843 1.00 4.52 202 ASP A N 1
ATOM 1458 C CA . ASP A 1 170 ? 4.797 4.566 30.652 1.0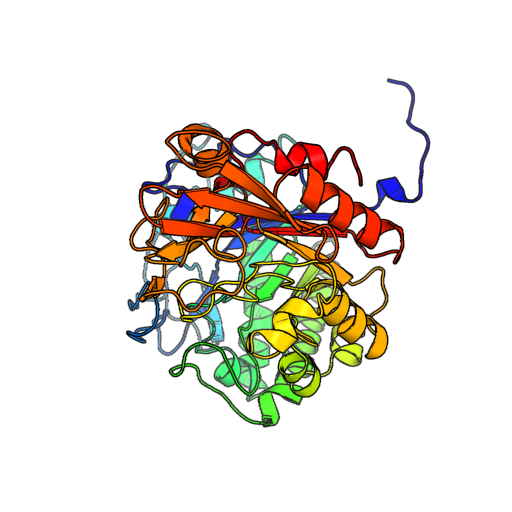0 4.60 202 ASP A CA 1
ATOM 1459 C C . ASP A 1 170 ? 5.410 3.185 30.876 1.00 4.85 202 ASP A C 1
ATOM 1460 O O . ASP A 1 170 ? 6.615 3.028 31.030 1.00 5.81 202 ASP A O 1
ATOM 1465 N N . TRP A 1 171 ? 4.554 2.179 30.940 1.00 5.57 203 TRP A N 1
ATOM 1466 C CA . TRP A 1 171 ? 5.003 0.805 31.178 1.00 5.44 203 TRP A CA 1
ATOM 1467 C C . TRP A 1 171 ? 5.456 0.201 29.866 1.00 5.43 203 TRP A C 1
ATOM 1468 O O . TRP A 1 171 ? 4.630 -0.036 28.972 1.00 5.40 203 TRP A O 1
ATOM 1479 N N . GLU A 1 172 ? 6.754 -0.008 29.775 1.00 5.24 204 GLU A N 1
ATOM 1480 C CA . GLU A 1 172 ? 7.408 -0.517 28.569 1.00 5.53 204 GLU A CA 1
ATOM 1481 C C . GLU A 1 172 ? 8.046 -1.863 28.903 1.00 6.32 204 GLU A C 1
ATOM 1482 O O . GLU A 1 172 ? 9.235 -1.900 29.229 1.00 7.35 204 GLU A O 1
ATOM 1488 N N . TYR A 1 173 ? 7.299 -2.966 28.854 1.00 6.47 205 TYR A N 1
ATOM 1489 C CA . TYR A 1 173 ? 5.924 -3.125 28.399 1.00 6.73 205 TYR A CA 1
ATOM 1490 C C . TYR A 1 173 ? 5.282 -4.292 29.145 1.00 6.69 205 TYR A C 1
ATOM 1491 O O . TYR A 1 173 ? 5.992 -5.221 29.545 1.00 7.38 205 TYR A O 1
ATOM 1500 N N . PRO A 1 174 ? 3.966 -4.309 29.263 1.00 6.59 206 PRO A N 1
ATOM 1501 C CA . PRO A 1 174 ? 3.311 -5.467 29.860 1.00 6.41 206 PRO A CA 1
ATOM 1502 C C . PRO A 1 174 ? 3.603 -6.753 29.075 1.00 6.55 206 PRO A C 1
ATOM 1503 O O . PRO A 1 174 ? 3.623 -6.716 27.843 1.00 6.64 206 PRO A O 1
ATOM 1507 N N . VAL A 1 175 ? 3.800 -7.847 29.802 1.00 6.21 207 VAL A N 1
ATOM 1508 C CA . VAL A 1 175 ? 3.906 -9.221 29.295 1.00 6.55 207 VAL A CA 1
ATOM 1509 C C . VAL A 1 175 ? 5.244 -9.522 28.625 1.00 7.18 207 VAL A C 1
ATOM 1510 O O . VAL A 1 175 ? 5.931 -10.469 29.022 1.00 7.98 207 VAL A O 1
ATOM 1514 N N . SER A 1 176 ? 5.623 -8.762 27.611 1.00 7.44 208 SER A N 1
ATOM 1515 C CA . SER A 1 176 ? 6.835 -9.024 26.851 1.00 8.10 208 SER A CA 1
ATOM 1516 C C . SER A 1 176 ? 7.375 -7.715 26.280 1.00 7.98 208 SER A C 1
ATOM 1517 O O . SER A 1 176 ? 6.633 -6.751 26.117 1.00 8.77 208 SER A O 1
ATOM 1520 N N . GLY A 1 177 ? 8.632 -7.783 25.901 1.00 8.58 209 GLY A N 1
ATOM 1521 C CA . GLY A 1 177 ? 9.339 -6.634 25.397 1.00 9.05 209 GLY A CA 1
ATOM 1522 C C . GLY A 1 177 ? 9.939 -5.828 26.539 1.00 9.16 209 GLY A C 1
ATOM 1523 O O . GLY A 1 177 ? 9.881 -6.247 27.704 1.00 10.37 209 GLY A O 1
ATOM 1524 N N . GLY A 1 178 ? 10.522 -4.688 26.201 1.00 9.21 210 GLY A N 1
ATOM 1525 C CA . GLY A 1 178 ? 11.224 -3.868 27.170 1.00 9.72 210 GLY A CA 1
ATOM 1526 C C . GLY A 1 178 ? 12.565 -4.490 27.505 1.00 9.88 210 GLY A C 1
ATOM 1527 O O . GLY A 1 178 ? 12.999 -5.477 26.901 1.00 10.49 210 GLY A O 1
ATOM 1528 N N . LEU A 1 179 ? 13.233 -3.903 28.478 1.00 9.16 211 LEU A N 1
ATOM 1529 C CA . LEU A 1 179 ? 14.511 -4.451 28.931 1.00 9.33 211 LEU A CA 1
ATOM 1530 C C . LEU A 1 179 ? 14.336 -5.849 29.503 1.00 9.71 211 LEU A C 1
ATOM 1531 O O . LEU A 1 179 ? 13.369 -6.149 30.207 1.00 9.87 211 LEU A O 1
ATOM 1536 N N . ASP A 1 180 ? 15.326 -6.715 29.243 1.00 10.02 212 ASP A N 1
ATOM 1537 C CA . ASP A 1 180 ? 15.219 -8.102 29.699 1.00 10.89 212 ASP A CA 1
ATOM 1538 C C . ASP A 1 180 ? 15.071 -8.279 31.188 1.00 10.72 212 ASP A C 1
ATOM 1539 O O . ASP A 1 180 ? 14.447 -9.252 31.642 1.00 12.46 212 ASP A O 1
ATOM 1544 N N . GLY A 1 181 ? 15.661 -7.362 31.952 1.00 9.44 213 GLY A N 1
ATOM 1545 C CA . GLY A 1 181 ? 15.612 -7.438 33.381 1.00 10.25 213 GLY A CA 1
ATOM 1546 C C . GLY A 1 181 ? 14.314 -6.973 34.000 1.00 8.84 213 GLY A C 1
ATOM 1547 O O . GLY A 1 181 ? 14.207 -6.949 35.196 1.00 10.75 213 GLY A O 1
ATOM 1548 N N . ASN A 1 182 ? 13.328 -6.589 33.201 1.00 8.33 214 ASN A N 1
ATOM 1549 C CA . ASN A 1 182 ? 12.063 -6.145 33.776 1.00 7.26 214 ASN A CA 1
ATOM 1550 C C . ASN A 1 182 ? 11.282 -7.299 34.351 1.00 7.26 214 ASN A C 1
ATOM 1551 O O . ASN A 1 182 ? 11.245 -8.378 33.757 1.00 8.26 214 ASN A O 1
ATOM 1556 N N . SER A 1 183 ? 10.623 -7.070 35.473 1.00 7.48 215 SER A N 1
ATOM 1557 C CA . SER A 1 183 ? 9.655 -8.054 35.922 1.00 7.65 215 SER A CA 1
ATOM 1558 C C . SER A 1 183 ? 8.555 -8.155 34.838 1.00 6.84 215 SER A C 1
ATOM 1559 O O . SER A 1 183 ? 8.170 -7.151 34.239 1.00 6.97 215 SER A O 1
ATOM 1564 N N . LYS A 1 184 ? 8.048 -9.355 34.573 1.00 7.59 216 LYS A N 1
ATOM 1565 C CA . LYS A 1 184 ? 7.039 -9.604 33.565 1.00 8.05 216 LYS A CA 1
ATOM 1566 C C . LYS A 1 184 ? 6.201 -10.800 33.980 1.00 7.63 216 LYS A C 1
ATOM 1567 O O . LYS A 1 184 ? 6.733 -11.768 34.552 1.00 8.74 216 LYS A O 1
ATOM 1573 N N . ARG A 1 185 ? 4.922 -10.785 33.640 1.00 7.23 217 ARG A N 1
ATOM 1574 C CA . ARG A 1 185 ? 4.015 -11.882 33.894 1.00 7.34 217 ARG A CA 1
ATOM 1575 C C . ARG A 1 185 ? 3.000 -11.941 32.781 1.00 7.16 217 ARG A C 1
ATOM 1576 O O . ARG A 1 185 ? 2.583 -10.896 32.275 1.00 7.12 217 ARG A O 1
ATOM 1584 N N . PRO A 1 186 ? 2.508 -13.128 32.426 1.00 7.39 218 PRO A N 1
ATOM 1585 C CA . PRO A 1 186 ? 1.428 -13.200 31.445 1.00 7.31 218 PRO A CA 1
ATOM 1586 C C . PRO A 1 186 ? 0.228 -12.339 31.869 1.00 6.77 218 PRO A C 1
ATOM 1587 O O . PRO A 1 186 ? -0.426 -11.709 31.045 1.00 7.13 218 PRO A O 1
ATOM 1591 N N . GLU A 1 187 ? -0.058 -12.374 33.160 1.00 7.18 219 GLU A N 1
ATOM 1592 C CA . GLU A 1 187 ? -1.208 -11.656 33.699 1.00 7.48 219 GLU A CA 1
ATOM 1593 C C . GLU A 1 187 ? -1.025 -10.142 33.718 1.00 6.43 219 GLU A C 1
ATOM 1594 O O . GLU A 1 187 ? -1.956 -9.440 34.097 1.00 6.92 219 GLU A O 1
ATOM 1600 N N . ASP A 1 188 ? 0.128 -9.627 33.338 1.00 5.87 220 ASP A N 1
ATOM 1601 C CA . ASP A 1 188 ? 0.274 -8.187 33.177 1.00 5.84 220 ASP A CA 1
ATOM 1602 C C . ASP A 1 188 ? -0.857 -7.627 32.318 1.00 5.94 220 ASP A C 1
ATOM 1603 O O . ASP A 1 188 ? -1.260 -6.485 32.538 1.00 6.13 220 ASP A O 1
ATOM 1608 N N . LYS A 1 189 ? -1.335 -8.390 31.329 1.00 6.07 221 LYS A N 1
ATOM 1609 C CA . LYS A 1 189 ? -2.389 -7.948 30.454 1.00 6.42 221 LYS A CA 1
ATOM 1610 C C . LYS A 1 189 ? -3.612 -7.483 31.267 1.00 6.72 221 LYS A C 1
ATOM 1611 O O . LYS A 1 189 ? -4.094 -6.388 31.091 1.00 8.97 221 LYS A O 1
ATOM 1617 N N . GLN A 1 190 ? -4.144 -8.339 32.134 1.00 6.22 222 GLN A N 1
ATOM 1618 C CA . GLN A 1 190 ? -5.303 -7.959 32.935 1.00 6.57 222 GLN A CA 1
ATOM 1619 C C . GLN A 1 190 ? -4.921 -7.052 34.103 1.00 6.34 222 GLN A C 1
ATOM 1620 O O . GLN A 1 190 ? -5.690 -6.190 34.521 1.00 6.83 222 GLN A O 1
ATOM 1626 N N . ASN A 1 191 ? -3.749 -7.290 34.667 1.00 5.77 223 ASN A N 1
ATOM 1627 C CA . ASN A 1 191 ? -3.334 -6.543 35.854 1.00 6.08 223 ASN A CA 1
ATOM 1628 C C . ASN A 1 191 ? -3.159 -5.063 35.557 1.00 5.36 223 ASN A C 1
ATOM 1629 O O . ASN A 1 191 ? -3.435 -4.212 36.417 1.00 5.61 223 ASN A O 1
ATOM 1634 N N . TYR A 1 192 ? -2.684 -4.718 34.370 1.00 6.03 224 TYR A N 1
ATOM 1635 C CA . TYR A 1 192 ? -2.489 -3.317 33.991 1.00 5.63 224 TYR A CA 1
ATOM 1636 C C . TYR A 1 192 ? -3.841 -2.611 34.035 1.00 5.10 224 TYR A C 1
ATOM 1637 O O . TYR A 1 192 ? -3.944 -1.505 34.552 1.00 5.54 224 TYR A O 1
ATOM 1646 N N . THR A 1 193 ? -4.871 -3.247 33.476 1.00 5.83 225 THR A N 1
ATOM 1647 C CA . THR A 1 193 ? -6.205 -2.633 33.459 1.00 6.12 225 THR A CA 1
ATOM 1648 C C . THR A 1 193 ? -6.677 -2.348 34.876 1.00 5.49 225 THR A C 1
ATOM 1649 O O . THR A 1 193 ? -7.209 -1.299 35.174 1.00 5.93 225 THR A O 1
ATOM 1653 N N . LEU A 1 194 ? -6.496 -3.319 35.756 1.00 5.38 226 LEU A N 1
ATOM 1654 C CA . LEU A 1 194 ? -6.923 -3.124 37.146 1.00 6.11 226 LEU A CA 1
ATOM 1655 C C . LEU A 1 194 ? -6.118 -2.068 37.864 1.00 5.37 226 LEU A C 1
ATOM 1656 O O . LEU A 1 194 ? -6.672 -1.315 38.675 1.00 6.39 226 LEU A O 1
ATOM 1665 N N . LEU A 1 195 ? -4.822 -1.988 37.591 1.00 5.46 227 LEU A N 1
ATOM 1666 C CA . LEU A 1 195 ? -3.990 -0.930 38.138 1.00 5.46 227 LEU A CA 1
ATOM 1667 C C . LEU A 1 195 ? -4.570 0.425 37.733 1.00 5.42 227 LEU A C 1
ATOM 1668 O O . LEU A 1 195 ? -4.741 1.327 38.581 1.00 5.29 227 LEU A O 1
ATOM 1673 N N . LEU A 1 196 ? -4.848 0.600 36.440 1.00 5.21 228 LEU A N 1
ATOM 1674 C CA . LEU A 1 196 ? -5.398 1.838 35.954 1.00 5.23 228 LEU A CA 1
ATOM 1675 C C . LEU A 1 196 ? -6.760 2.159 36.587 1.00 5.63 228 LEU A C 1
ATOM 1676 O O . LEU A 1 196 ? -7.024 3.283 36.953 1.00 5.66 228 LEU A O 1
ATOM 1681 N N . SER A 1 197 ? -7.620 1.162 36.701 1.00 5.92 229 SER A N 1
ATOM 1682 C CA . SER A 1 197 ? -8.925 1.361 37.325 1.00 6.42 229 SER A CA 1
ATOM 1683 C C . SER A 1 197 ? -8.784 1.815 38.771 1.00 5.78 229 SER A C 1
ATOM 1684 O O . SER A 1 197 ? -9.509 2.703 39.218 1.00 6.80 229 SER A O 1
ATOM 1687 N N . LYS A 1 198 ? -7.847 1.235 39.496 1.00 5.66 230 LYS A N 1
ATOM 1688 C CA . LYS A 1 198 ? -7.653 1.624 40.894 1.00 6.06 230 LYS A CA 1
ATOM 1689 C C . LYS A 1 198 ? -7.110 3.041 40.990 1.00 5.87 230 LYS A C 1
ATOM 1690 O O . LYS A 1 198 ? -7.542 3.811 41.855 1.00 6.47 230 LYS A O 1
ATOM 1696 N N . ILE A 1 199 ? -6.171 3.401 40.107 1.00 5.31 231 ILE A N 1
ATOM 1697 C CA . ILE A 1 199 ? -5.685 4.772 40.082 1.00 5.52 231 ILE A CA 1
ATOM 1698 C C . ILE A 1 199 ? -6.849 5.727 39.790 1.00 6.18 231 ILE A C 1
ATOM 1699 O O . ILE A 1 199 ? -7.003 6.741 40.480 1.00 5.90 231 ILE A O 1
ATOM 1704 N N . ARG A 1 200 ? -7.700 5.411 38.812 1.00 5.94 232 ARG A N 1
ATOM 1705 C CA . ARG A 1 200 ? -8.824 6.272 38.501 1.00 6.26 232 ARG A CA 1
ATOM 1706 C C . ARG A 1 200 ? -9.724 6.412 39.723 1.00 6.28 232 ARG A C 1
ATOM 1707 O O . ARG A 1 200 ? -10.223 7.515 39.992 1.00 6.84 232 ARG A O 1
ATOM 1715 N N . GLU A 1 201 ? -9.989 5.331 40.440 1.00 6.80 233 GLU A N 1
ATOM 1716 C CA . GLU A 1 201 ? -10.809 5.416 41.648 1.00 7.23 233 GLU A CA 1
ATOM 1717 C C . GLU A 1 201 ? -10.239 6.434 42.628 1.00 6.65 233 GLU A C 1
ATOM 1718 O O . GLU A 1 201 ? -10.968 7.271 43.193 1.00 7.20 233 GLU A O 1
ATOM 1729 N N . LYS A 1 202 ? -8.943 6.351 42.869 1.00 6.59 234 LYS A N 1
ATOM 1730 C CA . LYS A 1 202 ? -8.326 7.250 43.825 1.00 6.41 234 LYS A CA 1
ATOM 1731 C C . LYS A 1 202 ? -8.292 8.681 43.302 1.00 6.10 234 LYS A C 1
ATOM 1732 O O . LYS A 1 202 ? -8.474 9.624 44.072 1.00 6.43 234 LYS A O 1
ATOM 1738 N N . LEU A 1 203 ? -8.043 8.875 42.013 1.00 5.65 235 LEU A N 1
ATOM 1739 C CA . LEU A 1 203 ? -8.073 10.214 41.438 1.00 6.36 235 LEU A CA 1
ATOM 1740 C C . LEU A 1 203 ? -9.459 10.830 41.461 1.00 6.43 235 LEU A C 1
ATOM 1741 O O . LEU A 1 203 ? -9.589 12.055 41.660 1.00 7.21 235 LEU A O 1
ATOM 1746 N N . ASP A 1 204 ? -10.489 10.006 41.268 1.00 7.14 236 ASP A N 1
ATOM 1747 C CA . ASP A 1 204 ? -11.854 10.505 41.305 1.00 8.03 236 ASP A CA 1
ATOM 1748 C C . ASP A 1 204 ? -12.176 11.024 42.720 1.00 7.92 236 ASP A C 1
ATOM 1749 O O . ASP A 1 204 ? -12.730 12.112 42.893 1.00 8.05 236 ASP A O 1
ATOM 1754 N N . ALA A 1 205 ? -11.815 10.255 43.727 1.00 7.64 237 ALA A N 1
ATOM 1755 C CA . ALA A 1 205 ? -12.061 10.675 45.106 1.00 8.16 237 ALA A CA 1
ATOM 1756 C C . ALA A 1 205 ? -11.251 11.928 45.419 1.00 7.63 237 ALA A C 1
ATOM 1757 O O . ALA A 1 205 ? -11.776 12.887 46.003 1.00 7.92 237 ALA A O 1
ATOM 1759 N N . ALA A 1 206 ? -9.963 11.937 45.064 1.00 6.70 238 ALA A N 1
ATOM 1760 C CA . ALA A 1 206 ? -9.128 13.095 45.366 1.00 6.91 238 ALA A CA 1
ATOM 1761 C C . ALA A 1 206 ? -9.649 14.342 44.670 1.00 6.05 238 ALA A C 1
ATOM 1762 O O . ALA A 1 206 ? -9.632 15.434 45.245 1.00 6.93 238 ALA A O 1
ATOM 1764 N N . GLY A 1 207 ? -10.101 14.222 43.429 1.00 6.82 239 GLY A N 1
ATOM 1765 C CA . GLY A 1 207 ? -10.635 15.361 42.727 1.00 7.84 239 GLY A CA 1
ATOM 1766 C C . GLY A 1 207 ? -11.903 15.891 43.377 1.00 7.59 239 GLY A C 1
ATOM 1767 O O . GLY A 1 207 ? -12.090 17.114 43.430 1.00 8.65 239 GLY A O 1
ATOM 1768 N N . ALA A 1 208 ? -12.746 14.985 43.854 1.00 7.75 240 ALA A N 1
ATOM 1769 C CA . ALA A 1 208 ? -13.931 15.393 44.591 1.00 8.79 240 ALA A CA 1
ATOM 1770 C C . ALA A 1 208 ? -13.569 16.169 45.854 1.00 8.21 240 ALA A C 1
ATOM 1771 O O . ALA A 1 208 ? -14.294 17.093 46.238 1.00 11.36 240 ALA A O 1
ATOM 1773 N N . VAL A 1 209 ? -12.505 15.781 46.525 1.00 7.34 241 VAL A N 1
ATOM 1774 C CA . VAL A 1 209 ? -12.061 16.487 47.711 1.00 6.90 241 VAL A CA 1
ATOM 1775 C C . VAL A 1 209 ? -11.438 17.824 47.365 1.00 6.55 241 VAL A C 1
ATOM 1776 O O . VAL A 1 209 ? -11.706 18.827 48.037 1.00 7.76 241 VAL A O 1
ATOM 1780 N N . ASP A 1 210 ? -10.603 17.844 46.324 1.00 6.87 242 ASP A N 1
ATOM 1781 C CA . ASP A 1 210 ? -9.697 18.960 46.069 1.00 7.19 242 ASP A CA 1
ATOM 1782 C C . ASP A 1 210 ? -10.299 20.033 45.170 1.00 7.32 242 ASP A C 1
ATOM 1783 O O . ASP A 1 210 ? -9.729 21.101 45.034 1.00 9.11 242 ASP A O 1
ATOM 1788 N N . GLY A 1 211 ? -11.440 19.728 44.563 1.00 7.86 243 GLY A N 1
ATOM 1789 C CA . GLY A 1 211 ? -12.126 20.636 43.678 1.00 9.85 243 GLY A CA 1
ATOM 1790 C C . GLY A 1 211 ? -11.554 20.722 42.290 1.00 10.83 243 GLY A C 1
ATOM 1791 O O . GLY A 1 211 ? -11.540 21.808 41.710 1.00 13.79 243 GLY A O 1
ATOM 1792 N N . LYS A 1 212 ? -11.084 19.605 41.744 1.00 9.87 244 LYS A N 1
ATOM 1793 C CA . LYS A 1 212 ? -10.598 19.585 40.380 1.00 10.99 244 LYS A CA 1
ATOM 1794 C C . LYS A 1 212 ? -10.674 18.168 39.796 1.00 9.95 244 LYS A C 1
ATOM 1795 O O . LYS A 1 212 ? -11.031 17.218 40.457 1.00 11.44 244 LYS A O 1
ATOM 1801 N N A LYS A 1 213 ? -10.335 18.144 38.515 0.60 10.18 245 LYS A N 1
ATOM 1802 N N B LYS A 1 213 ? -10.470 18.026 38.493 0.40 9.73 245 LYS A N 1
ATOM 1803 C CA A LYS A 1 213 ? -10.243 16.928 37.739 0.60 10.11 245 LYS A CA 1
ATOM 1804 C CA B LYS A 1 213 ? -10.523 16.694 37.861 0.40 9.58 245 LYS A CA 1
ATOM 1805 C C A LYS A 1 213 ? -8.769 16.574 37.659 0.60 9.27 245 LYS A C 1
ATOM 1806 C C B LYS A 1 213 ? -9.051 16.351 37.365 0.40 8.58 245 LYS A C 1
ATOM 1807 O O A LYS A 1 213 ? -7.927 17.422 37.305 0.60 9.84 245 LYS A O 1
ATOM 1808 O O B LYS A 1 213 ? -8.506 16.943 36.427 0.40 9.02 245 LYS A O 1
ATOM 1819 N N A TYR A 1 214 ? -8.469 15.329 38.010 0.60 7.28 246 TYR A N 1
ATOM 1820 N N B TYR A 1 214 ? -8.466 15.353 38.027 0.40 7.29 246 TYR A N 1
ATOM 1821 C CA . TYR A 1 214 ? -7.116 14.846 37.779 1.00 6.66 246 TYR A CA 1
ATOM 1822 C C . TYR A 1 214 ? -7.129 13.936 36.546 1.00 6.55 246 TYR A C 1
ATOM 1823 O O . TYR A 1 214 ? -8.088 13.173 36.318 1.00 8.27 246 TYR A O 1
ATOM 1832 N N . LEU A 1 215 ? -6.082 14.003 35.752 1.00 5.70 247 LEU A N 1
ATOM 1833 C CA . LEU A 1 215 ? -5.948 13.244 34.528 1.00 5.83 247 LEU A CA 1
ATOM 1834 C C . LEU A 1 215 ? -5.164 11.952 34.749 1.00 5.10 247 LEU A C 1
ATOM 1835 O O . LEU A 1 215 ? -4.261 11.876 35.602 1.00 5.65 247 LEU A O 1
ATOM 1840 N N . LEU A 1 216 ? -5.502 10.945 33.945 1.00 5.13 248 LEU A N 1
ATOM 1841 C CA . LEU A 1 216 ? -4.801 9.688 33.918 1.00 5.06 248 LEU A CA 1
ATOM 1842 C C . LEU A 1 216 ? -4.547 9.320 32.455 1.00 4.74 248 LEU A C 1
ATOM 1843 O O . LEU A 1 216 ? -5.507 9.241 31.681 1.00 5.36 248 LEU A O 1
ATOM 1848 N N . THR A 1 217 ? -3.306 9.098 32.083 1.00 4.64 249 THR A N 1
ATOM 1849 C CA . THR A 1 217 ? -2.960 8.681 30.740 1.00 4.73 249 THR A CA 1
ATOM 1850 C C . THR A 1 217 ? -1.950 7.541 30.806 1.00 4.35 249 THR A C 1
ATOM 1851 O O . THR A 1 217 ? -1.410 7.228 31.871 1.00 4.38 249 THR A O 1
ATOM 1855 N N . ILE A 1 218 ? -1.703 6.907 29.662 1.00 4.75 250 ILE A N 1
ATOM 1856 C CA . ILE A 1 218 ? -0.600 5.964 29.496 1.00 4.55 250 ILE A CA 1
ATOM 1857 C C . ILE A 1 218 ? 0.117 6.300 28.193 1.00 4.35 250 ILE A C 1
ATOM 1858 O O . ILE A 1 218 ? -0.445 6.950 27.306 1.00 5.05 250 ILE A O 1
ATOM 1863 N N . ALA A 1 219 ? 1.352 5.810 28.083 1.00 4.53 251 ALA A N 1
ATOM 1864 C CA . ALA A 1 219 ? 2.039 5.717 26.799 1.00 4.90 251 ALA A CA 1
ATOM 1865 C C . ALA A 1 219 ? 1.990 4.248 26.392 1.00 4.84 251 ALA A C 1
ATOM 1866 O O . ALA A 1 219 ? 2.368 3.377 27.188 1.00 5.91 251 ALA A O 1
ATOM 1868 N N . SER A 1 220 ? 1.515 3.973 25.176 1.00 4.86 252 SER A N 1
ATOM 1869 C CA . SER A 1 220 ? 1.367 2.622 24.682 1.00 5.17 252 SER A CA 1
ATOM 1870 C C . SER A 1 220 ? 2.402 2.303 23.592 1.00 4.79 252 SER A C 1
ATOM 1871 O O . SER A 1 220 ? 2.874 3.174 22.859 1.00 5.35 252 SER A O 1
ATOM 1874 N N . GLY A 1 221 ? 2.764 1.035 23.476 1.00 4.90 253 GLY A N 1
ATOM 1875 C CA . GLY A 1 221 ? 3.520 0.571 22.333 1.00 5.19 253 GLY A CA 1
ATOM 1876 C C . GLY A 1 221 ? 2.633 0.532 21.104 1.00 5.38 253 GLY A C 1
ATOM 1877 O O . GLY A 1 221 ? 1.396 0.397 21.188 1.00 6.03 253 GLY A O 1
ATOM 1878 N N . ALA A 1 222 ? 3.273 0.599 19.934 1.00 5.41 254 ALA A N 1
ATOM 1879 C CA . ALA A 1 222 ? 2.574 0.665 18.661 1.00 5.98 254 ALA A CA 1
ATOM 1880 C C . ALA A 1 222 ? 2.551 -0.644 17.887 1.00 6.39 254 ALA A C 1
ATOM 1881 O O . ALA A 1 222 ? 1.971 -0.683 16.807 1.00 8.00 254 ALA A O 1
ATOM 1883 N N . SER A 1 223 ? 3.159 -1.683 18.413 1.00 6.68 255 SER A N 1
ATOM 1884 C CA . SER A 1 223 ? 3.188 -2.967 17.725 1.00 6.58 255 SER A CA 1
ATOM 1885 C C . SER A 1 223 ? 1.938 -3.788 17.958 1.00 6.90 255 SER A C 1
ATOM 1886 O O . SER A 1 223 ? 1.189 -3.595 18.930 1.00 6.41 255 SER A O 1
ATOM 1889 N N . ALA A 1 224 ? 1.714 -4.758 17.087 1.00 6.61 256 ALA A N 1
ATOM 1890 C CA . ALA A 1 224 ? 0.615 -5.676 17.272 1.00 6.78 256 ALA A CA 1
ATOM 1891 C C . ALA A 1 224 ? 0.782 -6.488 18.538 1.00 7.02 256 ALA A C 1
ATOM 1892 O O . ALA A 1 224 ? -0.195 -6.862 19.176 1.00 7.66 256 ALA A O 1
ATOM 1894 N N . THR A 1 225 ? 2.015 -6.777 18.935 1.00 6.91 257 THR A N 1
ATOM 1895 C CA . THR A 1 225 ? 2.271 -7.513 20.171 1.00 7.15 257 THR A CA 1
ATOM 1896 C C . THR A 1 225 ? 1.781 -6.714 21.364 1.00 6.72 257 THR A C 1
ATOM 1897 O O . THR A 1 225 ? 1.184 -7.275 22.276 1.00 6.88 257 THR A O 1
ATOM 1901 N N . TYR A 1 226 ? 2.034 -5.412 21.392 1.00 5.90 258 TYR A N 1
ATOM 1902 C CA . TYR A 1 226 ? 1.559 -4.614 22.508 1.00 5.85 258 TYR A CA 1
ATOM 1903 C C . TYR A 1 226 ? 0.041 -4.708 22.607 1.00 5.61 258 TYR A C 1
ATOM 1904 O O . TYR A 1 226 ? -0.514 -4.858 23.702 1.00 5.84 258 TYR A O 1
ATOM 1913 N N . ALA A 1 227 ? -0.647 -4.561 21.483 1.00 5.75 259 ALA A N 1
ATOM 1914 C CA . ALA A 1 227 ? -2.100 -4.641 21.467 1.00 6.53 259 ALA A CA 1
ATOM 1915 C C . ALA A 1 227 ? -2.609 -6.001 21.933 1.00 6.73 259 ALA A C 1
ATOM 1916 O O . ALA A 1 227 ? -3.633 -6.099 22.609 1.00 7.84 259 ALA A O 1
ATOM 1918 N N . ALA A 1 228 ? -1.924 -7.059 21.558 1.00 6.52 260 ALA A N 1
ATOM 1919 C CA . ALA A 1 228 ? -2.304 -8.402 22.011 1.00 7.70 260 ALA A CA 1
ATOM 1920 C C . ALA A 1 228 ? -2.056 -8.601 23.496 1.00 7.38 260 ALA A C 1
ATOM 1921 O O . ALA A 1 228 ? -2.708 -9.463 24.117 1.00 9.29 260 ALA A O 1
ATOM 1923 N N . ASN A 1 229 ? -1.129 -7.849 24.066 1.00 6.74 261 ASN A N 1
ATOM 1924 C CA . ASN A 1 229 ? -0.735 -8.013 25.462 1.00 7.12 261 ASN A CA 1
ATOM 1925 C C . ASN A 1 229 ? -1.408 -7.043 26.415 1.00 7.04 261 ASN A C 1
ATOM 1926 O O . ASN A 1 229 ? -1.073 -7.010 27.601 1.00 7.29 261 ASN A O 1
ATOM 1931 N N . THR A 1 230 ? -2.336 -6.237 25.905 1.00 6.71 262 THR A N 1
ATOM 1932 C CA . THR A 1 230 ? -3.046 -5.267 26.718 1.00 6.62 262 THR A CA 1
ATOM 1933 C C . THR A 1 230 ? -4.531 -5.272 26.343 1.00 7.25 262 THR A C 1
ATOM 1934 O O . THR A 1 230 ? -4.922 -5.776 25.283 1.00 9.51 262 THR A O 1
ATOM 1938 N N . GLU A 1 231 ? -5.356 -4.711 27.223 1.00 7.15 263 GLU A N 1
ATOM 1939 C CA . GLU A 1 231 ? -6.789 -4.630 26.992 1.00 7.28 263 GLU A CA 1
ATOM 1940 C C . GLU A 1 231 ? -7.126 -3.204 26.563 1.00 6.68 263 GLU A C 1
ATOM 1941 O O . GLU A 1 231 ? -7.626 -2.406 27.354 1.00 6.55 263 GLU A O 1
ATOM 1947 N N . LEU A 1 232 ? -6.769 -2.844 25.336 1.00 6.45 264 LEU A N 1
ATOM 1948 C CA . LEU A 1 232 ? -6.847 -1.443 24.918 1.00 6.80 264 LEU A CA 1
ATOM 1949 C C . LEU A 1 232 ? -8.240 -0.832 25.052 1.00 6.83 264 LEU A C 1
ATOM 1950 O O . LEU A 1 232 ? -8.354 0.318 25.461 1.00 6.81 264 LEU A O 1
ATOM 1955 N N . ALA A 1 233 ? -9.277 -1.585 24.695 1.00 7.59 265 ALA A N 1
ATOM 1956 C CA . ALA A 1 233 ? -10.630 -1.051 24.837 1.00 8.09 265 ALA A CA 1
ATOM 1957 C C . ALA A 1 233 ? -10.960 -0.767 26.302 1.00 7.62 265 ALA A C 1
ATOM 1958 O O . ALA A 1 233 ? -11.538 0.277 26.622 1.00 8.16 265 ALA A O 1
ATOM 1960 N N . LYS A 1 234 ? -10.587 -1.665 27.195 1.00 7.17 266 LYS A N 1
ATOM 1961 C CA . LYS A 1 234 ? -10.853 -1.462 28.612 1.00 7.18 266 LYS A CA 1
ATOM 1962 C C . LYS A 1 234 ? -10.027 -0.300 29.167 1.00 6.39 266 LYS A C 1
ATOM 1963 O O . LYS A 1 234 ? -10.543 0.507 29.955 1.00 6.70 266 LYS A O 1
ATOM 1969 N N . ILE A 1 235 ? -8.767 -0.209 28.746 1.00 6.15 267 ILE A N 1
ATOM 1970 C CA . ILE A 1 235 ? -7.899 0.886 29.169 1.00 5.98 267 ILE A CA 1
ATOM 1971 C C . ILE A 1 235 ? -8.526 2.197 28.734 1.00 6.06 267 ILE A C 1
ATOM 1972 O O . ILE A 1 235 ? -8.594 3.163 29.501 1.00 5.75 267 ILE A O 1
ATOM 1977 N N . ALA A 1 236 ? -8.965 2.261 27.473 1.00 6.67 268 ALA A N 1
ATOM 1978 C CA . ALA A 1 236 ? -9.515 3.493 26.930 1.00 7.10 268 ALA A CA 1
ATOM 1979 C C . ALA A 1 236 ? -10.718 3.998 27.717 1.00 7.23 268 ALA A C 1
ATOM 1980 O O . ALA A 1 236 ? -10.905 5.196 27.851 1.00 8.53 268 ALA A O 1
ATOM 1982 N N . ALA A 1 237 ? -11.535 3.088 28.205 1.00 7.41 269 ALA A N 1
ATOM 1983 C CA . ALA A 1 237 ? -12.693 3.473 28.985 1.00 8.01 269 ALA A CA 1
ATOM 1984 C C . ALA A 1 237 ? -12.289 4.136 30.315 1.00 8.65 269 ALA A C 1
ATOM 1985 O O . ALA A 1 237 ? -13.035 4.945 30.859 1.00 10.50 269 ALA A O 1
ATOM 1987 N N . ILE A 1 238 ? -11.142 3.757 30.860 1.00 6.93 270 ILE A N 1
ATOM 1988 C CA . ILE A 1 238 ? -10.664 4.257 32.130 1.00 6.56 270 ILE A CA 1
ATOM 1989 C C . ILE A 1 238 ? -9.884 5.549 32.013 1.00 6.25 270 ILE A C 1
ATOM 1990 O O . ILE A 1 238 ? -10.076 6.457 32.830 1.00 7.92 270 ILE A O 1
ATOM 1995 N N . VAL A 1 239 ? -8.937 5.630 31.074 1.00 6.28 271 VAL A N 1
ATOM 1996 C CA . VAL A 1 239 ? -8.024 6.740 31.008 1.00 5.93 271 VAL A CA 1
ATOM 1997 C C . VAL A 1 239 ? -8.631 7.935 30.284 1.00 5.75 271 VAL A C 1
ATOM 1998 O O . VAL A 1 239 ? -9.610 7.816 29.530 1.00 6.61 271 VAL A O 1
ATOM 2002 N N . ASP A 1 240 ? -8.037 9.096 30.501 1.00 5.95 272 ASP A N 1
ATOM 2003 C CA . ASP A 1 240 ? -8.410 10.266 29.729 1.00 6.04 272 ASP A CA 1
ATOM 2004 C C . ASP A 1 240 ? -7.963 10.152 28.271 1.00 5.79 272 ASP A C 1
ATOM 2005 O O . ASP A 1 240 ? -8.706 10.550 27.369 1.00 6.71 272 ASP A O 1
ATOM 2010 N N . TRP A 1 241 ? -6.768 9.614 28.016 1.00 5.35 273 TRP A N 1
ATOM 2011 C CA . TRP A 1 241 ? -6.303 9.305 26.673 1.00 5.69 273 TRP A CA 1
ATOM 2012 C C . TRP A 1 241 ? -5.062 8.433 26.771 1.00 5.39 273 TRP A C 1
ATOM 2013 O O . TRP A 1 241 ? -4.464 8.257 27.833 1.00 5.15 273 TRP A O 1
ATOM 2024 N N . ILE A 1 242 ? -4.696 7.904 25.603 1.00 5.30 274 ILE A N 1
ATOM 2025 C CA . ILE A 1 242 ? -3.523 7.062 25.380 1.00 4.89 274 ILE A CA 1
ATOM 2026 C C . ILE A 1 242 ? -2.601 7.816 24.431 1.00 4.70 274 ILE A C 1
ATOM 2027 O O . ILE A 1 242 ? -3.021 8.236 23.357 1.00 5.80 274 ILE A O 1
ATOM 2032 N N . ASN A 1 243 ? -1.347 8.004 24.839 1.00 4.25 275 ASN A N 1
ATOM 2033 C CA . ASN A 1 243 ? -0.323 8.547 23.951 1.00 5.09 275 ASN A CA 1
ATOM 2034 C C . ASN A 1 243 ? 0.372 7.355 23.277 1.00 4.98 275 ASN A C 1
ATOM 2035 O O . ASN A 1 243 ? 1.121 6.613 23.940 1.00 5.38 275 ASN A O 1
ATOM 2040 N N . ILE A 1 244 ? 0.126 7.129 22.000 1.00 4.63 276 ILE A N 1
ATOM 2041 C CA . ILE A 1 244 ? 0.740 6.002 21.331 1.00 4.84 276 ILE A CA 1
ATOM 2042 C C . ILE A 1 244 ? 2.144 6.351 20.881 1.00 4.71 276 ILE A C 1
ATOM 2043 O O . ILE A 1 244 ? 2.378 7.385 20.250 1.00 4.87 276 ILE A O 1
ATOM 2048 N N . MET A 1 245 ? 3.090 5.473 21.188 1.00 4.46 277 MET A N 1
ATOM 2049 C CA . MET A 1 245 ? 4.503 5.694 20.846 1.00 4.73 277 MET A CA 1
ATOM 2050 C C . MET A 1 245 ? 4.763 5.251 19.401 1.00 4.53 277 MET A C 1
ATOM 2051 O O . MET A 1 245 ? 5.423 4.233 19.139 1.00 5.30 277 MET A O 1
ATOM 2059 N N . THR A 1 246 ? 4.254 6.028 18.469 1.00 4.88 278 THR A N 1
ATOM 2060 C CA . THR A 1 246 ? 4.403 5.778 17.043 1.00 5.27 278 THR A CA 1
ATOM 2061 C C . THR A 1 246 ? 5.767 6.292 16.518 1.00 5.21 278 THR A C 1
ATOM 2062 O O . THR A 1 246 ? 5.838 7.151 15.639 1.00 5.94 278 THR A O 1
ATOM 2066 N N . TYR A 1 247 ? 6.822 5.710 17.068 1.00 5.19 279 TYR A N 1
ATOM 2067 C CA . TYR A 1 247 ? 8.179 6.040 16.707 1.00 5.43 279 TYR A CA 1
ATOM 2068 C C . TYR A 1 247 ? 9.050 4.910 17.248 1.00 4.97 279 TYR A C 1
ATOM 2069 O O . TYR A 1 247 ? 8.551 3.949 17.829 1.00 5.59 279 TYR A O 1
ATOM 2078 N N . ASP A 1 248 ? 10.364 5.025 17.065 1.00 5.22 280 ASP A N 1
ATOM 2079 C CA . ASP A 1 248 ? 11.284 3.943 17.449 1.00 5.60 280 ASP A CA 1
ATOM 2080 C C . ASP A 1 248 ? 10.951 2.662 16.731 1.00 5.42 280 ASP A C 1
ATOM 2081 O O . ASP A 1 248 ? 11.188 1.576 17.271 1.00 6.77 280 ASP A O 1
ATOM 2086 N N . PHE A 1 249 ? 10.466 2.753 15.509 1.00 5.39 281 PHE A N 1
ATOM 2087 C CA . PHE A 1 249 ? 10.152 1.534 14.771 1.00 5.87 281 PHE A CA 1
ATOM 2088 C C . PHE A 1 249 ? 11.399 0.828 14.253 1.00 6.19 281 PHE A C 1
ATOM 2089 O O . PHE A 1 249 ? 11.352 -0.377 14.026 1.00 6.71 281 PHE A O 1
ATOM 2097 N N . ASN A 1 250 ? 12.470 1.578 14.042 1.00 5.99 282 ASN A N 1
ATOM 2098 C CA . ASN A 1 250 ? 13.731 1.044 13.544 1.00 6.50 282 ASN A CA 1
ATOM 2099 C C . ASN A 1 250 ? 14.838 1.874 14.167 1.00 7.22 282 ASN A C 1
ATOM 2100 O O . ASN A 1 250 ? 14.646 3.073 14.402 1.00 8.56 282 ASN A O 1
ATOM 2105 N N A GLY A 1 251 ? 16.073 1.415 14.253 0.60 7.42 283 GLY A N 1
ATOM 2106 N N B GLY A 1 251 ? 15.866 1.107 14.593 0.40 7.14 283 GLY A N 1
ATOM 2107 C CA A GLY A 1 251 ? 17.095 2.297 14.804 0.60 7.24 283 GLY A CA 1
ATOM 2108 C CA B GLY A 1 251 ? 17.018 1.577 15.355 0.40 6.43 283 GLY A CA 1
ATOM 2109 C C A GLY A 1 251 ? 18.457 1.630 14.829 0.60 7.28 283 GLY A C 1
ATOM 2110 C C B GLY A 1 251 ? 18.238 0.657 15.338 0.40 6.37 283 GLY A C 1
ATOM 2111 O O A GLY A 1 251 ? 18.604 0.531 14.275 0.60 7.47 283 GLY A O 1
ATOM 2112 O O B GLY A 1 251 ? 18.341 -0.297 14.552 0.40 5.83 283 GLY A O 1
ATOM 2113 N N A ALA A 1 252 ? 19.399 2.244 15.555 0.60 8.54 284 ALA A N 1
ATOM 2114 N N B ALA A 1 252 ? 19.182 1.012 16.211 0.40 7.06 284 ALA A N 1
ATOM 2115 C CA A ALA A 1 252 ? 20.801 1.822 15.520 0.60 8.75 284 ALA A CA 1
ATOM 2116 C CA B ALA A 1 252 ? 20.525 0.402 16.250 0.40 8.24 284 ALA A CA 1
ATOM 2117 C C A ALA A 1 252 ? 21.074 0.402 16.084 0.60 10.05 284 ALA A C 1
ATOM 2118 C C B ALA A 1 252 ? 20.523 -1.107 16.551 0.40 8.67 284 ALA A C 1
ATOM 2119 O O A ALA A 1 252 ? 22.198 -0.117 15.950 0.60 11.24 284 ALA A O 1
ATOM 2120 O O B ALA A 1 252 ? 21.575 -1.763 16.464 0.40 9.80 284 ALA A O 1
ATOM 2123 N N A TRP A 1 253 ? 20.064 -0.208 16.718 0.60 9.94 285 TRP A N 1
ATOM 2124 N N B TRP A 1 253 ? 19.349 -1.633 16.943 0.40 8.54 285 TRP A N 1
ATOM 2125 C CA A TRP A 1 253 ? 20.133 -1.569 17.240 0.60 10.62 285 TRP A CA 1
ATOM 2126 C CA B TRP A 1 253 ? 19.151 -3.073 17.273 0.40 8.90 285 TRP A CA 1
ATOM 2127 C C A TRP A 1 253 ? 19.985 -2.680 16.155 0.60 10.66 285 TRP A C 1
ATOM 2128 C C B TRP A 1 253 ? 19.093 -3.927 15.994 0.40 9.03 285 TRP A C 1
ATOM 2129 O O A TRP A 1 253 ? 20.094 -3.872 16.480 0.60 12.71 285 TRP A O 1
ATOM 2130 O O B TRP A 1 253 ? 18.998 -5.139 16.054 0.40 10.27 285 TRP A O 1
ATOM 2151 N N A GLN A 1 254 ? 19.711 -2.307 14.890 0.60 9.58 286 GLN A N 1
ATOM 2152 N N B GLN A 1 254 ? 19.156 -3.268 14.832 0.40 8.52 286 GLN A N 1
ATOM 2153 C CA A GLN A 1 254 ? 19.503 -3.290 13.799 0.60 9.74 286 GLN A CA 1
ATOM 2154 C CA B GLN A 1 254 ? 19.259 -3.960 13.526 0.40 8.67 286 GLN A CA 1
ATOM 2155 C C A GLN A 1 254 ? 20.455 -2.986 12.632 0.60 9.55 286 GLN A C 1
ATOM 2156 C C B GLN A 1 254 ? 20.341 -3.241 12.667 0.40 9.08 286 GLN A C 1
ATOM 2157 O O A GLN A 1 254 ? 20.927 -1.845 12.546 0.60 10.39 286 GLN A O 1
ATOM 2158 O O B GLN A 1 254 ? 20.697 -2.095 12.878 0.40 8.59 286 GLN A O 1
ATOM 2169 N N A LYS A 1 255 ? 20.777 -3.960 11.747 0.60 10.30 287 LYS A N 1
ATOM 2170 N N B LYS A 1 255 ? 20.787 -3.981 11.680 0.40 9.95 287 LYS A N 1
ATOM 2171 C CA . LYS A 1 255 ? 21.756 -3.611 10.689 1.00 9.92 287 LYS A CA 1
ATOM 2172 C C . LYS A 1 255 ? 21.135 -2.995 9.448 1.00 9.31 287 LYS A C 1
ATOM 2173 O O . LYS A 1 255 ? 21.815 -2.258 8.749 1.00 10.34 287 LYS A O 1
ATOM 2179 N N . ILE A 1 256 ? 19.873 -3.289 9.161 1.00 8.32 288 ILE A N 1
ATOM 2180 C CA . ILE A 1 256 ? 19.243 -2.769 7.952 1.00 8.50 288 ILE A CA 1
ATOM 2181 C C . ILE A 1 256 ? 18.634 -1.393 8.243 1.00 7.61 288 ILE A C 1
ATOM 2182 O O . ILE A 1 256 ? 17.800 -1.227 9.178 1.00 8.39 288 ILE A O 1
ATOM 2187 N N . SER A 1 257 ? 19.087 -0.385 7.520 1.00 6.66 289 SER A N 1
ATOM 2188 C CA . SER A 1 257 ? 18.564 0.942 7.762 1.00 6.18 289 SER A CA 1
ATOM 2189 C C . SER A 1 257 ? 17.081 1.031 7.385 1.00 5.99 289 SER A C 1
ATOM 2190 O O . SER A 1 257 ? 16.602 0.353 6.463 1.00 6.67 289 SER A O 1
ATOM 2193 N N . ALA A 1 258 ? 16.344 1.856 8.120 1.00 5.81 290 ALA A N 1
ATOM 2194 C CA . ALA A 1 258 ? 14.931 2.027 7.900 1.00 5.41 290 ALA A CA 1
ATOM 2195 C C . ALA A 1 258 ? 14.497 3.252 8.694 1.00 5.89 290 ALA A C 1
ATOM 2196 O O . ALA A 1 258 ? 15.346 4.047 9.114 1.00 6.96 290 ALA A O 1
ATOM 2198 N N . HIS A 1 259 ? 13.188 3.470 8.828 1.00 5.14 291 HIS A N 1
ATOM 2199 C CA . HIS A 1 259 ? 12.686 4.733 9.331 1.00 4.92 291 HIS A CA 1
ATOM 2200 C C . HIS A 1 259 ? 12.253 4.691 10.786 1.00 4.88 291 HIS A C 1
ATOM 2201 O O . HIS A 1 259 ? 11.612 3.728 11.248 1.00 5.22 291 HIS A O 1
ATOM 2208 N N . ASN A 1 260 ? 12.564 5.762 11.514 1.00 4.92 292 ASN A N 1
ATOM 2209 C CA . ASN A 1 260 ? 12.153 5.867 12.904 1.00 4.71 292 ASN A CA 1
ATOM 2210 C C . ASN A 1 260 ? 10.631 5.912 13.025 1.00 4.96 292 ASN A C 1
ATOM 2211 O O . ASN A 1 260 ? 10.048 5.294 13.935 1.00 4.97 292 ASN A O 1
ATOM 2216 N N . ALA A 1 261 ? 9.971 6.659 12.138 1.00 5.02 293 ALA A N 1
ATOM 2217 C CA . ALA A 1 261 ? 8.529 6.869 12.218 1.00 5.36 293 ALA A CA 1
ATOM 2218 C C . ALA A 1 261 ? 7.914 7.012 10.823 1.00 4.94 293 ALA A C 1
ATOM 2219 O O . ALA A 1 261 ? 7.279 8.020 10.505 1.00 5.36 293 ALA A O 1
ATOM 2221 N N . PRO A 1 262 ? 8.027 5.983 9.978 1.00 4.97 294 PRO A N 1
ATOM 2222 C CA . PRO A 1 262 ? 7.376 6.073 8.670 1.00 5.35 294 PRO A CA 1
ATOM 2223 C C . PRO A 1 262 ? 5.857 6.124 8.869 1.00 5.16 294 PRO A C 1
ATOM 2224 O O . PRO A 1 262 ? 5.331 5.393 9.687 1.00 5.46 294 PRO A O 1
ATOM 2228 N N . LEU A 1 263 ? 5.174 6.996 8.149 1.00 5.68 295 LEU A N 1
ATOM 2229 C CA . LEU A 1 263 ? 3.746 7.169 8.351 1.00 6.08 295 LEU A CA 1
ATOM 2230 C C . LEU A 1 263 ? 2.970 5.985 7.787 1.00 6.58 295 LEU A C 1
ATOM 2231 O O . LEU A 1 263 ? 2.062 5.474 8.423 1.00 7.20 295 LEU A O 1
ATOM 2236 N N . ASN A 1 264 ? 3.317 5.574 6.564 1.00 7.84 296 ASN A N 1
ATOM 2237 C CA . ASN A 1 264 ? 2.601 4.535 5.848 1.00 8.28 296 ASN A CA 1
ATOM 2238 C C . ASN A 1 264 ? 3.531 3.380 5.514 1.00 7.96 296 ASN A C 1
ATOM 2239 O O . ASN A 1 264 ? 4.750 3.503 5.573 1.00 8.39 296 ASN A O 1
ATOM 2244 N N . TYR A 1 265 ? 2.925 2.260 5.177 1.00 9.11 297 TYR A N 1
ATOM 2245 C CA . TYR A 1 265 ? 3.616 1.076 4.695 1.00 8.39 297 TYR A CA 1
ATOM 2246 C C . TYR A 1 265 ? 4.280 1.326 3.352 1.00 8.40 297 TYR A C 1
ATOM 2247 O O . TYR A 1 265 ? 3.602 1.710 2.397 1.00 10.43 297 TYR A O 1
ATOM 2256 N N . ASP A 1 266 ? 5.573 1.015 3.252 1.00 7.91 298 ASP A N 1
ATOM 2257 C CA . ASP A 1 266 ? 6.328 1.084 1.999 1.00 7.17 298 ASP A CA 1
ATOM 2258 C C . ASP A 1 266 ? 6.680 -0.341 1.611 1.00 7.44 298 ASP A C 1
ATOM 2259 O O . ASP A 1 266 ? 7.461 -0.980 2.302 1.00 7.26 298 ASP A O 1
ATOM 2264 N N . PRO A 1 267 ? 6.149 -0.829 0.494 1.00 7.66 299 PRO A N 1
ATOM 2265 C CA . PRO A 1 267 ? 6.493 -2.177 0.047 1.00 8.50 299 PRO A CA 1
ATOM 2266 C C . PRO A 1 267 ? 7.976 -2.430 -0.078 1.00 8.04 299 PRO A C 1
ATOM 2267 O O . PRO A 1 267 ? 8.416 -3.559 0.120 1.00 8.29 299 PRO A O 1
ATOM 2271 N N . ALA A 1 268 ? 8.759 -1.414 -0.379 1.00 7.22 300 ALA A N 1
ATOM 2272 C CA . ALA A 1 268 ? 10.203 -1.597 -0.518 1.00 7.50 300 ALA A CA 1
ATOM 2273 C C . ALA A 1 268 ? 10.830 -2.068 0.804 1.00 7.11 300 ALA A C 1
ATOM 2274 O O . ALA A 1 268 ? 11.813 -2.790 0.795 1.00 7.53 300 ALA A O 1
ATOM 2276 N N . ALA A 1 269 ? 10.285 -1.633 1.946 1.00 6.84 301 ALA A N 1
ATOM 2277 C CA . ALA A 1 269 ? 10.810 -2.052 3.234 1.00 6.78 301 ALA A CA 1
ATOM 2278 C C . ALA A 1 269 ? 10.646 -3.544 3.426 1.00 7.79 301 ALA A C 1
ATOM 2279 O O . ALA A 1 269 ? 11.527 -4.210 3.945 1.00 7.94 301 ALA A O 1
ATOM 2281 N N . SER A 1 270 ? 9.490 -4.084 3.045 1.00 8.18 302 SER A N 1
ATOM 2282 C CA . SER A 1 270 ? 9.273 -5.531 3.089 1.00 9.05 302 SER A CA 1
ATOM 2283 C C . SER A 1 270 ? 10.193 -6.273 2.134 1.00 9.62 302 SER A C 1
ATOM 2284 O O . SER A 1 270 ? 10.762 -7.292 2.484 1.00 10.49 302 SER A O 1
ATOM 2289 N N . ALA A 1 271 ? 10.408 -5.749 0.941 1.00 8.60 303 ALA A N 1
ATOM 2290 C CA . ALA A 1 271 ? 11.277 -6.405 -0.017 1.00 9.04 303 ALA A CA 1
ATOM 2291 C C . ALA A 1 271 ? 12.701 -6.446 0.512 1.00 8.66 303 ALA A C 1
ATOM 2292 O O . ALA A 1 271 ? 13.460 -7.362 0.200 1.00 10.12 303 ALA A O 1
ATOM 2294 N N . ALA A 1 272 ? 13.062 -5.467 1.346 1.00 7.90 304 ALA A N 1
ATOM 2295 C CA . ALA A 1 272 ? 14.389 -5.374 1.941 1.00 8.12 304 ALA A CA 1
ATOM 2296 C C . ALA A 1 272 ? 14.577 -6.279 3.156 1.00 9.52 304 ALA A C 1
ATOM 2297 O O . ALA A 1 272 ? 15.696 -6.391 3.661 1.00 11.54 304 ALA A O 1
ATOM 2299 N N . GLY A 1 273 ? 13.495 -6.867 3.655 1.00 9.66 305 GLY A N 1
ATOM 2300 C CA . GLY A 1 273 ? 13.566 -7.665 4.864 1.00 10.74 305 GLY A CA 1
ATOM 2301 C C . GLY A 1 273 ? 13.640 -6.844 6.142 1.00 10.77 305 GLY A C 1
ATOM 2302 O O . GLY A 1 273 ? 14.151 -7.321 7.175 1.00 12.75 305 GLY A O 1
ATOM 2303 N N . VAL A 1 274 ? 13.168 -5.596 6.104 1.00 9.98 306 VAL A N 1
ATOM 2304 C CA . VAL A 1 274 ? 13.104 -4.780 7.311 1.00 10.48 306 VAL A CA 1
ATOM 2305 C C . VAL A 1 274 ? 12.167 -5.518 8.268 1.00 10.47 306 VAL A C 1
ATOM 2306 O O . VAL A 1 274 ? 11.038 -5.837 7.914 1.00 10.01 306 VAL A O 1
ATOM 2310 N N . PRO A 1 275 ? 12.591 -5.779 9.504 1.00 13.05 307 PRO A N 1
ATOM 2311 C CA . PRO A 1 275 ? 11.759 -6.578 10.407 1.00 13.42 307 PRO A CA 1
ATOM 2312 C C . PRO A 1 275 ? 10.398 -5.923 10.665 1.00 12.12 307 PRO A C 1
ATOM 2313 O O . PRO A 1 275 ? 10.318 -4.737 10.945 1.00 13.40 307 PRO A O 1
ATOM 2317 N N A ASP A 1 276 ? 9.295 -6.674 10.509 0.50 10.81 308 ASP A N 1
ATOM 2318 N N B ASP A 1 276 ? 9.367 -6.730 10.675 0.50 11.48 308 ASP A N 1
ATOM 2319 C CA A ASP A 1 276 ? 7.882 -6.216 10.735 0.50 9.97 308 ASP A CA 1
ATOM 2320 C CA B ASP A 1 276 ? 8.090 -6.215 11.065 0.50 10.65 308 ASP A CA 1
ATOM 2321 C C A ASP A 1 276 ? 7.440 -4.997 9.899 0.50 9.47 308 ASP A C 1
ATOM 2322 C C B ASP A 1 276 ? 7.721 -5.049 10.156 0.50 9.29 308 ASP A C 1
ATOM 2323 O O A ASP A 1 276 ? 6.566 -4.232 10.316 0.50 8.85 308 ASP A O 1
ATOM 2324 O O B ASP A 1 276 ? 6.947 -4.190 10.557 0.50 8.89 308 ASP A O 1
ATOM 2333 N N A ALA A 1 277 ? 7.978 -4.836 8.693 0.50 9.72 309 ALA A N 1
ATOM 2334 N N B ALA A 1 277 ? 8.233 -5.033 8.921 0.50 9.69 309 ALA A N 1
ATOM 2335 C CA A ALA A 1 277 ? 7.658 -3.630 7.909 0.50 9.54 309 ALA A CA 1
ATOM 2336 C CA B ALA A 1 277 ? 7.887 -3.970 7.967 0.50 9.60 309 ALA A CA 1
ATOM 2337 C C A ALA A 1 277 ? 6.155 -3.447 7.687 0.50 10.01 309 ALA A C 1
ATOM 2338 C C B ALA A 1 277 ? 6.373 -3.775 7.710 0.50 9.65 309 ALA A C 1
ATOM 2339 O O A ALA A 1 277 ? 5.654 -2.327 7.649 0.50 10.71 309 ALA A O 1
ATOM 2340 O O B ALA A 1 277 ? 5.950 -2.683 7.429 0.50 8.67 309 ALA A O 1
ATOM 2343 N N A ASN A 1 278 ? 5.452 -4.557 7.541 0.50 11.55 310 ASN A N 1
ATOM 2344 N N B ASN A 1 278 ? 5.538 -4.803 7.765 0.50 11.85 310 ASN A N 1
ATOM 2345 C CA A ASN A 1 278 ? 4.011 -4.536 7.359 0.50 12.91 310 ASN A CA 1
ATOM 2346 C CA B ASN A 1 278 ? 4.109 -4.591 7.422 0.50 13.24 310 ASN A CA 1
ATOM 2347 C C A ASN A 1 278 ? 3.321 -3.676 8.406 0.50 12.68 310 ASN A C 1
ATOM 2348 C C B ASN A 1 278 ? 3.268 -3.779 8.435 0.50 12.92 310 ASN A C 1
ATOM 2349 O O A ASN A 1 278 ? 2.490 -2.799 8.047 0.50 13.36 310 ASN A O 1
ATOM 2350 O O B ASN A 1 278 ? 2.261 -3.140 8.106 0.50 14.75 310 ASN A O 1
ATOM 2359 N N . THR A 1 279 ? 3.732 -3.825 9.673 1.00 10.71 311 THR A N 1
ATOM 2360 C CA . THR A 1 279 ? 3.036 -3.177 10.767 1.00 10.15 311 THR A CA 1
ATOM 2361 C C . THR A 1 279 ? 3.816 -2.096 11.486 1.00 7.55 311 THR A C 1
ATOM 2362 O O . THR A 1 279 ? 3.209 -1.383 12.291 1.00 8.47 311 THR A O 1
ATOM 2366 N N . PHE A 1 280 ? 5.128 -1.984 11.273 1.00 7.32 312 PHE A N 1
ATOM 2367 C CA . PHE A 1 280 ? 5.914 -1.024 12.017 1.00 6.42 312 PHE A CA 1
ATOM 2368 C C . PHE A 1 280 ? 5.916 0.331 11.319 1.00 6.89 312 PHE A C 1
ATOM 2369 O O . PHE A 1 280 ? 6.932 0.818 10.794 1.00 8.02 312 PHE A O 1
ATOM 2377 N N . ASN A 1 281 ? 4.751 0.959 11.320 1.00 6.44 313 ASN A N 1
ATOM 2378 C CA . ASN A 1 281 ? 4.572 2.283 10.781 1.00 6.23 313 ASN A CA 1
ATOM 2379 C C . ASN A 1 281 ? 3.460 2.956 11.590 1.00 5.99 313 ASN A C 1
ATOM 2380 O O . ASN A 1 281 ? 2.704 2.290 12.313 1.00 6.19 313 ASN A O 1
ATOM 2385 N N . VAL A 1 282 ? 3.412 4.269 11.502 1.00 5.71 314 VAL A N 1
ATOM 2386 C CA . VAL A 1 282 ? 2.547 5.064 12.344 1.00 5.89 314 VAL A CA 1
ATOM 2387 C C . VAL A 1 282 ? 1.089 4.743 12.121 1.00 6.11 314 VAL A C 1
ATOM 2388 O O . VAL A 1 282 ? 0.345 4.558 13.083 1.00 6.88 314 VAL A O 1
ATOM 2392 N N . ALA A 1 283 ? 0.664 4.687 10.869 1.00 6.35 315 ALA A N 1
ATOM 2393 C CA . ALA A 1 283 ? -0.735 4.447 10.566 1.00 7.04 315 ALA A CA 1
ATOM 2394 C C . ALA A 1 283 ? -1.138 3.065 11.049 1.00 7.00 315 ALA A C 1
ATOM 2395 O O . ALA A 1 283 ? -2.224 2.901 11.607 1.00 7.60 315 ALA A O 1
ATOM 2397 N N . ALA A 1 284 ? -0.318 2.045 10.858 1.00 6.53 316 ALA A N 1
ATOM 2398 C CA . ALA A 1 284 ? -0.676 0.720 11.330 1.00 6.90 316 ALA A CA 1
ATOM 2399 C C . ALA A 1 284 ? -0.815 0.723 12.861 1.00 6.51 316 ALA A C 1
ATOM 2400 O O . ALA A 1 284 ? -1.730 0.101 13.410 1.00 7.08 316 ALA A O 1
ATOM 2402 N N . GLY A 1 285 ? 0.110 1.390 13.544 1.00 5.96 317 GLY A N 1
ATOM 2403 C CA . GLY A 1 285 ? 0.034 1.419 14.994 1.00 6.16 317 GLY A CA 1
ATOM 2404 C C . GLY A 1 285 ? -1.242 2.099 15.472 1.00 5.44 317 GLY A C 1
ATOM 2405 O O . GLY A 1 285 ? -1.961 1.582 16.324 1.00 6.33 317 GLY A O 1
ATOM 2406 N N . ALA A 1 286 ? -1.526 3.279 14.944 1.00 5.93 318 ALA A N 1
ATOM 2407 C CA . ALA A 1 286 ? -2.729 4.012 15.347 1.00 5.98 318 ALA A CA 1
ATOM 2408 C C . ALA A 1 286 ? -3.967 3.226 14.985 1.00 6.04 318 ALA A C 1
ATOM 2409 O O . ALA A 1 286 ? -4.905 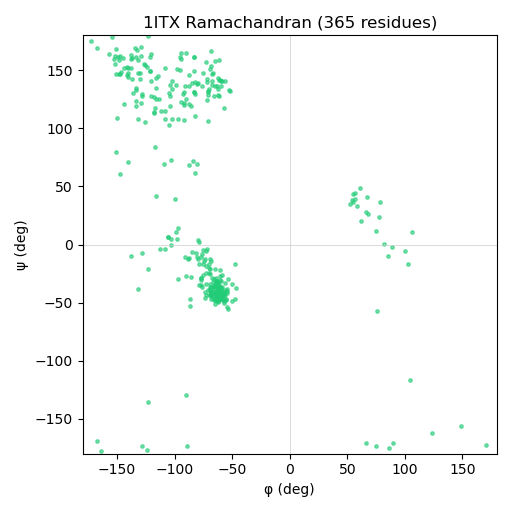3.113 15.800 1.00 6.22 318 ALA A O 1
ATOM 2411 N N . GLN A 1 287 ? -4.007 2.651 13.782 1.00 6.29 319 GLN A N 1
ATOM 2412 C CA . GLN A 1 287 ? -5.169 1.896 13.352 1.00 6.71 319 GLN A CA 1
ATOM 2413 C C . GLN A 1 287 ? -5.407 0.702 14.260 1.00 6.68 319 GLN A C 1
ATOM 2414 O O . GLN A 1 287 ? -6.561 0.318 14.484 1.00 7.20 319 GLN A O 1
ATOM 2420 N N . GLY A 1 288 ? -4.359 0.077 14.772 1.00 7.04 320 GLY A N 1
ATOM 2421 C CA . GLY A 1 288 ? -4.512 -1.040 15.682 1.00 6.77 320 GLY A CA 1
ATOM 2422 C C . GLY A 1 288 ? -5.260 -0.646 16.938 1.00 6.35 320 GLY A C 1
ATOM 2423 O O . GLY A 1 288 ? -6.060 -1.404 17.490 1.00 7.30 320 GLY A O 1
ATOM 2424 N N . HIS A 1 289 ? -4.995 0.558 17.436 1.00 5.73 321 HIS A N 1
ATOM 2425 C CA . HIS A 1 289 ? -5.745 1.068 18.587 1.00 5.70 321 HIS A CA 1
ATOM 2426 C C . HIS A 1 289 ? -7.185 1.345 18.197 1.00 6.35 321 HIS A C 1
ATOM 2427 O O . HIS A 1 289 ? -8.101 0.968 18.942 1.00 6.87 321 HIS A O 1
ATOM 2434 N N . LEU A 1 290 ? -7.428 2.015 17.078 1.00 6.19 322 LEU A N 1
ATOM 2435 C CA . LEU A 1 290 ? -8.819 2.235 16.647 1.00 6.86 322 LEU A CA 1
ATOM 2436 C C . LEU A 1 290 ? -9.575 0.922 16.471 1.00 7.25 322 LEU A C 1
ATOM 2437 O O . LEU A 1 290 ? -10.728 0.792 16.903 1.00 7.69 322 LEU A O 1
ATOM 2442 N N . ASP A 1 291 ? -8.927 -0.071 15.857 1.00 7.29 323 ASP A N 1
ATOM 2443 C CA . ASP A 1 291 ? -9.544 -1.384 15.617 1.00 8.17 323 ASP A CA 1
ATOM 2444 C C . ASP A 1 291 ? -9.887 -2.087 16.919 1.00 8.03 323 ASP A C 1
ATOM 2445 O O . ASP A 1 291 ? -10.844 -2.864 16.980 1.00 10.12 323 ASP A O 1
ATOM 2450 N N . ALA A 1 292 ? -9.097 -1.864 17.970 1.00 7.62 324 ALA A N 1
ATOM 2451 C CA . ALA A 1 292 ? -9.344 -2.441 19.272 1.00 8.85 324 ALA A CA 1
ATOM 2452 C C . ALA A 1 292 ? -10.505 -1.780 20.002 1.00 8.15 324 ALA A C 1
ATOM 2453 O O . ALA A 1 292 ? -10.975 -2.318 20.997 1.00 10.34 324 ALA A O 1
ATOM 2455 N N . GLY A 1 293 ? -10.957 -0.624 19.534 1.00 8.17 325 GLY A N 1
ATOM 2456 C CA . GLY A 1 293 ? -12.024 0.074 20.213 1.00 8.12 325 GLY A CA 1
ATOM 2457 C C . GLY A 1 293 ? -11.603 1.305 20.991 1.00 8.06 325 GLY A C 1
ATOM 2458 O O . GLY A 1 293 ? -12.438 1.852 21.735 1.00 9.90 325 GLY A O 1
ATOM 2459 N N . VAL A 1 294 ? -10.377 1.797 20.833 1.00 6.85 326 VAL A N 1
ATOM 2460 C CA . VAL A 1 294 ? -10.001 3.057 21.445 1.00 6.55 326 VAL A CA 1
ATOM 2461 C C . VAL A 1 294 ? -10.706 4.163 20.679 1.00 6.95 326 VAL A C 1
ATOM 2462 O O . VAL A 1 294 ? -10.528 4.275 19.468 1.00 7.33 326 VAL A O 1
ATOM 2466 N N . PRO A 1 295 ? -11.483 5.017 21.346 1.00 6.61 327 PRO A N 1
ATOM 2467 C CA . PRO A 1 295 ? -12.079 6.153 20.640 1.00 7.02 327 PRO A CA 1
ATOM 2468 C C . PRO A 1 295 ? -11.005 7.046 20.064 1.00 6.18 327 PRO A C 1
ATOM 2469 O O . PRO A 1 295 ? -9.965 7.260 20.721 1.00 6.17 327 PRO A O 1
ATOM 2473 N N . ALA A 1 296 ? -11.229 7.571 18.878 1.00 6.85 328 ALA A N 1
ATOM 2474 C CA . ALA A 1 296 ? -10.244 8.410 18.255 1.00 6.45 328 ALA A CA 1
ATOM 2475 C C . ALA A 1 296 ? -9.837 9.598 19.122 1.00 6.30 328 ALA A C 1
ATOM 2476 O O . ALA A 1 296 ? -8.651 9.957 19.186 1.00 6.73 328 ALA A O 1
ATOM 2478 N N . ALA A 1 297 ? -10.792 10.193 19.817 1.00 6.29 329 ALA A N 1
ATOM 2479 C CA . ALA A 1 297 ? -10.496 11.340 20.655 1.00 7.12 329 ALA A CA 1
ATOM 2480 C C . ALA A 1 297 ? -9.579 10.993 21.821 1.00 6.74 329 ALA A C 1
ATOM 2481 O O . ALA A 1 297 ? -8.961 11.906 22.378 1.00 7.94 329 ALA A O 1
ATOM 2483 N N . LYS A 1 298 ? -9.516 9.723 22.187 1.00 6.10 330 LYS A N 1
ATOM 2484 C CA . LYS A 1 298 ? -8.653 9.243 23.247 1.00 6.44 330 LYS A CA 1
ATOM 2485 C C . LYS A 1 298 ? -7.336 8.663 22.743 1.00 5.62 330 LYS A C 1
ATOM 2486 O O . LYS A 1 298 ? -6.609 8.067 23.522 1.00 6.69 330 LYS A O 1
ATOM 2492 N N . LEU A 1 299 ? -7.015 8.923 21.498 1.00 5.54 331 LEU A N 1
ATOM 2493 C CA . LEU A 1 299 ? -5.757 8.502 20.910 1.00 5.76 331 LEU A CA 1
ATOM 2494 C C . LEU A 1 299 ? -4.962 9.722 20.523 1.00 5.14 331 LEU A C 1
ATOM 2495 O O . LEU A 1 299 ? -5.393 10.500 19.661 1.00 6.74 331 LEU A O 1
ATOM 2500 N N . VAL A 1 300 ? -3.799 9.897 21.142 1.00 5.28 332 VAL A N 1
ATOM 2501 C CA . VAL A 1 300 ? -2.930 11.032 20.888 1.00 5.33 332 VAL A CA 1
ATOM 2502 C C . VAL A 1 300 ? -1.672 10.468 20.245 1.00 5.33 332 VAL A C 1
ATOM 2503 O O . VAL A 1 300 ? -1.046 9.537 20.758 1.00 5.77 332 VAL A O 1
ATOM 2507 N N . LEU A 1 301 ? -1.328 10.990 19.069 1.00 5.13 333 LEU A N 1
ATOM 2508 C CA . LEU A 1 301 ? -0.308 10.386 18.219 1.00 4.66 333 LEU A CA 1
ATOM 2509 C C . LEU A 1 301 ? 1.086 10.839 18.586 1.00 4.72 333 LEU A C 1
ATOM 2510 O O . LEU A 1 301 ? 1.400 12.011 18.487 1.00 5.31 333 LEU A O 1
ATOM 2515 N N . GLY A 1 302 ? 1.965 9.922 18.981 1.00 4.95 334 GLY A N 1
ATOM 2516 C CA . GLY A 1 302 ? 3.332 10.279 19.284 1.00 5.09 334 GLY A CA 1
ATOM 2517 C C . GLY A 1 302 ? 4.140 10.617 18.036 1.00 4.78 334 GLY A C 1
ATOM 2518 O O . GLY A 1 302 ? 4.004 9.978 16.995 1.00 5.66 334 GLY A O 1
ATOM 2519 N N . VAL A 1 303 ? 4.972 11.644 18.179 1.00 4.63 335 VAL A N 1
ATOM 2520 C CA . VAL A 1 303 ? 5.808 12.166 17.107 1.00 5.28 335 VAL A CA 1
ATOM 2521 C C . VAL A 1 303 ? 7.210 12.355 17.669 1.00 4.72 335 VAL A C 1
ATOM 2522 O O . VAL A 1 303 ? 7.352 12.919 18.763 1.00 5.38 335 VAL A O 1
ATOM 2526 N N . PRO A 1 304 ? 8.245 11.910 16.970 1.00 4.72 336 PRO A N 1
ATOM 2527 C CA . PRO A 1 304 ? 9.617 12.050 17.461 1.00 4.88 336 PRO A CA 1
ATOM 2528 C C . PRO A 1 304 ? 10.269 13.333 16.983 1.00 4.91 336 PRO A C 1
ATOM 2529 O O . PRO A 1 304 ? 10.287 13.627 15.781 1.00 6.07 336 PRO A O 1
ATOM 2533 N N . PHE A 1 305 ? 10.885 14.071 17.907 1.00 4.84 337 PHE A N 1
ATOM 2534 C CA . PHE A 1 305 ? 11.658 15.275 17.597 1.00 4.80 337 PHE A CA 1
ATOM 2535 C C . PHE A 1 305 ? 13.165 14.960 17.576 1.00 4.77 337 PHE A C 1
ATOM 2536 O O . PHE A 1 305 ? 14.001 15.763 17.974 1.00 5.98 337 PHE A O 1
ATOM 2544 N N . TYR A 1 306 ? 13.460 13.796 17.036 1.00 5.45 338 TYR A N 1
ATOM 2545 C CA . TYR A 1 306 ? 14.802 13.268 16.893 1.00 5.34 338 TYR A CA 1
ATOM 2546 C C . TYR A 1 306 ? 14.767 12.259 15.759 1.00 5.44 338 TYR A C 1
ATOM 2547 O O . TYR A 1 306 ? 13.690 11.781 15.373 1.00 5.98 338 TYR A O 1
ATOM 2556 N N . GLY A 1 307 ? 15.946 11.904 15.257 1.00 5.38 339 GLY A N 1
ATOM 2557 C CA . GLY A 1 307 ? 16.126 10.843 14.280 1.00 5.62 339 GLY A CA 1
ATOM 2558 C C . GLY A 1 307 ? 17.088 9.780 14.780 1.00 5.27 339 GLY A C 1
ATOM 2559 O O . GLY A 1 307 ? 17.645 9.879 15.876 1.00 5.51 339 GLY A O 1
ATOM 2560 N N . ARG A 1 308 ? 17.293 8.772 13.933 1.00 5.38 340 ARG A N 1
ATOM 2561 C CA . ARG A 1 308 ? 18.140 7.618 14.250 1.00 5.29 340 ARG A CA 1
ATOM 2562 C C . ARG A 1 308 ? 18.990 7.304 13.038 1.00 5.29 340 ARG A C 1
ATOM 2563 O O . ARG A 1 308 ? 18.529 7.441 11.913 1.00 6.15 340 ARG A O 1
ATOM 2571 N N . GLY A 1 309 ? 20.243 6.907 13.264 1.00 5.71 341 GLY A N 1
ATOM 2572 C CA . GLY A 1 309 ? 21.164 6.667 12.177 1.00 5.75 341 GLY A CA 1
ATOM 2573 C C . GLY A 1 309 ? 21.940 5.380 12.240 1.00 5.71 341 GLY A C 1
ATOM 2574 O O . GLY A 1 309 ? 21.998 4.718 13.245 1.00 5.74 341 GLY A O 1
ATOM 2575 N N . TRP A 1 310 ? 22.554 5.102 11.110 1.00 6.42 342 TRP A N 1
ATOM 2576 C CA . TRP A 1 310 ? 23.373 3.936 10.869 1.00 6.79 342 TRP A CA 1
ATOM 2577 C C . TRP A 1 310 ? 24.695 4.348 10.234 1.00 7.75 342 TRP A C 1
ATOM 2578 O O . TRP A 1 310 ? 24.747 5.287 9.426 1.00 9.19 342 TRP A O 1
ATOM 2589 N N . ASP A 1 311 ? 25.740 3.594 10.545 1.00 7.86 343 ASP A N 1
ATOM 2590 C CA . ASP A 1 311 ? 27.077 3.756 9.935 1.00 8.24 343 ASP A CA 1
ATOM 2591 C C . ASP A 1 311 ? 27.221 2.714 8.793 1.00 8.08 343 ASP A C 1
ATOM 2592 O O . ASP A 1 311 ? 26.674 1.607 8.849 1.00 8.46 343 ASP A O 1
ATOM 2597 N N . GLY A 1 312 ? 28.027 3.064 7.793 1.00 8.74 344 GLY A N 1
ATOM 2598 C CA . GLY A 1 312 ? 28.488 2.104 6.798 1.00 9.15 344 GLY A CA 1
ATOM 2599 C C . GLY A 1 312 ? 27.417 1.562 5.882 1.00 8.73 344 GLY A C 1
ATOM 2600 O O . GLY A 1 312 ? 27.392 0.381 5.583 1.00 10.53 344 GLY A O 1
ATOM 2601 N N . CYS A 1 313 ? 26.497 2.417 5.431 1.00 8.05 345 CYS A N 1
ATOM 2602 C CA . CYS A 1 313 ? 25.443 2.022 4.511 1.00 7.61 345 CYS A CA 1
ATOM 2603 C C . CYS A 1 313 ? 25.850 2.207 3.047 1.00 7.89 345 CYS A C 1
ATOM 2604 O O . CYS A 1 313 ? 26.401 3.217 2.702 1.00 8.67 345 CYS A O 1
ATOM 2607 N N . ALA A 1 314 ? 25.548 1.208 2.184 1.00 9.30 346 ALA A N 1
ATOM 2608 C CA . ALA A 1 314 ? 25.870 1.315 0.745 1.00 10.27 346 ALA A CA 1
ATOM 2609 C C . ALA A 1 314 ? 25.161 2.468 0.068 1.00 9.07 346 ALA A C 1
ATOM 2610 O O . ALA A 1 314 ? 24.085 2.932 0.545 1.00 9.11 346 ALA A O 1
ATOM 2612 N N . GLN A 1 315 ? 25.700 2.900 -1.067 1.00 9.08 347 GLN A N 1
ATOM 2613 C CA . GLN A 1 315 ? 25.137 4.027 -1.792 1.00 8.82 347 GLN A CA 1
ATOM 2614 C C . GLN A 1 315 ? 23.812 3.665 -2.398 1.00 7.36 347 GLN A C 1
ATOM 2615 O O . GLN A 1 315 ? 23.040 4.547 -2.764 1.00 8.22 347 GLN A O 1
ATOM 2621 N N . ALA A 1 316 ? 23.526 2.375 -2.599 1.00 6.76 348 ALA A N 1
ATOM 2622 C CA . ALA A 1 316 ? 22.302 1.975 -3.246 1.00 6.55 348 ALA A CA 1
ATOM 2623 C C . ALA A 1 316 ? 21.098 2.486 -2.486 1.00 6.89 348 ALA A C 1
ATOM 2624 O O . ALA A 1 316 ? 21.059 2.495 -1.267 1.00 6.54 348 ALA A O 1
ATOM 2626 N N . GLY A 1 317 ? 20.087 2.925 -3.229 1.00 7.80 349 GLY A N 1
ATOM 2627 C CA . GLY A 1 317 ? 18.893 3.435 -2.582 1.00 8.62 349 GLY A CA 1
ATOM 2628 C C . GLY A 1 317 ? 19.189 4.659 -1.715 1.00 8.59 349 GLY A C 1
ATOM 2629 O O . GLY A 1 317 ? 18.419 4.995 -0.800 1.00 8.36 349 GLY A O 1
ATOM 2630 N N . ASN A 1 318 ? 20.299 5.338 -1.963 1.00 8.22 350 ASN A N 1
ATOM 2631 C CA . ASN A 1 318 ? 20.739 6.450 -1.120 1.00 8.88 350 ASN A CA 1
ATOM 2632 C C . ASN A 1 318 ? 20.825 6.037 0.341 1.00 7.31 350 ASN A C 1
ATOM 2633 O O . ASN A 1 318 ? 20.526 6.818 1.260 1.00 7.65 350 ASN A O 1
ATOM 2638 N N . GLY A 1 319 ? 21.278 4.810 0.568 1.00 6.65 351 GLY A N 1
ATOM 2639 C CA . GLY A 1 319 ? 21.459 4.299 1.905 1.00 6.06 351 GLY A CA 1
ATOM 2640 C C . GLY A 1 319 ? 20.246 3.689 2.567 1.00 6.27 351 GLY A C 1
ATOM 2641 O O . GLY A 1 319 ? 20.373 3.095 3.631 1.00 6.68 351 GLY A O 1
ATOM 2642 N N . GLN A 1 320 ? 19.088 3.851 1.944 1.00 5.89 352 GLN A N 1
ATOM 2643 C CA . GLN A 1 320 ? 17.821 3.435 2.554 1.00 5.73 352 GLN A CA 1
ATOM 2644 C C . GLN A 1 320 ? 17.570 1.959 2.367 1.00 5.54 352 GLN A C 1
ATOM 2645 O O . GLN A 1 320 ? 17.642 1.437 1.234 1.00 5.87 352 GLN A O 1
ATOM 2651 N N . TYR A 1 321 ? 17.260 1.264 3.448 1.00 5.32 353 TYR A N 1
ATOM 2652 C CA . TYR A 1 321 ? 16.954 -0.160 3.437 1.00 5.70 353 TYR A CA 1
ATOM 2653 C C . TYR A 1 321 ? 18.162 -1.004 3.054 1.00 5.52 353 TYR A C 1
ATOM 2654 O O . TYR A 1 321 ? 18.015 -2.116 2.548 1.00 6.99 353 TYR A O 1
ATOM 2663 N N . GLN A 1 322 ? 19.340 -0.494 3.335 1.00 6.09 354 GLN A N 1
ATOM 2664 C CA . GLN A 1 322 ? 20.592 -1.184 3.048 1.00 6.51 354 GLN A CA 1
ATOM 2665 C C . GLN A 1 322 ? 21.125 -1.884 4.283 1.00 6.74 354 GLN A C 1
ATOM 2666 O O . GLN A 1 322 ? 20.803 -1.505 5.411 1.00 6.90 354 GLN A O 1
ATOM 2672 N N A THR A 1 323 ? 21.879 -2.972 4.085 0.50 8.59 355 THR A N 1
ATOM 2673 N N B THR A 1 323 ? 21.962 -2.885 4.047 0.50 8.78 355 THR A N 1
ATOM 2674 C CA A THR A 1 323 ? 22.478 -3.672 5.227 0.50 9.60 355 THR A CA 1
ATOM 2675 C CA B THR A 1 323 ? 22.569 -3.650 5.122 0.50 10.03 355 THR A CA 1
ATOM 2676 C C A THR A 1 323 ? 23.794 -2.954 5.599 0.50 9.43 355 THR A C 1
ATOM 2677 C C B THR A 1 323 ? 23.779 -2.875 5.539 0.50 9.84 355 THR A C 1
ATOM 2678 O O A THR A 1 323 ? 24.815 -3.162 4.969 0.50 10.15 355 THR A O 1
ATOM 2679 O O B THR A 1 323 ? 24.779 -2.970 4.841 0.50 10.40 355 THR A O 1
ATOM 2686 N N . CYS A 1 324 ? 23.712 -2.119 6.648 1.00 8.29 356 CYS A N 1
ATOM 2687 C CA . CYS A 1 324 ? 24.790 -1.250 7.122 1.00 8.09 356 CYS A CA 1
ATOM 2688 C C . CYS A 1 324 ? 25.695 -1.974 8.110 1.00 8.75 356 CYS A C 1
ATOM 2689 O O . CYS A 1 324 ? 25.392 -3.094 8.499 1.00 10.06 356 CYS A O 1
ATOM 2692 N N . THR A 1 325 ? 26.778 -1.335 8.529 1.00 10.98 357 THR A N 1
ATOM 2693 C CA . THR A 1 325 ? 27.706 -2.022 9.427 1.00 12.47 357 THR A CA 1
ATOM 2694 C C . THR A 1 325 ? 27.161 -2.055 10.844 1.00 13.10 357 THR A C 1
ATOM 2695 O O . THR A 1 325 ? 27.494 -2.958 11.610 1.00 14.51 357 THR A O 1
ATOM 2699 N N . GLY A 1 326 ? 26.363 -1.061 11.216 1.00 13.00 358 GLY A N 1
ATOM 2700 C CA . GLY A 1 326 ? 25.796 -1.008 12.537 1.00 12.34 358 GLY A CA 1
ATOM 2701 C C . GLY A 1 326 ? 25.122 0.340 12.754 1.00 10.35 358 GLY A C 1
ATOM 2702 O O . GLY A 1 326 ? 24.990 1.153 11.841 1.00 9.03 358 GLY A O 1
ATOM 2703 N N . GLY A 1 327 ? 24.701 0.562 13.988 1.00 10.68 359 GLY A N 1
ATOM 2704 C CA . GLY A 1 327 ? 24.117 1.831 14.357 1.00 9.19 359 GLY A CA 1
ATOM 2705 C C . GLY A 1 327 ? 25.134 2.928 14.259 1.00 7.53 359 GLY A C 1
ATOM 2706 O O . GLY A 1 327 ? 26.336 2.678 14.315 1.00 9.01 359 GLY A O 1
ATOM 2707 N N . SER A 1 328 ? 24.671 4.147 14.126 1.00 6.83 360 SER A N 1
ATOM 2708 C CA . SER A 1 328 ? 25.583 5.264 14.016 1.00 6.69 360 SER A CA 1
ATOM 2709 C C . SER A 1 328 ? 26.441 5.414 15.272 1.00 6.75 360 SER A C 1
ATOM 2710 O O . SER A 1 328 ? 25.950 5.383 16.392 1.00 7.29 360 SER A O 1
ATOM 2715 N N . SER A 1 329 ? 27.746 5.615 15.070 1.00 6.64 361 SER A N 1
ATOM 2716 C CA . SER A 1 329 ? 28.663 5.859 16.169 1.00 6.70 361 SER A CA 1
ATOM 2717 C C . SER A 1 329 ? 28.625 7.303 16.642 1.00 6.45 361 SER A C 1
ATOM 2718 O O . SER A 1 329 ? 29.146 7.605 17.729 1.00 7.94 361 SER A O 1
ATOM 2721 N N A VAL A 1 330 ? 27.969 8.156 15.868 0.50 6.39 362 VAL A N 1
ATOM 2722 N N B VAL A 1 330 ? 28.063 8.212 15.825 0.50 6.45 362 VAL A N 1
ATOM 2723 C CA A VAL A 1 330 ? 27.775 9.546 16.179 0.50 5.98 362 VAL A CA 1
ATOM 2724 C CA B VAL A 1 330 ? 27.806 9.605 16.211 0.50 6.18 362 VAL A CA 1
ATOM 2725 C C A VAL A 1 330 ? 26.315 9.749 16.621 0.50 5.59 362 VAL A C 1
ATOM 2726 C C B VAL A 1 330 ? 26.328 9.798 16.576 0.50 5.95 362 VAL A C 1
ATOM 2727 O O A VAL A 1 330 ? 25.428 8.928 16.334 0.50 5.04 362 VAL A O 1
ATOM 2728 O O B VAL A 1 330 ? 25.437 9.073 16.121 0.50 6.04 362 VAL A O 1
ATOM 2735 N N A GLY A 1 331 ? 26.106 10.802 17.400 0.50 6.14 363 GLY A N 1
ATOM 2736 N N B GLY A 1 331 ? 26.104 10.794 17.417 0.50 6.24 363 GLY A N 1
ATOM 2737 C CA . GLY A 1 331 ? 24.768 11.171 17.850 1.00 6.58 363 GLY A CA 1
ATOM 2738 C C . GLY A 1 331 ? 24.853 12.469 18.636 1.00 7.09 363 GLY A C 1
ATOM 2739 O O . GLY A 1 331 ? 25.935 12.846 19.078 1.00 8.72 363 GLY A O 1
ATOM 2740 N N . THR A 1 332 ? 23.746 13.138 18.888 1.00 6.69 364 THR A N 1
ATOM 2741 C CA . THR A 1 332 ? 23.832 14.431 19.542 1.00 7.13 364 THR A CA 1
ATOM 2742 C C . THR A 1 332 ? 24.368 14.318 20.964 1.00 8.18 364 THR A C 1
ATOM 2743 O O . THR A 1 332 ? 25.342 15.000 21.338 1.00 9.40 364 THR A O 1
ATOM 2747 N N . TRP A 1 333 ?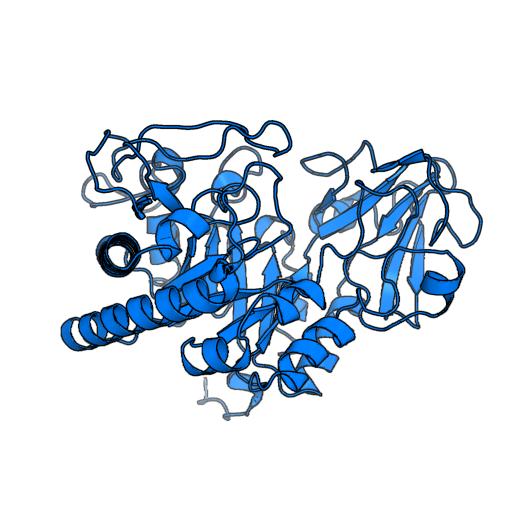 23.751 13.437 21.722 1.00 8.04 365 TRP A N 1
ATOM 2748 C CA . TRP A 1 333 ? 24.079 13.202 23.135 1.00 10.57 365 TRP A CA 1
ATOM 2749 C C . TRP A 1 333 ? 24.438 11.757 23.428 1.00 11.83 365 TRP A C 1
ATOM 2750 O O . TRP A 1 333 ? 25.053 11.476 24.467 1.00 14.10 365 TRP A O 1
ATOM 2761 N N . GLU A 1 334 ? 24.009 10.849 22.569 1.00 12.71 366 GLU A N 1
ATOM 2762 C CA . GLU A 1 334 ? 24.296 9.438 22.682 1.00 12.64 366 GLU A CA 1
ATOM 2763 C C . GLU A 1 334 ? 24.362 8.914 21.258 1.00 11.42 366 GLU A C 1
ATOM 2764 O O . GLU A 1 334 ? 23.638 9.386 20.350 1.00 11.82 366 GLU A O 1
ATOM 2770 N N . ALA A 1 335 ? 25.226 7.934 21.061 1.00 9.61 367 ALA A N 1
ATOM 2771 C CA . ALA A 1 335 ? 25.445 7.399 19.734 1.00 8.62 367 ALA A CA 1
ATOM 2772 C C . ALA A 1 335 ? 24.148 6.858 19.190 1.00 7.69 367 ALA A C 1
ATOM 2773 O O . ALA A 1 335 ? 23.407 6.175 19.902 1.00 9.90 367 ALA A O 1
ATOM 2775 N N . GLY A 1 336 ? 23.874 7.148 17.928 1.00 6.93 368 GLY A N 1
ATOM 2776 C CA . GLY A 1 336 ? 22.772 6.532 17.227 1.00 8.08 368 GLY A CA 1
ATOM 2777 C C . GLY A 1 336 ? 21.540 7.383 17.064 1.00 6.74 368 GLY A C 1
ATOM 2778 O O . GLY A 1 336 ? 20.672 7.033 16.253 1.00 8.31 368 GLY A O 1
ATOM 2779 N N . SER A 1 337 ? 21.407 8.451 17.826 1.00 6.50 369 SER A N 1
ATOM 2780 C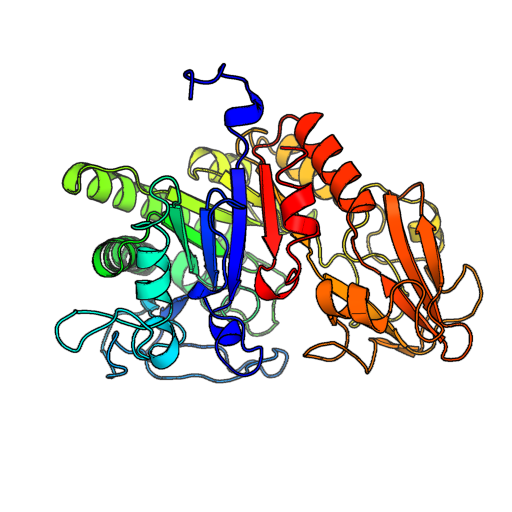 CA . SER A 1 337 ? 20.222 9.303 17.801 1.00 6.49 369 SER A CA 1
ATOM 2781 C C . SER A 1 337 ? 20.629 10.750 17.648 1.00 6.14 369 SER A C 1
ATOM 2782 O O . SER A 1 337 ? 21.683 11.171 18.115 1.00 6.66 369 SER A O 1
ATOM 2787 N N . PHE A 1 338 ? 19.784 11.523 16.971 1.00 6.14 370 PHE A N 1
ATOM 2788 C CA . PHE A 1 338 ? 20.091 12.901 16.610 1.00 6.32 370 PHE A CA 1
ATOM 2789 C C . PHE A 1 338 ? 18.916 13.790 16.942 1.00 6.58 370 PHE A C 1
ATOM 2790 O O . PHE A 1 338 ? 17.826 13.605 16.381 1.00 7.85 370 PHE A O 1
ATOM 2798 N N . ASP A 1 339 ? 19.090 14.763 17.818 1.00 6.31 371 ASP A N 1
ATOM 2799 C CA . ASP A 1 339 ? 18.014 15.703 18.106 1.00 6.41 371 ASP A CA 1
ATOM 2800 C C . ASP A 1 339 ? 17.744 16.565 16.884 1.00 5.92 371 ASP A C 1
ATOM 2801 O O . ASP A 1 339 ? 18.683 16.925 16.149 1.00 6.30 371 ASP A O 1
ATOM 2806 N N . PHE A 1 340 ? 16.502 16.964 16.670 1.00 6.21 372 PHE A N 1
ATOM 2807 C CA . PHE A 1 340 ? 16.184 17.698 15.481 1.00 6.11 372 PHE A CA 1
ATOM 2808 C C . PHE A 1 340 ? 17.007 19.005 15.392 1.00 6.45 372 PHE A C 1
ATOM 2809 O O . PHE A 1 340 ? 17.466 19.360 14.294 1.00 6.18 372 PHE A O 1
ATOM 2817 N N . TYR A 1 341 ? 17.196 19.737 16.498 1.00 6.23 373 TYR A N 1
ATOM 2818 C CA . TYR A 1 341 ? 17.915 21.006 16.388 1.00 6.56 373 TYR A CA 1
ATOM 2819 C C . TYR A 1 341 ? 19.347 20.770 15.924 1.00 7.14 373 TYR A C 1
ATOM 2820 O O . TYR A 1 341 ? 19.955 21.633 15.254 1.00 7.45 373 TYR A O 1
ATOM 2829 N N . ASP A 1 342 ? 19.936 19.646 16.297 1.00 7.04 374 ASP A N 1
ATOM 2830 C CA . ASP A 1 342 ? 21.283 19.296 15.860 1.00 7.21 374 ASP A CA 1
ATOM 2831 C C . ASP A 1 342 ? 21.278 19.012 14.356 1.00 6.72 374 ASP A C 1
ATOM 2832 O O . ASP A 1 342 ? 22.162 19.437 13.599 1.00 7.11 374 ASP A O 1
ATOM 2837 N N . LEU A 1 343 ? 20.269 18.272 13.905 1.00 6.29 375 LEU A N 1
ATOM 2838 C CA . LEU A 1 343 ? 20.103 18.059 12.470 1.00 6.78 375 LEU A CA 1
ATOM 2839 C C . LEU A 1 343 ? 19.979 19.400 11.728 1.00 6.94 375 LEU A C 1
ATOM 2840 O O . LEU A 1 343 ? 20.599 19.598 10.663 1.00 7.26 375 LEU A O 1
ATOM 2845 N N . GLU A 1 344 ? 19.165 20.316 12.246 1.00 7.17 376 GLU A N 1
ATOM 2846 C CA . GLU A 1 344 ? 18.990 21.609 11.591 1.00 7.35 376 GLU A CA 1
ATOM 2847 C C . GLU A 1 344 ? 20.321 22.344 11.450 1.00 8.02 376 GLU A C 1
ATOM 2848 O O . GLU A 1 344 ? 20.633 22.899 10.394 1.00 9.42 376 GLU A O 1
ATOM 2854 N N . ALA A 1 345 ? 21.119 22.314 12.491 1.00 8.35 377 ALA A N 1
ATOM 2855 C CA . ALA A 1 345 ? 22.356 23.092 12.486 1.00 9.64 377 ALA A CA 1
ATOM 2856 C C . ALA A 1 345 ? 23.479 22.453 11.706 1.00 9.14 377 ALA A C 1
ATOM 2857 O O . ALA A 1 345 ? 24.292 23.169 11.090 1.00 10.26 377 ALA A O 1
ATOM 2859 N N . ASN A 1 346 ? 23.550 21.134 11.730 1.00 8.80 378 ASN A N 1
ATOM 2860 C CA . ASN A 1 346 ? 24.759 20.455 11.325 1.00 8.82 378 ASN A CA 1
ATOM 2861 C C . ASN A 1 346 ? 24.622 19.368 10.304 1.00 8.57 378 ASN A C 1
ATOM 2862 O O . ASN A 1 346 ? 25.649 18.885 9.806 1.00 9.35 378 ASN A O 1
ATOM 2867 N N . TYR A 1 347 ? 23.393 18.983 9.928 1.00 7.55 379 TYR A N 1
ATOM 2868 C CA . TYR A 1 347 ? 23.235 17.842 9.030 1.00 7.17 379 TYR A CA 1
ATOM 2869 C C . TYR A 1 347 ? 22.325 18.024 7.836 1.00 7.39 379 TYR A C 1
ATOM 2870 O O . TYR A 1 347 ? 22.621 17.484 6.778 1.00 8.09 379 TYR A O 1
ATOM 2879 N N . ILE A 1 348 ? 21.205 18.723 7.944 1.00 7.32 380 ILE A N 1
ATOM 2880 C CA . ILE A 1 348 ? 20.248 18.723 6.856 1.00 7.31 380 ILE A CA 1
ATOM 2881 C C . ILE A 1 348 ? 20.802 19.511 5.678 1.00 7.72 380 ILE A C 1
ATOM 2882 O O . ILE A 1 348 ? 20.877 20.757 5.730 1.00 8.91 380 ILE A O 1
ATOM 2887 N N . ASN A 1 349 ? 21.214 18.826 4.620 1.00 7.43 381 ASN A N 1
ATOM 2888 C CA . ASN A 1 349 ? 21.847 19.481 3.464 1.00 7.87 381 ASN A CA 1
ATOM 2889 C C . ASN A 1 349 ? 23.060 20.283 3.870 1.00 8.59 381 ASN A C 1
ATOM 2890 O O . ASN A 1 349 ? 23.342 21.359 3.312 1.00 10.26 381 ASN A O 1
ATOM 2895 N N . LYS A 1 350 ? 23.823 19.738 4.794 1.00 8.58 382 LYS A N 1
ATOM 2896 C CA . LYS A 1 350 ? 25.034 20.336 5.324 1.00 10.17 382 LYS A CA 1
ATOM 2897 C C . LYS A 1 350 ? 26.096 19.276 5.545 1.00 9.63 382 LYS A C 1
ATOM 2898 O O . LYS A 1 350 ? 25.764 18.101 5.810 1.00 9.30 382 LYS A O 1
ATOM 2906 N N . ASN A 1 351 ? 27.361 19.687 5.483 1.00 10.21 383 ASN A N 1
ATOM 2907 C CA . ASN A 1 351 ? 28.445 18.800 5.866 1.00 10.48 383 ASN A CA 1
ATOM 2908 C C . ASN A 1 351 ? 28.472 17.429 5.202 1.00 10.02 383 ASN A C 1
ATOM 2909 O O . ASN A 1 351 ? 28.886 16.440 5.814 1.00 11.19 383 ASN A O 1
ATOM 2914 N N . GLY A 1 352 ? 28.051 17.415 3.962 1.00 9.83 384 GLY A N 1
ATOM 2915 C CA . GLY A 1 352 ? 28.066 16.236 3.135 1.00 9.87 384 GLY A CA 1
ATOM 2916 C C . GLY A 1 352 ? 26.837 15.363 3.213 1.00 9.27 384 GLY A C 1
ATOM 2917 O O . GLY A 1 352 ? 26.805 14.326 2.547 1.00 10.31 384 GLY A O 1
ATOM 2918 N N . TYR A 1 353 ? 25.872 15.711 4.057 1.00 8.98 385 TYR A N 1
ATOM 2919 C CA . TYR A 1 353 ? 24.616 14.970 4.158 1.00 8.06 385 TYR A CA 1
ATOM 2920 C C . TYR A 1 353 ? 23.577 15.549 3.231 1.00 9.17 385 TYR A C 1
ATOM 2921 O O . TYR A 1 353 ? 23.274 16.741 3.323 1.00 12.65 385 TYR A O 1
ATOM 2930 N N . THR A 1 354 ? 23.049 14.743 2.325 1.00 7.50 386 THR A N 1
ATOM 2931 C CA . THR A 1 354 ? 22.031 15.171 1.387 1.00 7.74 386 THR A CA 1
ATOM 2932 C C . THR A 1 354 ? 20.687 14.624 1.828 1.00 6.77 386 THR A C 1
ATOM 2933 O O . THR A 1 354 ? 20.586 13.446 2.205 1.00 6.81 386 THR A O 1
ATOM 2937 N N . ARG A 1 355 ? 19.656 15.464 1.759 1.00 6.83 387 ARG A N 1
ATOM 2938 C CA . ARG A 1 355 ? 18.309 15.043 2.063 1.00 6.70 387 ARG A CA 1
ATOM 2939 C C . ARG A 1 355 ? 17.656 14.366 0.880 1.00 6.79 387 ARG A C 1
ATOM 2940 O O . ARG A 1 355 ? 17.771 14.810 -0.283 1.00 7.49 387 ARG A O 1
ATOM 2948 N N . TYR A 1 356 ? 16.927 13.310 1.182 1.00 6.42 388 TYR A N 1
ATOM 2949 C CA . TYR A 1 356 ? 16.078 12.585 0.256 1.00 6.96 388 TYR A CA 1
ATOM 2950 C C . TYR A 1 356 ? 14.699 12.461 0.912 1.00 6.39 388 TYR A C 1
ATOM 2951 O O . TYR A 1 356 ? 14.548 12.609 2.143 1.00 7.48 388 TYR A O 1
ATOM 2960 N N . TRP A 1 357 ? 13.685 12.163 0.114 1.00 6.86 389 TRP A N 1
ATOM 2961 C CA . TRP A 1 357 ? 12.291 12.078 0.565 1.00 7.03 389 TRP A CA 1
ATOM 2962 C C . TRP A 1 357 ? 11.703 10.757 0.134 1.00 6.31 389 TRP A C 1
ATOM 2963 O O . TRP A 1 357 ? 11.798 10.393 -1.041 1.00 7.88 389 TRP A O 1
ATOM 2974 N N . ASN A 1 358 ? 11.119 10.016 1.070 1.00 6.13 390 ASN A N 1
ATOM 2975 C CA . ASN A 1 358 ? 10.366 8.811 0.728 1.00 5.90 390 ASN A CA 1
ATOM 2976 C C . ASN A 1 358 ? 8.889 9.204 0.658 1.00 5.53 390 ASN A C 1
ATOM 2977 O O . ASN A 1 358 ? 8.290 9.550 1.685 1.00 6.24 390 ASN A O 1
ATOM 2982 N N . ASP A 1 359 ? 8.346 9.257 -0.559 1.00 6.76 391 ASP A N 1
ATOM 2983 C CA . ASP A 1 359 ? 6.989 9.771 -0.745 1.00 6.75 391 ASP A CA 1
ATOM 2984 C C . ASP A 1 359 ? 5.920 8.755 -0.458 1.00 6.89 391 ASP A C 1
ATOM 2985 O O . ASP A 1 359 ? 4.732 9.097 -0.488 1.00 8.63 391 ASP A O 1
ATOM 2990 N N . THR A 1 360 ? 6.288 7.507 -0.222 1.00 7.13 392 THR A N 1
ATOM 2991 C CA . THR A 1 360 ? 5.335 6.486 0.194 1.00 8.04 392 THR A CA 1
ATOM 2992 C C . THR A 1 360 ? 5.198 6.526 1.708 1.00 7.84 392 THR A C 1
ATOM 2993 O O . THR A 1 360 ? 4.099 6.604 2.250 1.00 9.11 392 THR A O 1
ATOM 2997 N N . ALA A 1 361 ? 6.325 6.447 2.400 1.00 7.04 393 ALA A N 1
ATOM 2998 C CA . ALA A 1 361 ? 6.346 6.525 3.854 1.00 7.10 393 ALA A CA 1
ATOM 2999 C C . ALA A 1 361 ? 6.148 7.939 4.390 1.00 6.48 393 ALA A C 1
ATOM 3000 O O . ALA A 1 361 ? 5.821 8.096 5.562 1.00 7.68 393 ALA A O 1
ATOM 3002 N N . LYS A 1 362 ? 6.329 8.958 3.550 1.00 5.92 394 LYS A N 1
ATOM 3003 C CA . LYS A 1 362 ? 6.163 10.363 3.879 1.00 5.69 394 LYS A CA 1
ATOM 3004 C C . LYS A 1 362 ? 7.111 10.830 4.978 1.00 5.78 394 LYS A C 1
ATOM 3005 O O . LYS A 1 362 ? 6.718 11.529 5.924 1.00 5.94 394 LYS A O 1
ATOM 3011 N N . VAL A 1 363 ? 8.377 10.492 4.808 1.00 5.62 395 VAL A N 1
ATOM 3012 C CA . VAL A 1 363 ? 9.429 10.909 5.729 1.00 5.54 395 VAL A CA 1
ATOM 3013 C C . VAL A 1 363 ? 10.725 11.199 4.976 1.00 5.29 395 VAL A C 1
ATOM 3014 O O . VAL A 1 363 ? 10.957 10.629 3.910 1.00 5.99 395 VAL A O 1
ATOM 3018 N N . PRO A 1 364 ? 11.541 12.099 5.522 1.00 5.52 396 PRO A N 1
ATOM 3019 C CA . PRO A 1 364 ? 12.844 12.404 4.951 1.00 5.51 396 PRO A CA 1
ATOM 3020 C C . PRO A 1 364 ? 13.931 11.510 5.519 1.00 4.99 396 PRO A C 1
ATOM 3021 O O . PRO A 1 364 ? 13.767 10.853 6.562 1.00 5.35 396 PRO A O 1
ATOM 3025 N N . TYR A 1 365 ? 15.073 11.510 4.837 1.00 5.56 397 TYR A N 1
ATOM 3026 C CA . TYR A 1 365 ? 16.258 10.866 5.371 1.00 5.29 397 TYR A CA 1
ATOM 3027 C C . TYR A 1 365 ? 17.481 11.570 4.788 1.00 5.09 397 TYR A C 1
ATOM 3028 O O . TYR A 1 365 ? 17.389 12.252 3.764 1.00 6.18 397 TYR A O 1
ATOM 3037 N N . LEU A 1 366 ? 18.610 11.414 5.457 1.00 5.46 398 LEU A N 1
ATOM 3038 C CA . LEU A 1 366 ? 19.886 11.960 4.989 1.00 5.57 398 LEU A CA 1
ATOM 3039 C C . LEU A 1 366 ? 20.827 10.838 4.659 1.00 5.92 398 LEU A C 1
ATOM 3040 O O . LEU A 1 366 ? 20.850 9.807 5.327 1.00 6.47 398 LEU A O 1
ATOM 3045 N N . TYR A 1 367 ? 21.637 11.051 3.628 1.00 5.88 399 TYR A N 1
ATOM 3046 C CA . TYR A 1 367 ? 22.715 10.127 3.335 1.00 6.56 399 TYR A CA 1
ATOM 3047 C C . TYR A 1 367 ? 23.965 10.935 3.021 1.00 6.87 399 TYR A C 1
ATOM 3048 O O . TYR A 1 367 ? 23.906 11.890 2.229 1.00 7.66 399 TYR A O 1
ATOM 3057 N N . ASN A 1 368 ? 25.072 10.608 3.650 1.00 7.37 400 ASN A N 1
ATOM 3058 C CA . ASN A 1 368 ? 26.357 11.238 3.354 1.00 7.81 400 ASN A CA 1
ATOM 3059 C C . ASN A 1 368 ? 27.136 10.240 2.491 1.00 8.49 400 ASN A C 1
ATOM 3060 O O . ASN A 1 368 ? 27.561 9.199 2.998 1.00 8.72 400 ASN A O 1
ATOM 3065 N N . ALA A 1 369 ? 27.284 10.549 1.216 1.00 9.31 401 ALA A N 1
ATOM 3066 C CA . ALA A 1 369 ? 27.928 9.622 0.308 1.00 11.06 401 ALA A CA 1
ATOM 3067 C C . ALA A 1 369 ? 29.404 9.461 0.618 1.00 10.48 401 ALA A C 1
ATOM 3068 O O . ALA A 1 369 ? 29.988 8.419 0.308 1.00 12.20 401 ALA A O 1
ATOM 3070 N N . SER A 1 370 ? 30.030 10.485 1.179 1.00 10.74 402 SER A N 1
ATOM 3071 C CA . SER A 1 370 ? 31.464 10.388 1.451 1.00 11.59 402 SER A CA 1
ATOM 3072 C C . SER A 1 370 ? 31.734 9.472 2.616 1.00 11.23 402 SER A C 1
ATOM 3073 O O . SER A 1 370 ? 32.692 8.696 2.559 1.00 13.91 402 SER A O 1
ATOM 3078 N N . ASN A 1 371 ? 30.927 9.538 3.690 1.00 11.36 403 ASN A N 1
ATOM 3079 C CA . ASN A 1 371 ? 31.189 8.754 4.894 1.00 10.82 403 ASN A CA 1
ATOM 3080 C C . ASN A 1 371 ? 30.239 7.573 5.174 1.00 9.95 403 ASN A C 1
ATOM 3081 O O . ASN A 1 371 ? 30.443 6.836 6.119 1.00 10.88 403 ASN A O 1
ATOM 3086 N N . LYS A 1 372 ? 29.222 7.430 4.334 1.00 9.15 404 LYS A N 1
ATOM 3087 C CA . LYS A 1 372 ? 28.289 6.314 4.345 1.00 8.63 404 LYS A CA 1
ATOM 3088 C C . LYS A 1 372 ? 27.249 6.303 5.464 1.00 8.00 404 LYS A C 1
ATOM 3089 O O . LYS A 1 372 ? 26.567 5.303 5.651 1.00 8.60 404 LYS A O 1
ATOM 3098 N N . ARG A 1 373 ? 27.112 7.404 6.200 1.00 8.21 405 ARG A N 1
ATOM 3099 C CA . ARG A 1 373 ? 26.097 7.455 7.229 1.00 7.84 405 ARG A CA 1
ATOM 3100 C C . ARG A 1 373 ? 24.731 7.775 6.639 1.00 6.87 405 ARG A C 1
ATOM 3101 O O . ARG A 1 373 ? 24.548 8.665 5.811 1.00 7.62 405 ARG A O 1
ATOM 3109 N N . PHE A 1 374 ? 23.725 7.058 7.158 1.00 7.27 406 PHE A N 1
ATOM 3110 C CA . PHE A 1 374 ? 22.300 7.274 6.844 1.00 6.68 406 PHE A CA 1
ATOM 3111 C C . PHE A 1 374 ? 21.566 7.698 8.095 1.00 5.79 406 PHE A C 1
ATOM 3112 O O . PHE A 1 374 ? 21.766 7.083 9.141 1.00 6.63 406 PHE A O 1
ATOM 3120 N N . ILE A 1 375 ? 20.716 8.724 8.004 1.00 5.79 407 ILE A N 1
ATOM 3121 C CA . ILE A 1 375 ? 19.935 9.175 9.140 1.00 5.30 407 ILE A CA 1
ATOM 3122 C C . ILE A 1 375 ? 18.472 9.284 8.754 1.00 4.62 407 ILE A C 1
ATOM 3123 O O . ILE A 1 375 ? 18.094 10.012 7.836 1.00 5.80 407 ILE A O 1
ATOM 3128 N N . SER A 1 376 ? 17.621 8.550 9.477 1.00 5.07 408 SER A N 1
ATOM 3129 C CA . SER A 1 376 ? 16.167 8.734 9.386 1.00 4.95 408 SER A CA 1
ATOM 3130 C C . SER A 1 376 ? 15.747 9.808 10.377 1.00 4.78 408 SER A C 1
ATOM 3131 O O . SER A 1 376 ? 16.227 9.799 11.497 1.00 5.31 408 SER A O 1
ATOM 3134 N N . TYR A 1 377 ? 14.880 10.727 9.981 1.00 4.69 409 TYR A N 1
ATOM 3135 C CA . TYR A 1 377 ? 14.423 11.743 10.910 1.00 4.94 409 TYR A CA 1
ATOM 3136 C C . TYR A 1 377 ? 13.052 12.229 10.478 1.00 4.97 409 TYR A C 1
ATOM 3137 O O . TYR A 1 377 ? 12.506 11.777 9.468 1.00 5.51 409 TYR A O 1
ATOM 3146 N N . ASP A 1 378 ? 12.517 13.142 11.282 1.00 4.94 410 ASP A N 1
ATOM 3147 C CA . ASP A 1 378 ? 11.278 13.846 10.977 1.00 5.43 410 ASP A CA 1
ATOM 3148 C C . ASP A 1 378 ? 11.540 15.336 10.931 1.00 4.85 410 ASP A C 1
ATOM 3149 O O . ASP A 1 378 ? 12.267 15.885 11.743 1.00 5.59 410 ASP A O 1
ATOM 3154 N N . ASP A 1 379 ? 10.895 15.998 9.961 1.00 5.67 411 ASP A N 1
ATOM 3155 C CA . ASP A 1 379 ? 11.053 17.420 9.756 1.00 5.43 411 ASP A CA 1
ATOM 3156 C C . ASP A 1 379 ? 9.686 18.091 9.702 1.00 5.27 411 ASP A C 1
ATOM 3157 O O . ASP A 1 379 ? 8.672 17.476 9.955 1.00 5.70 411 ASP A O 1
ATOM 3162 N N . ALA A 1 380 ? 9.659 19.380 9.375 1.00 6.19 412 ALA A N 1
ATOM 3163 C CA . ALA A 1 380 ? 8.368 20.050 9.344 1.00 6.46 412 ALA A CA 1
ATOM 3164 C C . ALA A 1 380 ? 7.431 19.391 8.341 1.00 6.54 412 ALA A C 1
ATOM 3165 O O . ALA A 1 380 ? 6.247 19.206 8.600 1.00 6.69 412 ALA A O 1
ATOM 3167 N N . GLU A 1 381 ? 7.955 19.002 7.180 1.00 6.43 413 GLU A N 1
ATOM 3168 C CA . GLU A 1 381 ? 7.125 18.397 6.147 1.00 6.35 413 GLU A CA 1
ATOM 3169 C C . GLU A 1 381 ? 6.504 17.077 6.623 1.00 5.99 413 GLU A C 1
ATOM 3170 O O . GLU A 1 381 ? 5.322 16.820 6.460 1.00 6.29 413 GLU A O 1
ATOM 3176 N N . SER A 1 382 ? 7.335 16.204 7.193 1.00 5.86 414 SER A N 1
ATOM 3177 C CA . SER A 1 382 ? 6.811 14.906 7.658 1.00 5.53 414 SER A CA 1
ATOM 3178 C C . SER A 1 382 ? 5.876 15.076 8.850 1.00 5.39 414 SER A C 1
ATOM 3179 O O . SER A 1 382 ? 4.892 14.354 8.954 1.00 5.70 414 SER A O 1
ATOM 3182 N N . VAL A 1 383 ? 6.184 16.016 9.733 1.00 5.64 415 VAL A N 1
ATOM 3183 C CA . VAL A 1 383 ? 5.256 16.343 10.811 1.00 6.33 415 VAL A CA 1
ATOM 3184 C C . VAL A 1 383 ? 3.912 16.808 10.217 1.00 6.32 415 VAL A C 1
ATOM 3185 O O . VAL A 1 383 ? 2.865 16.432 10.743 1.00 7.01 415 VAL A O 1
ATOM 3189 N N . GLY A 1 384 ? 3.928 17.558 9.115 1.00 6.22 416 GLY A N 1
ATOM 3190 C CA . GLY A 1 384 ? 2.695 17.956 8.454 1.00 6.85 416 GLY A CA 1
ATOM 3191 C C . GLY A 1 384 ? 1.846 16.819 7.963 1.00 6.83 416 GLY A C 1
ATOM 3192 O O . GLY A 1 384 ? 0.615 16.915 7.968 1.00 7.55 416 GLY A O 1
ATOM 3193 N N . TYR A 1 385 ? 2.464 15.737 7.478 1.00 7.06 417 TYR A N 1
ATOM 3194 C CA . TYR A 1 385 ? 1.693 14.566 7.121 1.00 7.38 417 TYR A CA 1
ATOM 3195 C C . TYR A 1 385 ? 1.115 13.889 8.351 1.00 7.22 417 TYR A C 1
ATOM 3196 O O . TYR A 1 385 ? -0.002 13.341 8.316 1.00 8.24 417 TYR A O 1
ATOM 3205 N N . LYS A 1 386 ? 1.884 13.889 9.450 1.00 7.23 418 LYS A N 1
ATOM 3206 C CA . LYS A 1 386 ? 1.397 13.300 10.704 1.00 6.89 418 LYS A CA 1
ATOM 3207 C C . LYS A 1 386 ? 0.224 14.099 11.287 1.00 6.93 418 LYS A C 1
ATOM 3208 O O . LYS A 1 386 ? -0.760 13.491 11.766 1.00 7.38 418 LYS A O 1
ATOM 3214 N N . THR A 1 387 ? 0.281 15.434 11.216 1.00 6.79 419 THR A N 1
ATOM 3215 C CA . THR A 1 387 ? -0.886 16.219 11.653 1.00 7.85 419 THR A CA 1
ATOM 3216 C C . THR A 1 387 ? -2.060 16.047 10.684 1.00 7.35 419 THR A C 1
ATOM 3217 O O . THR A 1 387 ? -3.225 16.036 11.123 1.00 8.01 419 THR A O 1
ATOM 3221 N N . ALA A 1 388 ? -1.792 15.896 9.396 1.00 7.63 420 ALA A N 1
ATOM 3222 C CA . ALA A 1 388 ? -2.871 15.656 8.452 1.00 8.27 420 ALA A CA 1
ATOM 3223 C C . ALA A 1 388 ? -3.572 14.342 8.794 1.00 8.05 420 ALA A C 1
ATOM 3224 O O . ALA A 1 388 ? -4.804 14.240 8.692 1.00 8.64 420 ALA A O 1
ATOM 3226 N N . TYR A 1 389 ? -2.813 13.318 9.203 1.00 7.99 421 TYR A N 1
ATOM 3227 C CA . TYR A 1 389 ? -3.356 12.037 9.615 1.00 7.77 421 TYR A CA 1
ATOM 3228 C C . TYR A 1 389 ? -4.183 12.221 10.888 1.00 7.86 421 TYR A C 1
ATOM 3229 O O . TYR A 1 389 ? -5.287 11.735 10.949 1.00 8.36 421 TYR A O 1
ATOM 3238 N N . ILE A 1 390 ? -3.651 12.924 11.874 1.00 6.77 422 ILE A N 1
ATOM 3239 C CA . ILE A 1 390 ? -4.406 13.244 13.093 1.00 7.34 422 ILE A CA 1
ATOM 3240 C C . ILE A 1 390 ? -5.763 13.847 12.739 1.00 7.36 422 ILE A C 1
ATOM 3241 O O . ILE A 1 390 ? -6.795 13.396 13.250 1.00 7.76 422 ILE A O 1
ATOM 3246 N N . LYS A 1 391 ? -5.770 14.832 11.849 1.00 8.02 423 LYS A N 1
ATOM 3247 C CA . LYS A 1 391 ? -7.016 15.533 11.531 1.00 8.73 423 LYS A CA 1
ATOM 3248 C C . LYS A 1 391 ? -7.962 14.643 10.735 1.00 9.57 423 LYS A C 1
ATOM 3249 O O . LYS A 1 391 ? -9.181 14.673 10.969 1.00 11.11 423 LYS A O 1
ATOM 3255 N N . SER A 1 392 ? -7.435 13.839 9.805 1.00 9.13 424 SER A N 1
ATOM 3256 C CA . SER A 1 392 ? -8.254 12.968 8.983 1.00 10.46 424 SER A CA 1
ATOM 3257 C C . SER A 1 392 ? -8.923 11.889 9.789 1.00 9.95 424 SER A C 1
ATOM 3258 O O . SER A 1 392 ? -10.063 11.517 9.488 1.00 12.39 424 SER A O 1
ATOM 3263 N N A LYS A 1 393 ? -8.216 11.372 10.797 0.50 9.44 425 LYS A N 1
ATOM 3264 N N B LYS A 1 393 ? -8.227 11.391 10.809 0.50 9.50 425 LYS A N 1
ATOM 3265 C CA A LYS A 1 393 ? -8.729 10.307 11.652 0.50 9.06 425 LYS A CA 1
ATOM 3266 C CA B LYS A 1 393 ? -8.741 10.314 11.640 0.50 9.15 425 LYS A CA 1
ATOM 3267 C C A LYS A 1 393 ? -9.493 10.825 12.871 0.50 9.02 425 LYS A C 1
ATOM 3268 C C B LYS A 1 393 ? -9.447 10.816 12.901 0.50 9.13 425 LYS A C 1
ATOM 3269 O O A LYS A 1 393 ? -10.105 10.039 13.592 0.50 9.84 425 LYS A O 1
ATOM 3270 O O B LYS A 1 393 ? -9.954 10.012 13.690 0.50 9.88 425 LYS A O 1
ATOM 3281 N N . GLY A 1 394 ? -9.456 12.129 13.107 1.00 8.37 426 GLY A N 1
ATOM 3282 C CA . GLY A 1 394 ? -10.114 12.697 14.284 1.00 8.34 426 GLY A CA 1
ATOM 3283 C C . GLY A 1 394 ? -9.434 12.316 15.575 1.00 7.61 426 GLY A C 1
ATOM 3284 O O . GLY A 1 394 ? -10.106 12.164 16.613 1.00 8.13 426 GLY A O 1
ATOM 3285 N N . LEU A 1 395 ? -8.116 12.150 15.562 1.00 7.15 427 LEU A N 1
ATOM 3286 C CA . LEU A 1 395 ? -7.408 11.812 16.783 1.00 6.82 427 LEU A CA 1
ATOM 3287 C C . LEU A 1 395 ? -7.427 12.975 17.761 1.00 6.79 427 LEU A C 1
ATOM 3288 O O . LEU A 1 395 ? -7.750 14.130 17.421 1.00 7.70 427 LEU A O 1
ATOM 3293 N N . GLY A 1 396 ? -7.061 12.690 18.996 1.00 7.07 428 GLY A N 1
ATOM 3294 C CA . GLY A 1 396 ? -7.097 13.676 20.041 1.00 7.55 428 GLY A CA 1
ATOM 3295 C C . GLY A 1 396 ? -6.048 14.734 19.995 1.00 6.86 428 GLY A C 1
ATOM 3296 O O . GLY A 1 396 ? -6.197 15.766 20.637 1.00 7.69 428 GLY A O 1
ATOM 3297 N N . GLY A 1 397 ? -4.978 14.482 19.254 1.00 6.51 429 GLY A N 1
ATOM 3298 C CA . GLY A 1 397 ? -3.887 15.419 19.122 1.00 6.39 429 GLY A CA 1
ATOM 3299 C C . GLY A 1 397 ? -2.577 14.679 18.924 1.00 5.71 429 GLY A C 1
ATOM 3300 O O . GLY A 1 397 ? -2.556 13.575 18.436 1.00 5.75 429 GLY A O 1
ATOM 3301 N N . ALA A 1 398 ? -1.510 15.390 19.293 1.00 5.61 430 ALA A N 1
ATOM 3302 C CA . ALA A 1 398 ? -0.145 14.891 19.171 1.00 5.57 430 ALA A CA 1
ATOM 3303 C C . ALA A 1 398 ? 0.556 14.865 20.505 1.00 4.89 430 ALA A C 1
ATOM 3304 O O . ALA A 1 398 ? 0.323 15.738 21.349 1.00 5.79 430 ALA A O 1
ATOM 3306 N N . MET A 1 399 ? 1.468 13.921 20.648 1.00 5.28 431 MET A N 1
ATOM 3307 C CA . MET A 1 399 ? 2.401 13.879 21.755 1.00 4.66 431 MET A CA 1
ATOM 3308 C C . MET A 1 399 ? 3.777 13.909 21.121 1.00 4.86 431 MET A C 1
ATOM 3309 O O . MET A 1 399 ? 3.943 13.398 20.013 1.00 4.82 431 MET A O 1
ATOM 3314 N N . PHE A 1 400 ? 4.766 14.483 21.802 1.00 4.62 432 PHE A N 1
ATOM 3315 C CA . PHE A 1 400 ? 6.109 14.425 21.252 1.00 4.72 432 PHE A CA 1
ATOM 3316 C C . PHE A 1 400 ? 7.171 14.179 22.323 1.00 4.55 432 PHE A C 1
ATOM 3317 O O . PHE A 1 400 ? 7.087 14.625 23.450 1.00 4.90 432 PHE A O 1
ATOM 3325 N N . TRP A 1 401 ? 8.194 13.472 21.874 1.00 4.55 433 TRP A N 1
ATOM 3326 C CA . TRP A 1 401 ? 9.422 13.255 22.632 1.00 4.77 433 TRP A CA 1
ATOM 3327 C C . TRP A 1 401 ? 10.545 13.893 21.816 1.00 4.81 433 TRP A C 1
ATOM 3328 O O . TRP A 1 401 ? 10.838 13.395 20.717 1.00 5.44 433 TRP A O 1
ATOM 3339 N N . GLU A 1 402 ? 11.190 14.958 22.277 1.00 4.95 434 GLU A N 1
ATOM 3340 C CA . GLU A 1 402 ? 10.916 15.672 23.535 1.00 5.03 434 GLU A CA 1
ATOM 3341 C C . GLU A 1 402 ? 11.325 17.147 23.341 1.00 5.26 434 GLU A C 1
ATOM 3342 O O . GLU A 1 402 ? 11.942 17.521 22.320 1.00 5.71 434 GLU A O 1
ATOM 3348 N N . LEU A 1 403 ? 10.937 17.992 24.283 1.00 4.90 435 LEU A N 1
ATOM 3349 C CA . LEU A 1 403 ? 11.105 19.438 24.164 1.00 5.45 435 LEU A CA 1
ATOM 3350 C C . LEU A 1 403 ? 12.542 19.880 23.882 1.00 6.14 435 LEU A C 1
ATOM 3351 O O . LEU A 1 403 ? 12.759 20.808 23.079 1.00 7.18 435 LEU A O 1
ATOM 3356 N N . SER A 1 404 ? 13.538 19.288 24.518 1.00 6.38 436 SER A N 1
ATOM 3357 C CA . SER A 1 404 ? 14.914 19.740 24.335 1.00 6.78 436 SER A CA 1
ATOM 3358 C C . SER A 1 404 ? 15.462 19.428 22.958 1.00 7.21 436 SER A C 1
ATOM 3359 O O . SER A 1 404 ? 16.408 20.072 22.523 1.00 9.29 436 SER A O 1
ATOM 3362 N N . GLY A 1 405 ? 14.882 18.486 22.262 1.00 6.82 437 GLY A N 1
ATOM 3363 C CA . GLY A 1 405 ? 15.362 18.166 20.930 1.00 7.39 437 GLY A CA 1
ATOM 3364 C C . GLY A 1 405 ? 14.889 19.112 19.858 1.00 6.41 437 GLY A C 1
ATOM 3365 O O . GLY A 1 405 ? 15.412 19.089 18.741 1.00 7.13 437 GLY A O 1
ATOM 3366 N N . ASP A 1 406 ? 13.906 19.959 20.162 1.00 7.12 438 ASP A N 1
ATOM 3367 C CA . ASP A 1 406 ? 13.330 20.905 19.213 1.00 7.14 438 ASP A CA 1
ATOM 3368 C C A ASP A 1 406 ? 13.586 22.340 19.704 0.60 7.87 438 ASP A C 1
ATOM 3369 C C B ASP A 1 406 ? 13.451 22.309 19.733 0.40 7.95 438 ASP A C 1
ATOM 3370 O O A ASP A 1 406 ? 12.657 23.096 19.934 0.60 7.69 438 ASP A O 1
ATOM 3371 O O B ASP A 1 406 ? 12.548 23.140 19.569 0.40 7.89 438 ASP A O 1
ATOM 3376 N N A ARG A 1 407 ? 14.870 22.713 19.809 0.60 7.95 439 ARG A N 1
ATOM 3377 N N B ARG A 1 407 ? 14.580 22.579 20.370 0.40 8.53 439 ARG A N 1
ATOM 3378 C CA A ARG A 1 407 ? 15.314 23.971 20.458 0.60 9.20 439 ARG A CA 1
ATOM 3379 C CA B ARG A 1 407 ? 14.772 23.924 20.959 0.40 9.51 439 ARG A CA 1
ATOM 3380 C C A ARG A 1 407 ? 14.983 25.207 19.718 0.60 9.35 439 ARG A C 1
ATOM 3381 C C B ARG A 1 407 ? 14.578 25.151 20.021 0.40 9.96 439 ARG A C 1
ATOM 3382 O O A ARG A 1 407 ? 14.954 26.298 20.331 0.60 10.07 439 ARG A O 1
ATOM 3383 O O B ARG A 1 407 ? 14.352 26.230 20.580 0.40 9.87 439 ARG A O 1
ATOM 3398 N N A ASN A 1 408 ? 14.757 25.078 18.423 0.60 10.16 440 ASN A N 1
ATOM 3399 N N B ASN A 1 408 ? 14.779 25.049 18.674 0.40 10.44 440 ASN A N 1
ATOM 3400 C CA A ASN A 1 408 ? 14.407 26.211 17.648 0.60 10.65 440 ASN A CA 1
ATOM 3401 C CA B ASN A 1 408 ? 14.422 26.172 17.701 0.40 10.70 440 ASN A CA 1
ATOM 3402 C C . ASN A 1 408 ? 12.899 26.339 17.566 1.00 10.58 440 ASN A C 1
ATOM 3403 O O . ASN A 1 408 ? 12.422 27.270 16.929 1.00 11.17 440 ASN A O 1
ATOM 3408 N N A LYS A 1 409 ? 12.175 25.379 18.159 0.50 9.54 441 LYS A N 1
ATOM 3409 N N B LYS A 1 409 ? 12.158 25.395 18.168 0.50 9.41 441 LYS A N 1
ATOM 3410 C CA A LYS A 1 409 ? 10.705 25.347 18.143 0.50 9.39 441 LYS A CA 1
ATOM 3411 C CA B LYS A 1 409 ? 10.683 25.342 18.122 0.50 9.15 441 LYS A CA 1
ATOM 3412 C C A LYS A 1 409 ? 10.145 25.098 16.723 0.50 8.78 441 LYS A C 1
ATOM 3413 C C B LYS A 1 409 ? 10.142 25.090 16.719 0.50 8.70 441 LYS A C 1
ATOM 3414 O O A LYS A 1 409 ? 8.972 25.270 16.470 0.50 8.98 441 LYS A O 1
ATOM 3415 O O B LYS A 1 409 ? 8.967 25.256 16.468 0.50 8.89 441 LYS A O 1
ATOM 3426 N N . THR A 1 410 ? 10.991 24.614 15.822 1.00 8.08 442 THR A N 1
ATOM 3427 C CA . THR A 1 410 ? 10.547 24.386 14.460 1.00 8.15 442 THR A CA 1
ATOM 3428 C C . THR A 1 410 ? 9.414 23.391 14.389 1.00 7.38 442 THR A C 1
ATOM 3429 O O . THR A 1 410 ? 8.398 23.632 13.732 1.00 8.01 442 THR A O 1
ATOM 3433 N N . LEU A 1 411 ? 9.575 22.247 15.047 1.00 7.44 443 LEU A N 1
ATOM 3434 C CA . LEU A 1 411 ? 8.535 21.231 14.973 1.00 6.99 443 LEU A CA 1
ATOM 3435 C C . LEU A 1 411 ? 7.318 21.561 15.848 1.00 7.43 443 LEU A C 1
ATOM 3436 O O . LEU A 1 411 ? 6.182 21.288 15.448 1.00 7.32 443 LEU A O 1
ATOM 3441 N N . GLN A 1 412 ? 7.547 22.156 17.016 1.00 7.36 444 GLN A N 1
ATOM 3442 C CA . GLN A 1 412 ? 6.462 22.670 17.830 1.00 7.93 444 GLN A CA 1
ATOM 3443 C C . GLN A 1 412 ? 5.610 23.684 17.062 1.00 7.68 444 GLN A C 1
ATOM 3444 O O . GLN A 1 412 ? 4.376 23.677 17.169 1.00 8.31 444 GLN A O 1
ATOM 3450 N N . ASN A 1 413 ? 6.264 24.569 16.314 1.00 8.14 445 ASN A N 1
ATOM 3451 C CA . ASN A 1 413 ? 5.528 25.576 15.550 1.00 8.86 445 ASN A CA 1
ATOM 3452 C C . ASN A 1 413 ? 4.690 24.916 14.498 1.00 9.04 445 ASN A C 1
ATOM 3453 O O . ASN A 1 413 ? 3.585 25.379 14.226 1.00 9.42 445 ASN A O 1
ATOM 3458 N N . LYS A 1 414 ? 5.178 23.833 13.904 1.00 8.98 446 LYS A N 1
ATOM 3459 C CA . LYS A 1 414 ? 4.418 23.109 12.900 1.00 8.97 446 LYS A CA 1
ATOM 3460 C C . LYS A 1 414 ? 3.178 22.461 13.520 1.00 8.86 446 LYS A C 1
ATOM 3461 O O . LYS A 1 414 ? 2.080 22.547 12.967 1.00 9.19 446 LYS A O 1
ATOM 3469 N N . LEU A 1 415 ? 3.337 21.799 14.664 1.00 8.26 447 LEU A N 1
ATOM 3470 C CA . LEU A 1 415 ? 2.167 21.226 15.346 1.00 8.28 447 LEU A CA 1
ATOM 3471 C C . LEU A 1 415 ? 1.134 22.289 15.660 1.00 8.90 447 LEU A C 1
ATOM 3472 O O . LEU A 1 415 ? -0.063 22.095 15.437 1.00 9.78 447 LEU A O 1
ATOM 3477 N N A LYS A 1 416 ? 1.624 23.419 16.171 0.60 9.75 448 LYS A N 1
ATOM 3478 N N B LYS A 1 416 ? 1.575 23.420 16.184 0.40 9.92 448 LYS A N 1
ATOM 3479 C CA A LYS A 1 416 ? 0.737 24.541 16.530 0.60 11.72 448 LYS A CA 1
ATOM 3480 C CA B LYS A 1 416 ? 0.604 24.443 16.569 0.40 11.41 448 LYS A CA 1
ATOM 3481 C C A LYS A 1 416 ? -0.071 25.037 15.334 0.60 11.99 448 LYS A C 1
ATOM 3482 C C B LYS A 1 416 ? -0.033 25.147 15.369 0.40 11.83 448 LYS A C 1
ATOM 3483 O O A LYS A 1 416 ? -1.311 25.186 15.416 0.60 12.75 448 LYS A O 1
ATOM 3484 O O B LYS A 1 416 ? -1.137 25.684 15.498 0.40 12.72 448 LYS A O 1
ATOM 3495 N N . ALA A 1 417 ? 0.651 25.191 14.233 1.00 11.39 449 ALA A N 1
ATOM 3496 C CA . ALA A 1 417 ? 0.068 25.743 13.028 1.00 11.61 449 ALA A CA 1
ATOM 3497 C C . ALA A 1 417 ? -0.982 24.805 12.473 1.00 11.98 449 ALA A C 1
ATOM 3498 O O . ALA A 1 417 ? -2.027 25.255 11.974 1.00 14.22 449 ALA A O 1
ATOM 3500 N N . ASP A 1 418 ? -0.752 23.508 12.599 1.00 10.91 450 ASP A N 1
ATOM 3501 C CA . ASP A 1 418 ? -1.616 22.519 11.969 1.00 11.15 450 ASP A CA 1
ATOM 3502 C C . ASP A 1 418 ? -2.782 22.067 12.829 1.00 11.64 450 ASP A C 1
ATOM 3503 O O . ASP A 1 418 ? -3.798 21.629 12.291 1.00 13.54 450 ASP A O 1
ATOM 3508 N N . LEU A 1 419 ? -2.637 22.132 14.151 1.00 11.42 451 LEU A N 1
ATOM 3509 C CA . LEU A 1 419 ? -3.617 21.601 15.107 1.00 12.80 451 LEU A CA 1
ATOM 3510 C C . LEU A 1 419 ? -4.264 22.739 15.908 1.00 15.43 451 LEU A C 1
ATOM 3511 O O . LEU A 1 419 ? -4.516 23.789 15.324 1.00 19.21 451 LEU A O 1
#

Radius of gyration: 20.93 Å; Cα contacts (8 Å, |Δi|>4): 1009; chains: 1; bounding box: 46×54×58 Å

B-factor: mean 11.79, std 9.06, range [3.86, 58.0]

Sequence (419 aa):
LQPATAEAADSYKIVGYYPSWAAYGRNYNVADIDPPTTKVTHINYAFADICWNGIHGNPDPSGPNPVTWTCQNEKSQTINVPNGTIVLGDPWIDTGKKTTFFAAGGDDTTWWWDQPIAGNINQLNKLKQQTTNNPPNNLLKTIISVGGWTWSNRFSDVAATAATREVFANSAVDFLRKYNFDGVDLDWEYPVSGGLDGNSKRPEDKQNYTLLLSKIREKLDAAGAVDGKKKYLLTIASGASATYAANTELAKIAAIVDWINIMTYDFNGGAAWWQQKISAHNAPLNYDPAASAAGVPDDAANNTFNVAAGAQGHLDAGVPAAKLVLGVPFYGRGWDGCAQAGNGQYQTTCTGGSSVVGTWEA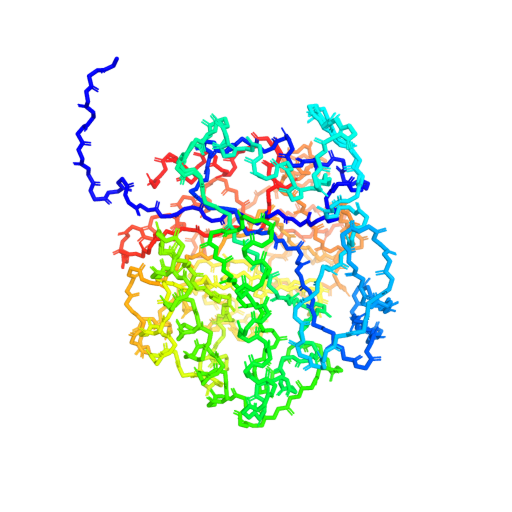GSFDFYDLEANYINKNGYTRYWNDTAKVPYLYNASNKRFISYDDAESVGYKTAYIKSKKGLGGAMFWELSGDRRNNKKTLQNKLKKADL

Organism: Niallia circulans (NCBI:txid1397)